Protein AF-0000000084940226 (afdb_homodimer)

Foldseek 3Di:
DDQDPLNLVLVCLAQLNDPPDPVCSVVQCVLLVKDKDKDAAFDWPAAFFDFDQWKKAWSQAKKWWWADDVVDTHTDDMDHHRYIPPLCQNVHVRGHRTIMTTNHTTMIITGGNVSLVPRPRPSSVSSVVSSVVVVVVVVVLVVLLVVLQPDPDLLVSVVSVQVPADADPVRKGFAPDDLCRVCVSNVHDSVVNVVSQVVCVVVVQWDDDDRIIHGRHD/DDQDPLNLVLVCLAQLNDPPDPVCSVVQCVLLVKDKDKDAAFDWPAAFFDFDQWKKAWSDAKKWWWADDPVDTHTDDMDHRRYIPPLCQNVHVRGHRTIMTTNHTTMIITGGNVSLVPRPRPSSVSSVVSSVVVVVVVVVLVVLLVVLQPDPDLLVSVVSVQVPADADPVRKGFAPDDLCRVCVSNVHDSVVNVVSVVVCVVVVQWDDDDRIIHGRDD

Radius of gyration: 23.51 Å; Cα contacts (8 Å, |Δi|>4): 827; chains: 2; bounding box: 51×63×55 Å

Nearest PDB structures (foldseek):
  4qxk-assembly1_A  TM=7.690E-01  e=3.379E-08  Homo sapiens
  5kjy-assembly1_A  TM=7.665E-01  e=1.150E-07  Homo sapiens
  7fcv-assembly1_D  TM=6.960E-01  e=3.582E-08  Arabidopsis thaliana
  6hq3-assembly1_A  TM=7.458E-01  e=3.098E-07  Bdellovibrio bacteriovorus HD100
  1cx4-assembly1_A  TM=5.979E-01  e=4.660E-07  Rattus norvegicus

pLDDT: mean 90.99, std 6.14, range [51.72, 98.38]

Sequence (436 aa):
MSIDDKTMARIKASSPFAGVAEEDMEALVDQLHAYTRAYAKDTVIRHAGDELDFYPVILEGEVQSAMPRGESEQIIARFLPGESFAEAVPGGPGVCPVNIRALCDTVLLQIPAQGLKHCAHPSASIVQANLMQMMARRITWLSKKIALLNEPRLRKRILLFLEDQDKEEDGSIRVYFSRKDMAEYLGVNDKALLREIKRMQEEGVLWVEDRRFRILRRMSIDDKTMARIKASSPFAGVAEEDMEALVDQLHAYTRAYAKDTVIRHAGDELDFYPVILEGEVQSAMPRGESEQIIARFLPGESFAEAVPGGPGVCPVNIRALCDTVLLQIPAQGLKHCAHPSASIVQANLMQMMARRITWLSKKIALLNEPRLRKRILLFLEDQDKEEDGSIRVYFSRKDMAEYLGVNDKALLREIKRMQEEGVLWVEDRRFRILRR

Structure (mmCIF, N/CA/C/O backbone):
data_AF-0000000084940226-model_v1
#
loop_
_entity.id
_entity.type
_entity.pdbx_description
1 polymer 'Cyclic nucleotide-binding domain protein'
#
loop_
_atom_site.group_PDB
_atom_site.id
_atom_site.type_symbol
_atom_site.label_atom_id
_atom_site.label_alt_id
_atom_site.label_comp_id
_atom_site.label_asym_id
_atom_site.label_entity_id
_atom_site.label_seq_id
_atom_site.pdbx_PDB_ins_code
_atom_site.Cartn_x
_atom_site.Cartn_y
_atom_site.Cartn_z
_atom_site.occupancy
_atom_site.B_iso_or_equiv
_atom_site.auth_seq_id
_atom_site.auth_comp_id
_atom_site.auth_asym_id
_atom_site.auth_atom_id
_atom_site.pdbx_PDB_model_num
ATOM 1 N N . MET A 1 1 ? 14.383 -13.031 -26.531 1 51.72 1 MET A N 1
ATOM 2 C CA . MET A 1 1 ? 15.766 -12.562 -26.453 1 51.72 1 MET A CA 1
ATOM 3 C C . MET A 1 1 ? 16.531 -13.305 -25.359 1 51.72 1 MET A C 1
ATOM 5 O O . MET A 1 1 ? 15.961 -13.633 -24.312 1 51.72 1 MET A O 1
ATOM 9 N N . SER A 1 2 ? 17.547 -14.023 -25.766 1 63.94 2 SER A N 1
ATOM 10 C CA . SER A 1 2 ? 18.375 -14.898 -24.953 1 63.94 2 SER A CA 1
ATOM 11 C C . SER A 1 2 ? 19 -14.133 -23.797 1 63.94 2 SER A C 1
ATOM 13 O O . SER A 1 2 ? 19.672 -13.117 -24 1 63.94 2 SER A O 1
ATOM 15 N N . ILE A 1 3 ? 18.438 -14.195 -22.656 1 81.19 3 ILE A N 1
ATOM 16 C CA . ILE A 1 3 ? 19 -13.625 -21.438 1 81.19 3 ILE A CA 1
ATOM 17 C C . ILE A 1 3 ? 20.328 -14.305 -21.109 1 81.19 3 ILE A C 1
ATOM 19 O O . ILE A 1 3 ? 20.391 -15.523 -20.984 1 81.19 3 ILE A O 1
ATOM 23 N N . ASP A 1 4 ? 21.438 -13.555 -21.234 1 88.31 4 ASP A N 1
ATOM 24 C CA . ASP A 1 4 ? 22.75 -14.133 -20.953 1 88.31 4 ASP A CA 1
ATOM 25 C C . ASP A 1 4 ? 22.906 -14.422 -19.453 1 88.31 4 ASP A C 1
ATOM 27 O O . ASP A 1 4 ? 22.031 -14.094 -18.656 1 88.31 4 ASP A O 1
ATOM 31 N N . ASP A 1 5 ? 24.031 -15.094 -19.125 1 90.31 5 ASP A N 1
ATOM 32 C CA . ASP A 1 5 ? 24.25 -15.594 -17.781 1 90.31 5 ASP A CA 1
ATOM 33 C C . ASP A 1 5 ? 24.344 -14.438 -16.781 1 90.31 5 ASP A C 1
ATOM 35 O O . ASP A 1 5 ? 23.844 -14.547 -15.656 1 90.31 5 ASP A O 1
ATOM 39 N N . LYS A 1 6 ? 25.016 -13.398 -17.156 1 91.19 6 LYS A N 1
ATOM 40 C CA . LYS A 1 6 ? 25.156 -12.25 -16.266 1 91.19 6 LYS A CA 1
ATOM 41 C C . LYS A 1 6 ? 23.797 -11.625 -15.945 1 91.19 6 LYS A C 1
ATOM 43 O O . LYS A 1 6 ? 23.516 -11.312 -14.789 1 91.19 6 LYS A O 1
ATOM 48 N N . THR A 1 7 ? 23.031 -11.461 -16.953 1 93 7 THR A N 1
ATOM 49 C CA . THR A 1 7 ? 21.688 -10.922 -16.797 1 93 7 THR A CA 1
ATOM 50 C C . THR A 1 7 ? 20.828 -11.844 -15.938 1 93 7 THR A C 1
ATOM 52 O O . THR A 1 7 ? 20.094 -11.375 -15.07 1 93 7 THR A O 1
ATOM 55 N N . MET A 1 8 ? 21 -13.078 -16.125 1 93.44 8 MET A N 1
ATOM 56 C CA . MET A 1 8 ? 20.219 -14.062 -15.359 1 93.44 8 MET A CA 1
ATOM 57 C C . MET A 1 8 ? 20.578 -14 -13.875 1 93.44 8 MET A C 1
ATOM 59 O O . MET A 1 8 ? 19.703 -14.117 -13.016 1 93.44 8 MET A O 1
ATOM 63 N N . ALA A 1 9 ? 21.828 -13.836 -13.586 1 93.75 9 ALA A N 1
ATOM 64 C CA . ALA A 1 9 ? 22.281 -13.711 -12.203 1 93.75 9 ALA A CA 1
ATOM 65 C C . ALA A 1 9 ? 21.625 -12.508 -11.523 1 93.75 9 ALA A C 1
ATOM 67 O O . ALA A 1 9 ? 21.266 -12.578 -10.344 1 93.75 9 ALA A O 1
ATOM 68 N N . ARG A 1 10 ? 21.5 -11.438 -12.25 1 94.5 10 ARG A N 1
ATOM 69 C CA . ARG A 1 10 ? 20.875 -10.234 -11.711 1 94.5 10 ARG A CA 1
ATOM 70 C C . ARG A 1 10 ? 19.375 -10.453 -11.484 1 94.5 10 ARG A C 1
ATOM 72 O O . ARG A 1 10 ? 18.812 -9.953 -10.508 1 94.5 10 ARG A O 1
ATOM 79 N N . ILE A 1 11 ? 18.766 -11.164 -12.391 1 95.19 11 ILE A N 1
ATOM 80 C CA . ILE A 1 11 ? 17.344 -11.484 -12.242 1 95.19 11 ILE A CA 1
ATOM 81 C C . ILE A 1 11 ? 17.125 -12.312 -10.977 1 95.19 11 ILE A C 1
ATOM 83 O O . ILE A 1 11 ? 16.25 -12.008 -10.172 1 95.19 11 ILE A O 1
ATOM 87 N N . LYS A 1 12 ? 17.969 -13.227 -10.805 1 93.06 12 LYS A N 1
ATOM 88 C CA . LYS A 1 12 ? 17.875 -14.117 -9.656 1 93.06 12 LYS A CA 1
ATOM 89 C C . LYS A 1 12 ? 18.031 -13.344 -8.344 1 93.06 12 LYS A C 1
ATOM 91 O O . LYS A 1 12 ? 17.438 -13.703 -7.332 1 93.06 12 LYS A O 1
ATOM 96 N N . ALA A 1 13 ? 18.797 -12.328 -8.422 1 93.62 13 ALA A N 1
ATOM 97 C CA . ALA A 1 13 ? 19.109 -11.555 -7.223 1 93.62 13 ALA A CA 1
ATOM 98 C C . ALA A 1 13 ? 18.047 -10.5 -6.953 1 93.62 13 ALA A C 1
ATOM 100 O O . ALA A 1 13 ? 18.062 -9.844 -5.91 1 93.62 13 ALA A O 1
ATOM 101 N N . SER A 1 14 ? 17.125 -10.422 -7.797 1 95.25 14 SER A N 1
ATOM 102 C CA . SER A 1 14 ? 16.125 -9.367 -7.668 1 95.25 14 SER A CA 1
ATOM 103 C C . SER A 1 14 ? 14.992 -9.797 -6.742 1 95.25 14 SER A C 1
ATOM 105 O O . SER A 1 14 ? 14.711 -10.992 -6.598 1 95.25 14 SER A O 1
ATOM 107 N N . SER A 1 15 ? 14.312 -8.859 -6.125 1 94.31 15 SER A N 1
ATOM 108 C CA . SER A 1 15 ? 13.281 -9.078 -5.113 1 94.31 15 SER A CA 1
ATOM 109 C C . SER A 1 15 ? 12.094 -9.852 -5.684 1 94.31 15 SER A C 1
ATOM 111 O O . SER A 1 15 ? 11.602 -10.789 -5.059 1 94.31 15 SER A O 1
ATOM 113 N N . PRO A 1 16 ? 11.609 -9.609 -6.898 1 95.19 16 PRO A N 1
ATOM 114 C CA . PRO A 1 16 ? 10.438 -10.328 -7.406 1 95.19 16 PRO A CA 1
ATOM 115 C C . PRO A 1 16 ? 10.711 -11.82 -7.613 1 95.19 16 PRO A C 1
ATOM 117 O O . PRO A 1 16 ? 9.773 -12.625 -7.598 1 95.19 16 PRO A O 1
ATOM 120 N N . PHE A 1 17 ? 11.984 -12.188 -7.73 1 95.94 17 PHE A N 1
ATOM 121 C CA . PHE A 1 17 ? 12.305 -13.57 -8.062 1 95.94 17 PHE A CA 1
ATOM 122 C C . PHE A 1 17 ? 12.914 -14.289 -6.863 1 95.94 17 PHE A C 1
ATOM 124 O O . PHE A 1 17 ? 13.383 -15.422 -6.98 1 95.94 17 PHE A O 1
ATOM 131 N N . ALA A 1 18 ? 12.93 -13.617 -5.75 1 94 18 ALA A N 1
ATOM 132 C CA . ALA A 1 18 ? 13.461 -14.234 -4.535 1 94 18 ALA A CA 1
ATOM 133 C C . ALA A 1 18 ? 12.75 -15.547 -4.23 1 94 18 ALA A C 1
ATOM 135 O O . ALA A 1 18 ? 11.523 -15.609 -4.207 1 94 18 ALA A O 1
ATOM 136 N N . GLY A 1 19 ? 13.555 -16.656 -4.078 1 93 19 GLY A N 1
ATOM 137 C CA . GLY A 1 19 ? 12.992 -17.938 -3.682 1 93 19 GLY A CA 1
ATOM 138 C C . GLY A 1 19 ? 12.711 -18.859 -4.859 1 93 19 GLY A C 1
ATOM 139 O O . GLY A 1 19 ? 12.352 -20.016 -4.676 1 93 19 GLY A O 1
ATOM 140 N N . VAL A 1 20 ? 12.812 -18.391 -6.062 1 94.56 20 VAL A N 1
ATOM 141 C CA . VAL A 1 20 ? 12.648 -19.234 -7.238 1 94.56 20 VAL A CA 1
ATOM 142 C C . VAL A 1 20 ? 13.867 -20.156 -7.387 1 94.56 20 VAL A C 1
ATOM 144 O O . VAL A 1 20 ? 15.008 -19.688 -7.305 1 94.56 20 VAL A O 1
ATOM 147 N N . ALA A 1 21 ? 13.609 -21.391 -7.609 1 94.88 21 ALA A N 1
ATOM 148 C CA . ALA A 1 21 ? 14.695 -22.344 -7.785 1 94.88 21 ALA A CA 1
ATOM 149 C C . ALA A 1 21 ? 15.5 -22.047 -9.039 1 94.88 21 ALA A C 1
ATOM 151 O O . ALA A 1 21 ? 14.938 -21.672 -10.07 1 94.88 21 ALA A O 1
ATOM 152 N N . GLU A 1 22 ? 16.797 -22.25 -8.883 1 93.38 22 GLU A N 1
ATOM 153 C CA . GLU A 1 22 ? 17.703 -21.969 -9.992 1 93.38 22 GLU A CA 1
ATOM 154 C C . GLU A 1 22 ? 17.312 -22.75 -11.242 1 93.38 22 GLU A C 1
ATOM 156 O O . GLU A 1 22 ? 17.375 -22.219 -12.359 1 93.38 22 GLU A O 1
ATOM 161 N N . GLU A 1 23 ? 16.922 -23.922 -11.023 1 94.44 23 GLU A N 1
ATOM 162 C CA . GLU A 1 23 ? 16.594 -24.797 -12.141 1 94.44 23 GLU A CA 1
ATOM 163 C C . GLU A 1 23 ? 15.344 -24.328 -12.875 1 94.44 23 GLU A C 1
ATOM 165 O O . GLU A 1 23 ? 15.133 -24.656 -14.039 1 94.44 23 GLU A O 1
ATOM 170 N N . ASP A 1 24 ? 14.523 -23.5 -12.219 1 94.88 24 ASP A N 1
ATOM 171 C CA . ASP A 1 24 ? 13.25 -23.062 -12.789 1 94.88 24 ASP A CA 1
ATOM 172 C C . ASP A 1 24 ? 13.398 -21.719 -13.477 1 94.88 24 ASP A C 1
ATOM 174 O O . ASP A 1 24 ? 12.523 -21.312 -14.258 1 94.88 24 ASP A O 1
ATOM 178 N N . MET A 1 25 ? 14.469 -21.016 -13.25 1 94.88 25 MET A N 1
ATOM 179 C CA . MET A 1 25 ? 14.586 -19.594 -13.57 1 94.88 25 MET A CA 1
ATOM 180 C C . MET A 1 25 ? 14.445 -19.375 -15.07 1 94.88 25 MET A C 1
ATOM 182 O O . MET A 1 25 ? 13.633 -18.547 -15.508 1 94.88 25 MET A O 1
ATOM 186 N N . GLU A 1 26 ? 15.203 -20.062 -15.844 1 93.69 26 GLU A N 1
ATOM 187 C CA . GLU A 1 26 ? 15.211 -19.844 -17.281 1 93.69 26 GLU A CA 1
ATOM 188 C C . GLU A 1 26 ? 13.828 -20.109 -17.875 1 93.69 26 GLU A C 1
ATOM 190 O O . GLU A 1 26 ? 13.312 -19.281 -18.641 1 93.69 26 GLU A O 1
ATOM 195 N N . ALA A 1 27 ? 13.289 -21.219 -17.547 1 94.5 27 ALA A N 1
ATOM 196 C CA . ALA A 1 27 ? 11.969 -21.578 -18.062 1 94.5 27 ALA A CA 1
ATOM 197 C C . ALA A 1 27 ? 10.914 -20.562 -17.609 1 94.5 27 ALA A C 1
ATOM 199 O O . ALA A 1 27 ? 10.031 -20.188 -18.375 1 94.5 27 ALA A O 1
ATOM 200 N N . LEU A 1 28 ? 11.016 -20.156 -16.406 1 94.69 28 LEU A N 1
ATOM 201 C CA . LEU A 1 28 ? 10.062 -19.203 -15.852 1 94.69 28 LEU A CA 1
ATOM 202 C C . LEU A 1 28 ? 10.133 -17.875 -16.594 1 94.69 28 LEU A C 1
ATOM 204 O O . LEU A 1 28 ? 9.102 -17.359 -17.047 1 94.69 28 LEU A O 1
ATOM 208 N N . VAL A 1 29 ? 11.297 -17.359 -16.734 1 94.75 29 VAL A N 1
ATOM 209 C CA . VAL A 1 29 ? 11.484 -16.078 -17.391 1 94.75 29 VAL A CA 1
ATOM 210 C C . VAL A 1 29 ? 10.961 -16.141 -18.828 1 94.75 29 VAL A C 1
ATOM 212 O O . VAL A 1 29 ? 10.328 -15.188 -19.297 1 94.75 29 VAL A O 1
ATOM 215 N N . ASP A 1 30 ? 11.25 -17.219 -19.438 1 94 30 ASP A N 1
ATOM 216 C CA . ASP A 1 30 ? 10.773 -17.438 -20.812 1 94 30 ASP A CA 1
ATOM 217 C C . ASP A 1 30 ? 9.25 -17.469 -20.859 1 94 30 ASP A C 1
ATOM 219 O O . ASP A 1 30 ? 8.633 -16.797 -21.703 1 94 30 ASP A O 1
ATOM 223 N N . GLN A 1 31 ? 8.664 -18.172 -19.984 1 94.19 31 GLN A N 1
ATOM 224 C CA . GLN A 1 31 ? 7.215 -18.344 -20 1 94.19 31 GLN A CA 1
ATOM 225 C C . GLN A 1 31 ? 6.504 -17.062 -19.578 1 94.19 31 GLN A C 1
ATOM 227 O O . GLN A 1 31 ? 5.352 -16.844 -19.953 1 94.19 31 GLN A O 1
ATOM 232 N N . LEU A 1 32 ? 7.18 -16.328 -18.828 1 94.25 32 LEU A N 1
ATOM 233 C CA . LEU A 1 32 ? 6.633 -15.031 -18.453 1 94.25 32 LEU A CA 1
ATOM 234 C C . LEU A 1 32 ? 6.676 -14.062 -19.625 1 94.25 32 LEU A C 1
ATOM 236 O O . LEU A 1 32 ? 6.043 -13 -19.594 1 94.25 32 LEU A O 1
ATOM 240 N N . HIS A 1 33 ? 7.43 -14.398 -20.625 1 94.5 33 HIS A N 1
ATOM 241 C CA . HIS A 1 33 ? 7.699 -13.516 -21.75 1 94.5 33 HIS A CA 1
ATOM 242 C C . HIS A 1 33 ? 8.359 -12.219 -21.297 1 94.5 33 HIS A C 1
ATOM 244 O O . HIS A 1 33 ? 8.047 -11.141 -21.812 1 94.5 33 HIS A O 1
ATOM 250 N N . ALA A 1 34 ? 9.148 -12.391 -20.219 1 94.94 34 ALA A N 1
ATOM 251 C CA . ALA A 1 34 ? 9.891 -11.234 -19.734 1 94.94 34 ALA A CA 1
ATOM 252 C C . ALA A 1 34 ? 11.031 -10.875 -20.688 1 94.94 34 ALA A C 1
ATOM 254 O O . ALA A 1 34 ? 11.594 -11.742 -21.359 1 94.94 34 ALA A O 1
ATOM 255 N N . TYR A 1 35 ? 11.359 -9.578 -20.75 1 95.06 35 TYR A N 1
ATOM 256 C CA . TYR A 1 35 ? 12.438 -9.141 -21.625 1 95.06 35 TYR A CA 1
ATOM 257 C C . TYR A 1 35 ? 13.141 -7.914 -21.062 1 95.06 35 TYR A C 1
ATOM 259 O O . TYR A 1 35 ? 12.578 -7.191 -20.234 1 95.06 35 TYR A O 1
ATOM 267 N N . THR A 1 36 ? 14.367 -7.738 -21.484 1 96.62 36 THR A N 1
ATOM 268 C CA . THR A 1 36 ? 15.18 -6.629 -20.984 1 96.62 36 THR A CA 1
ATOM 269 C C . THR A 1 36 ? 15.141 -5.453 -21.953 1 96.62 36 THR A C 1
ATOM 271 O O . THR A 1 36 ? 14.977 -5.641 -23.156 1 96.62 36 THR A O 1
ATOM 274 N N . ARG A 1 37 ? 15.18 -4.293 -21.469 1 96.94 37 ARG A N 1
ATOM 275 C CA . ARG A 1 37 ? 15.297 -3.072 -22.25 1 96.94 37 ARG A CA 1
ATOM 276 C C . ARG A 1 37 ? 16.297 -2.111 -21.625 1 96.94 37 ARG A C 1
ATOM 278 O O . ARG A 1 37 ? 16.312 -1.918 -20.406 1 96.94 37 ARG A O 1
ATOM 285 N N . ALA A 1 38 ? 17.141 -1.583 -22.453 1 97.69 38 ALA A N 1
ATOM 286 C CA . ALA A 1 38 ? 18.125 -0.615 -21.984 1 97.69 38 ALA A CA 1
ATOM 287 C C . ALA A 1 38 ? 17.656 0.815 -22.234 1 97.69 38 ALA A C 1
ATOM 289 O O . ALA A 1 38 ? 17 1.091 -23.25 1 97.69 38 ALA A O 1
ATOM 290 N N . TYR A 1 39 ? 17.953 1.62 -21.359 1 98.06 39 TYR A N 1
ATOM 291 C CA . TYR A 1 39 ? 17.672 3.049 -21.453 1 98.06 39 TYR A CA 1
ATOM 292 C C . TYR A 1 39 ? 18.922 3.867 -21.188 1 98.06 39 TYR A C 1
ATOM 294 O O . TYR A 1 39 ? 19.672 3.6 -20.25 1 98.06 39 TYR A O 1
ATOM 302 N N . ALA A 1 40 ? 19.125 4.887 -22 1 98.31 40 ALA A N 1
ATOM 303 C CA . ALA A 1 40 ? 20.266 5.773 -21.812 1 98.31 40 ALA A CA 1
ATOM 304 C C . ALA A 1 40 ? 20.031 6.734 -20.641 1 98.31 40 ALA A C 1
ATOM 306 O O . ALA A 1 40 ? 18.875 6.965 -20.25 1 98.31 40 ALA A O 1
ATOM 307 N N . LYS A 1 41 ? 21.094 7.227 -20.156 1 97.94 41 LYS A N 1
ATOM 308 C CA . LYS A 1 41 ? 21.031 8.234 -19.109 1 97.94 41 LYS A CA 1
ATOM 309 C C . LYS A 1 41 ? 20.062 9.359 -19.484 1 97.94 41 LYS A C 1
ATOM 311 O O . LYS A 1 41 ? 20.047 9.812 -20.625 1 97.94 41 LYS A O 1
ATOM 316 N N . ASP A 1 42 ? 19.203 9.68 -18.594 1 97 42 ASP A N 1
ATOM 317 C CA . ASP A 1 42 ? 18.312 10.836 -18.641 1 97 42 ASP A CA 1
ATOM 318 C C . ASP A 1 42 ? 17.125 10.57 -19.562 1 97 42 ASP A C 1
ATOM 320 O O . ASP A 1 42 ? 16.328 11.469 -19.828 1 97 42 ASP A O 1
ATOM 324 N N . THR A 1 43 ? 17.031 9.359 -20.047 1 97.56 43 THR A N 1
ATOM 325 C CA . THR A 1 43 ? 15.859 9 -20.828 1 97.56 43 THR A CA 1
ATOM 326 C C . THR A 1 43 ? 14.625 8.883 -19.938 1 97.56 43 THR A C 1
ATOM 328 O O . THR A 1 43 ? 14.68 8.281 -18.875 1 97.56 43 THR A O 1
ATOM 331 N N . VAL A 1 44 ? 13.555 9.43 -20.453 1 97.19 44 VAL A N 1
ATOM 332 C CA . VAL A 1 44 ? 12.273 9.227 -19.781 1 97.19 44 VAL A CA 1
ATOM 333 C C . VAL A 1 44 ? 11.688 7.871 -20.188 1 97.19 44 VAL A C 1
ATOM 335 O O . VAL A 1 44 ? 11.398 7.637 -21.359 1 97.19 44 VAL A O 1
ATOM 338 N N . ILE A 1 45 ? 11.578 7.031 -19.234 1 97.62 45 ILE A N 1
ATOM 339 C CA . ILE A 1 45 ? 11.07 5.688 -19.469 1 97.62 45 ILE A CA 1
ATOM 340 C C . ILE A 1 45 ? 9.555 5.742 -19.703 1 97.62 45 ILE A C 1
ATOM 342 O O . ILE A 1 45 ? 9.047 5.121 -20.625 1 97.62 45 ILE A O 1
ATOM 346 N N . ARG A 1 46 ? 8.867 6.379 -18.828 1 97 46 ARG A N 1
ATOM 347 C CA . ARG A 1 46 ? 7.441 6.668 -18.938 1 97 46 ARG A CA 1
ATOM 348 C C . ARG A 1 46 ? 7.121 8.07 -18.438 1 97 46 ARG A C 1
ATOM 350 O O . ARG A 1 46 ? 7.684 8.516 -17.438 1 97 46 ARG A O 1
ATOM 357 N N . HIS A 1 47 ? 6.23 8.711 -19.188 1 95.94 47 HIS A N 1
ATOM 358 C CA . HIS A 1 47 ? 5.676 9.977 -18.703 1 95.94 47 HIS A CA 1
ATOM 359 C C . HIS A 1 47 ? 4.43 9.742 -17.859 1 95.94 47 HIS A C 1
ATOM 361 O O . HIS A 1 47 ? 3.729 8.742 -18.047 1 95.94 47 HIS A O 1
ATOM 367 N N . ALA A 1 48 ? 4.281 10.68 -17 1 92.94 48 ALA A N 1
ATOM 368 C CA . ALA A 1 48 ? 2.977 10.672 -16.344 1 92.94 48 ALA A CA 1
ATOM 369 C C . ALA A 1 48 ? 1.848 10.648 -17.375 1 92.94 48 ALA A C 1
ATOM 371 O O . ALA A 1 48 ? 1.876 11.398 -18.344 1 92.94 48 ALA A O 1
ATOM 372 N N . GLY A 1 49 ? 0.939 9.688 -17.172 1 92.38 49 GLY A N 1
ATOM 373 C CA . GLY A 1 49 ? -0.162 9.547 -18.109 1 92.38 49 GLY A CA 1
ATOM 374 C C . GLY A 1 49 ? 0.03 8.406 -19.094 1 92.38 49 GLY A C 1
ATOM 375 O O . GLY A 1 49 ? -0.93 7.949 -19.719 1 92.38 49 GLY A O 1
ATOM 376 N N . ASP A 1 50 ? 1.298 7.961 -19.234 1 95.5 50 ASP A N 1
ATOM 377 C CA . ASP A 1 50 ? 1.562 6.836 -20.125 1 95.5 50 ASP A CA 1
ATOM 378 C C . ASP A 1 50 ? 1.021 5.531 -19.547 1 95.5 50 ASP A C 1
ATOM 380 O O . ASP A 1 50 ? 1.02 5.344 -18.328 1 95.5 50 ASP A O 1
ATOM 384 N N . GLU A 1 51 ? 0.647 4.664 -20.422 1 95.62 51 GLU A N 1
ATOM 385 C CA . GLU A 1 51 ? 0.27 3.32 -19.984 1 95.62 51 GLU A CA 1
ATOM 386 C C . GLU A 1 51 ? 1.488 2.523 -19.531 1 95.62 51 GLU A C 1
ATOM 388 O O . GLU A 1 51 ? 2.59 2.713 -20.047 1 95.62 51 GLU A O 1
ATOM 393 N N . LEU A 1 52 ? 1.312 1.729 -18.609 1 95.31 52 LEU A N 1
ATOM 394 C CA . LEU A 1 52 ? 2.318 0.791 -18.125 1 95.31 52 LEU A CA 1
ATOM 395 C C . LEU A 1 52 ? 1.697 -0.573 -17.844 1 95.31 52 LEU A C 1
ATOM 397 O O . LEU A 1 52 ? 0.912 -0.719 -16.891 1 95.31 52 LEU A O 1
ATOM 401 N N . ASP A 1 53 ? 2.092 -1.55 -18.609 1 94.31 53 ASP A N 1
ATOM 402 C CA . ASP A 1 53 ? 1.437 -2.852 -18.516 1 94.31 53 ASP A CA 1
ATOM 403 C C . ASP A 1 53 ? 2.432 -3.943 -18.141 1 94.31 53 ASP A C 1
ATOM 405 O O . ASP A 1 53 ? 2.207 -5.121 -18.422 1 94.31 53 ASP A O 1
ATOM 409 N N . PHE A 1 54 ? 3.502 -3.521 -17.578 1 96 54 PHE A N 1
ATOM 410 C CA . PHE A 1 54 ? 4.5 -4.477 -17.109 1 96 54 PHE A CA 1
ATOM 411 C C . PHE A 1 54 ? 5.043 -4.074 -15.75 1 96 54 PHE A C 1
ATOM 413 O O . PHE A 1 54 ? 4.949 -2.91 -15.359 1 96 54 PHE A O 1
ATOM 420 N N . TYR A 1 55 ? 5.555 -5.078 -15.023 1 96.38 55 TYR A N 1
ATOM 421 C CA . TYR A 1 55 ? 6.293 -4.848 -13.789 1 96.38 55 TYR A CA 1
ATOM 422 C C . TYR A 1 55 ? 7.781 -4.676 -14.07 1 96.38 55 TYR A C 1
ATOM 424 O O . TYR A 1 55 ? 8.453 -5.621 -14.484 1 96.38 55 TYR A O 1
ATOM 432 N N . PRO A 1 56 ? 8.297 -3.516 -13.781 1 97.44 56 PRO A N 1
ATOM 433 C CA . PRO A 1 56 ? 9.719 -3.295 -14.047 1 97.44 56 PRO A CA 1
ATOM 434 C C . PRO A 1 56 ? 10.617 -3.725 -12.891 1 97.44 56 PRO A C 1
ATOM 436 O O . PRO A 1 56 ? 10.273 -3.5 -11.727 1 97.44 56 PRO A O 1
ATOM 439 N N . VAL A 1 57 ? 11.711 -4.309 -13.258 1 97 57 VAL A N 1
ATOM 440 C CA . VAL A 1 57 ? 12.766 -4.656 -12.312 1 97 57 VAL A CA 1
ATOM 441 C C . VAL A 1 57 ? 14.094 -4.062 -12.781 1 97 57 VAL A C 1
ATOM 443 O O . VAL A 1 57 ? 14.523 -4.305 -13.914 1 97 57 VAL A O 1
ATOM 446 N N . ILE A 1 58 ? 14.711 -3.369 -11.883 1 97.94 58 ILE A N 1
ATOM 447 C CA . ILE A 1 58 ? 15.977 -2.752 -12.258 1 97.94 58 ILE A CA 1
ATOM 448 C C . ILE A 1 58 ? 17.094 -3.785 -12.172 1 97.94 58 ILE A C 1
ATOM 450 O O . ILE A 1 58 ? 17.391 -4.309 -11.094 1 97.94 58 ILE A O 1
ATOM 454 N N . LEU A 1 59 ? 17.688 -4.031 -13.266 1 97.44 59 LEU A N 1
ATOM 455 C CA . LEU A 1 59 ? 18.812 -4.957 -13.273 1 97.44 59 LEU A CA 1
ATOM 456 C C . LEU A 1 59 ? 20.125 -4.207 -13.133 1 97.44 59 LEU A C 1
ATOM 458 O O . LEU A 1 59 ? 21.062 -4.684 -12.477 1 97.44 59 LEU A O 1
ATOM 462 N N . GLU A 1 60 ? 20.234 -3.086 -13.805 1 97.06 60 GLU A N 1
ATOM 463 C CA . GLU A 1 60 ? 21.359 -2.172 -13.75 1 97.06 60 GLU A CA 1
ATOM 464 C C . GLU A 1 60 ? 20.906 -0.717 -13.781 1 97.06 60 GLU A C 1
ATOM 466 O O . GLU A 1 60 ? 19.891 -0.393 -14.414 1 97.06 60 GLU A O 1
ATOM 471 N N . GLY A 1 61 ? 21.734 0.091 -13.055 1 97.38 61 GLY A N 1
ATOM 472 C CA . GLY A 1 61 ? 21.484 1.522 -13.133 1 97.38 61 GLY A CA 1
ATOM 473 C C . GLY A 1 61 ? 20.641 2.043 -11.977 1 97.38 61 GLY A C 1
ATOM 474 O O . GLY A 1 61 ? 20.75 1.545 -10.859 1 97.38 61 GLY A O 1
ATOM 475 N N . GLU A 1 62 ? 19.953 3.137 -12.312 1 97.5 62 GLU A N 1
ATOM 476 C CA . GLU A 1 62 ? 19.172 3.859 -11.312 1 97.5 62 GLU A CA 1
ATOM 477 C C . GLU A 1 62 ? 18 4.594 -11.953 1 97.5 62 GLU A C 1
ATOM 479 O O . GLU A 1 62 ? 18.125 5.184 -13.023 1 97.5 62 GLU A O 1
ATOM 484 N N . VAL A 1 63 ? 16.844 4.516 -11.258 1 97.38 63 VAL A N 1
ATOM 485 C CA . VAL A 1 63 ? 15.633 5.113 -11.797 1 97.38 63 VAL A CA 1
ATOM 486 C C . VAL A 1 63 ? 15.055 6.102 -10.789 1 97.38 63 VAL A C 1
ATOM 488 O O . VAL A 1 63 ? 15.141 5.887 -9.578 1 97.38 63 VAL A O 1
ATOM 491 N N . GLN A 1 64 ? 14.531 7.145 -11.305 1 95.88 64 GLN A N 1
ATOM 492 C CA . GLN A 1 64 ? 13.906 8.164 -10.477 1 95.88 64 GLN A CA 1
ATOM 493 C C . GLN A 1 64 ? 12.453 8.391 -10.883 1 95.88 64 GLN A C 1
ATOM 495 O O . GLN A 1 64 ? 12.141 8.445 -12.078 1 95.88 64 GLN A O 1
ATOM 500 N N . SER A 1 65 ? 11.562 8.461 -9.906 1 93.81 65 SER A N 1
ATOM 501 C CA . SER A 1 65 ? 10.188 8.875 -10.141 1 93.81 65 SER A CA 1
ATOM 502 C C . SER A 1 65 ? 9.961 10.312 -9.68 1 93.81 65 SER A C 1
ATOM 504 O O . SER A 1 65 ? 10.508 10.742 -8.664 1 93.81 65 SER A O 1
ATOM 506 N N . ALA A 1 66 ? 9.219 11.133 -10.477 1 89.69 66 ALA A N 1
ATOM 507 C CA . ALA A 1 66 ? 8.969 12.531 -10.164 1 89.69 66 ALA A CA 1
ATOM 508 C C . ALA A 1 66 ? 7.543 12.938 -10.547 1 89.69 66 ALA A C 1
ATOM 510 O O . ALA A 1 66 ? 7.059 12.562 -11.625 1 89.69 66 ALA A O 1
ATOM 511 N N . MET A 1 67 ? 6.91 13.578 -9.703 1 85.69 67 MET A N 1
ATOM 512 C CA . MET A 1 67 ? 5.574 14.102 -9.969 1 85.69 67 MET A CA 1
ATOM 513 C C . MET A 1 67 ? 5.652 15.414 -10.742 1 85.69 67 MET A C 1
ATOM 515 O O . MET A 1 67 ? 6.367 16.344 -10.344 1 85.69 67 MET A O 1
ATOM 519 N N . PRO A 1 68 ? 4.91 15.484 -11.781 1 85.19 68 PRO A N 1
ATOM 520 C CA . PRO A 1 68 ? 4.902 16.766 -12.484 1 85.19 68 PRO A CA 1
ATOM 521 C C . PRO A 1 68 ? 4.188 17.859 -11.703 1 85.19 68 PRO A C 1
ATOM 523 O O . PRO A 1 68 ? 3.131 17.625 -11.117 1 85.19 68 PRO A O 1
ATOM 526 N N . ARG A 1 69 ? 4.789 18.969 -11.602 1 77.62 69 ARG A N 1
ATOM 527 C CA . ARG A 1 69 ? 4.234 20.172 -10.977 1 77.62 69 ARG A CA 1
ATOM 528 C C . ARG A 1 69 ? 4.375 21.375 -11.898 1 77.62 69 ARG A C 1
ATOM 530 O O . ARG A 1 69 ? 5.34 22.141 -11.789 1 77.62 69 ARG A O 1
ATOM 537 N N . GLY A 1 70 ? 3.289 21.594 -12.719 1 77.25 70 GLY A N 1
ATOM 538 C CA . GLY A 1 70 ? 3.422 22.672 -13.688 1 77.25 70 GLY A CA 1
ATOM 539 C C . GLY A 1 70 ? 4.652 22.547 -14.562 1 77.25 70 GLY A C 1
ATOM 540 O O . GLY A 1 70 ? 4.789 21.562 -15.297 1 77.25 70 GLY A O 1
ATOM 541 N N . GLU A 1 71 ? 5.504 23.531 -14.336 1 80.62 71 GLU A N 1
ATOM 542 C CA . GLU A 1 71 ? 6.73 23.547 -15.125 1 80.62 71 GLU A CA 1
ATOM 543 C C . GLU A 1 71 ? 7.867 22.828 -14.398 1 80.62 71 GLU A C 1
ATOM 545 O O . GLU A 1 71 ? 8.961 22.688 -14.938 1 80.62 71 GLU A O 1
ATOM 550 N N . SER A 1 72 ? 7.625 22.438 -13.289 1 83.75 72 SER A N 1
ATOM 551 C CA . SER A 1 72 ? 8.633 21.766 -12.477 1 83.75 72 SER A CA 1
ATOM 552 C C . SER A 1 72 ? 8.211 20.344 -12.125 1 83.75 72 SER A C 1
ATOM 554 O O . SER A 1 72 ? 7.215 19.844 -12.641 1 83.75 72 SER A O 1
ATOM 556 N N . GLU A 1 73 ? 9.18 19.625 -11.516 1 84.62 73 GLU A N 1
ATOM 557 C CA . GLU A 1 73 ? 8.867 18.281 -11.039 1 84.62 73 GLU A CA 1
ATOM 558 C C . GLU A 1 73 ? 9.312 18.094 -9.586 1 84.62 73 GLU A C 1
ATOM 560 O O . GLU A 1 73 ? 10.297 18.703 -9.156 1 84.62 73 GLU A O 1
ATOM 565 N N . GLN A 1 74 ? 8.586 17.359 -8.891 1 79.19 74 GLN A N 1
ATOM 566 C CA . GLN A 1 74 ? 8.938 16.969 -7.535 1 79.19 74 GLN A CA 1
ATOM 567 C C . GLN A 1 74 ? 9.414 15.516 -7.488 1 79.19 74 GLN A C 1
ATOM 569 O O . GLN A 1 74 ? 8.641 14.594 -7.758 1 79.19 74 GLN A O 1
ATOM 574 N N . ILE A 1 75 ? 10.68 15.344 -7.055 1 84 75 ILE A N 1
ATOM 575 C CA . ILE A 1 75 ? 11.227 13.992 -6.961 1 84 75 ILE A CA 1
ATOM 576 C C . ILE A 1 75 ? 10.523 13.234 -5.836 1 84 75 ILE A C 1
ATOM 578 O O . ILE A 1 75 ? 10.383 13.742 -4.727 1 84 75 ILE A O 1
ATOM 582 N N . ILE A 1 76 ? 10.109 12.047 -6.188 1 81.38 76 ILE A N 1
ATOM 583 C CA . ILE A 1 76 ? 9.359 11.242 -5.23 1 81.38 76 ILE A CA 1
ATOM 584 C C . ILE A 1 76 ? 10.258 10.133 -4.676 1 81.38 76 ILE A C 1
ATOM 586 O O . ILE A 1 76 ? 10.266 9.891 -3.467 1 81.38 76 ILE A O 1
ATOM 590 N N . ALA A 1 77 ? 10.922 9.406 -5.508 1 84.44 77 ALA A N 1
ATOM 591 C CA . ALA A 1 77 ? 11.711 8.266 -5.059 1 84.44 77 ALA A CA 1
ATOM 592 C C . ALA A 1 77 ? 12.797 7.914 -6.078 1 84.44 77 ALA A C 1
ATOM 594 O O . ALA A 1 77 ? 12.734 8.344 -7.23 1 84.44 77 ALA A O 1
ATOM 595 N N . ARG A 1 78 ? 13.734 7.215 -5.555 1 91.5 78 ARG A N 1
ATOM 596 C CA . ARG A 1 78 ? 14.773 6.609 -6.379 1 91.5 78 ARG A CA 1
ATOM 597 C C . ARG A 1 78 ? 14.859 5.105 -6.129 1 91.5 78 ARG A C 1
ATOM 599 O O . ARG A 1 78 ? 14.609 4.641 -5.016 1 91.5 78 ARG A O 1
ATOM 606 N N . PHE A 1 79 ? 15.234 4.418 -7.16 1 93.12 79 PHE A N 1
ATOM 607 C CA . PHE A 1 79 ? 15.258 2.961 -7.09 1 93.12 79 PHE A CA 1
ATOM 608 C C . PHE A 1 79 ? 16.578 2.416 -7.637 1 93.12 79 PHE A C 1
ATOM 610 O O . PHE A 1 79 ? 17.109 2.939 -8.617 1 93.12 79 PHE A O 1
ATOM 617 N N . LEU A 1 80 ? 16.984 1.357 -6.973 1 93.94 80 LEU A N 1
ATOM 618 C CA . LEU A 1 80 ? 18.297 0.787 -7.262 1 93.94 80 LEU A CA 1
ATOM 619 C C . LEU A 1 80 ? 18.172 -0.623 -7.828 1 93.94 80 LEU A C 1
ATOM 621 O O . LEU A 1 80 ? 17.078 -1.188 -7.844 1 93.94 80 LEU A O 1
ATOM 625 N N . PRO A 1 81 ? 19.297 -1.178 -8.305 1 94.88 81 PRO A N 1
ATOM 626 C CA . PRO A 1 81 ? 19.25 -2.531 -8.867 1 94.88 81 PRO A CA 1
ATOM 627 C C . PRO A 1 81 ? 18.688 -3.557 -7.883 1 94.88 81 PRO A C 1
ATOM 629 O O . PRO A 1 81 ? 19 -3.514 -6.691 1 94.88 81 PRO A O 1
ATOM 632 N N . GLY A 1 82 ? 17.875 -4.449 -8.469 1 93.06 82 GLY A N 1
ATOM 633 C CA . GLY A 1 82 ? 17.25 -5.473 -7.648 1 93.06 82 GLY A CA 1
ATOM 634 C C . GLY A 1 82 ? 15.859 -5.098 -7.188 1 93.06 82 GLY A C 1
ATOM 635 O O . GLY A 1 82 ? 15.086 -5.957 -6.754 1 93.06 82 GLY A O 1
ATOM 636 N N . GLU A 1 83 ? 15.539 -3.842 -7.387 1 91.75 83 GLU A N 1
ATOM 637 C CA . GLU A 1 83 ? 14.242 -3.35 -6.922 1 91.75 83 GLU A CA 1
ATOM 638 C C . GLU A 1 83 ? 13.242 -3.254 -8.07 1 91.75 83 GLU A C 1
ATOM 640 O O . GLU A 1 83 ? 13.641 -3.18 -9.234 1 91.75 83 GLU A O 1
ATOM 645 N N . SER A 1 84 ? 12.023 -3.361 -7.703 1 93.31 84 SER A N 1
ATOM 646 C CA . SER A 1 84 ? 10.922 -3.033 -8.609 1 93.31 84 SER A CA 1
ATOM 647 C C . SER A 1 84 ? 10.266 -1.71 -8.227 1 93.31 84 SER A C 1
ATOM 649 O O . SER A 1 84 ? 10.453 -1.224 -7.105 1 93.31 84 SER A O 1
ATOM 651 N N . PHE A 1 85 ? 9.695 -1.135 -9.203 1 91.06 85 PHE A N 1
ATOM 652 C CA . PHE A 1 85 ? 8.961 0.106 -8.992 1 91.06 85 PHE A CA 1
ATOM 653 C C . PHE A 1 85 ? 7.668 0.11 -9.797 1 91.06 85 PHE A C 1
ATOM 655 O O . PHE A 1 85 ? 7.465 -0.742 -10.664 1 91.06 85 PHE A O 1
ATOM 662 N N . ALA A 1 86 ? 6.75 0.903 -9.445 1 91.31 86 ALA A N 1
ATOM 663 C CA . ALA A 1 86 ? 5.484 1.085 -10.148 1 91.31 86 ALA A CA 1
ATOM 664 C C . ALA A 1 86 ? 4.648 -0.193 -10.117 1 91.31 86 ALA A C 1
ATOM 666 O O . ALA A 1 86 ? 3.906 -0.48 -11.062 1 91.31 86 ALA A O 1
ATOM 667 N N . GLU A 1 87 ? 4.824 -0.949 -9.086 1 91.06 87 GLU A N 1
ATOM 668 C CA . GLU A 1 87 ? 4.164 -2.25 -9.016 1 91.06 87 GLU A CA 1
ATOM 669 C C . GLU A 1 87 ? 2.646 -2.1 -9.008 1 91.06 87 GLU A C 1
ATOM 671 O O . GLU A 1 87 ? 1.923 -3.021 -9.391 1 91.06 87 GLU A O 1
ATOM 676 N N . ALA A 1 88 ? 2.244 -0.974 -8.641 1 91.38 88 ALA A N 1
ATOM 677 C CA . ALA A 1 88 ? 0.805 -0.771 -8.5 1 91.38 88 ALA A CA 1
ATOM 678 C C . ALA A 1 88 ? 0.171 -0.403 -9.836 1 91.38 88 ALA A C 1
ATOM 680 O O . ALA A 1 88 ? -1.054 -0.416 -9.977 1 91.38 88 ALA A O 1
ATOM 681 N N . VAL A 1 89 ? 0.904 -0.101 -10.828 1 91.44 89 VAL A N 1
ATOM 682 C CA . VAL A 1 89 ? 0.359 0.521 -12.031 1 91.44 89 VAL A CA 1
ATOM 683 C C . VAL A 1 89 ? -0.268 -0.545 -12.93 1 91.44 89 VAL A C 1
ATOM 685 O O . VAL A 1 89 ? -1.427 -0.423 -13.336 1 91.44 89 VAL A O 1
ATOM 688 N N . PRO A 1 90 ? 0.401 -1.625 -13.141 1 90.56 90 PRO A N 1
ATOM 689 C CA . PRO A 1 90 ? -0.189 -2.59 -14.07 1 90.56 90 PRO A CA 1
ATOM 690 C C . PRO A 1 90 ? -1.481 -3.207 -13.539 1 90.56 90 PRO A C 1
ATOM 692 O O . PRO A 1 90 ? -2.379 -3.535 -14.32 1 90.56 90 PRO A O 1
ATOM 695 N N . GLY A 1 91 ? -1.522 -3.389 -12.305 1 82.31 91 GLY A N 1
ATOM 696 C CA . GLY A 1 91 ? -2.707 -3.99 -11.719 1 82.31 91 GLY A CA 1
ATOM 697 C C . GLY A 1 91 ? -3.725 -2.967 -11.25 1 82.31 91 GLY A C 1
ATOM 698 O O . GLY A 1 91 ? -4.766 -3.326 -10.695 1 82.31 91 GLY A O 1
ATOM 699 N N . GLY A 1 92 ? -3.447 -1.789 -11.453 1 84.12 92 GLY A N 1
ATOM 700 C CA . GLY A 1 92 ? -4.293 -0.706 -10.977 1 84.12 92 GLY A CA 1
ATOM 701 C C . GLY A 1 92 ? -4.793 0.195 -12.094 1 84.12 92 GLY A C 1
ATOM 702 O O . GLY A 1 92 ? -5.527 -0.25 -12.977 1 84.12 92 GLY A O 1
ATOM 703 N N . PRO A 1 93 ? -4.312 1.415 -12.023 1 76.5 93 PRO A N 1
ATOM 704 C CA . PRO A 1 93 ? -4.816 2.412 -12.977 1 76.5 93 PRO A CA 1
ATOM 705 C C . PRO A 1 93 ? -4.387 2.127 -14.414 1 76.5 93 PRO A C 1
ATOM 707 O O . PRO A 1 93 ? -5.062 2.547 -15.359 1 76.5 93 PRO A O 1
ATOM 710 N N . GLY A 1 94 ? -3.305 1.555 -14.516 1 89.31 94 GLY A N 1
ATOM 711 C CA . GLY A 1 94 ? -2.805 1.239 -15.844 1 89.31 94 GLY A CA 1
ATOM 712 C C . GLY A 1 94 ? -1.994 2.363 -16.453 1 89.31 94 GLY A C 1
ATOM 713 O O . GLY A 1 94 ? -1.343 2.174 -17.484 1 89.31 94 GLY A O 1
ATOM 714 N N . VAL A 1 95 ? -2.096 3.553 -15.75 1 91.62 95 VAL A N 1
ATOM 715 C CA . VAL A 1 95 ? -1.342 4.703 -16.234 1 91.62 95 VAL A CA 1
ATOM 716 C C . VAL A 1 95 ? -0.409 5.211 -15.141 1 91.62 95 VAL A C 1
ATOM 718 O O . VAL A 1 95 ? -0.771 5.219 -13.961 1 91.62 95 VAL A O 1
ATOM 721 N N . CYS A 1 96 ? 0.717 5.684 -15.602 1 92.38 96 CYS A N 1
ATOM 722 C CA . CYS A 1 96 ? 1.717 6.168 -14.656 1 92.38 96 CYS A CA 1
ATOM 723 C C . CYS A 1 96 ? 1.298 7.504 -14.055 1 92.38 96 CYS A C 1
ATOM 725 O O . CYS A 1 96 ? 0.956 8.438 -14.781 1 92.38 96 CYS A O 1
ATOM 727 N N . PRO A 1 97 ? 1.38 7.602 -12.781 1 87.06 97 PRO A N 1
ATOM 728 C CA . PRO A 1 97 ? 1.066 8.883 -12.156 1 87.06 97 PRO A CA 1
ATOM 729 C C . PRO A 1 97 ? 2.25 9.852 -12.156 1 87.06 97 PRO A C 1
ATOM 731 O O . PRO A 1 97 ? 2.078 11.047 -11.922 1 87.06 97 PRO A O 1
ATOM 734 N N . VAL A 1 98 ? 3.418 9.375 -12.375 1 90.12 98 VAL A N 1
ATOM 735 C CA . VAL A 1 98 ? 4.637 10.172 -12.273 1 90.12 98 VAL A CA 1
ATOM 736 C C . VAL A 1 98 ? 5.504 9.945 -13.516 1 90.12 98 VAL A C 1
ATOM 738 O O . VAL A 1 98 ? 5.293 8.984 -14.258 1 90.12 98 VAL A O 1
ATOM 741 N N . ASN A 1 99 ? 6.379 10.875 -13.625 1 94.56 99 ASN A N 1
ATOM 742 C CA . ASN A 1 99 ? 7.434 10.633 -14.609 1 94.56 99 ASN A CA 1
ATOM 743 C C . ASN A 1 99 ? 8.477 9.656 -14.086 1 94.56 99 ASN A C 1
ATOM 745 O O . ASN A 1 99 ? 8.852 9.711 -12.906 1 94.56 99 ASN A O 1
ATOM 749 N N . ILE A 1 100 ? 8.898 8.797 -14.898 1 96.69 100 ILE A N 1
ATOM 750 C CA . ILE A 1 100 ? 9.945 7.84 -14.562 1 96.69 100 ILE A CA 1
ATOM 751 C C . ILE A 1 100 ? 11.141 8.039 -15.484 1 96.69 100 ILE A C 1
ATOM 753 O O . ILE A 1 100 ? 11.008 7.949 -16.703 1 96.69 100 ILE A O 1
ATOM 757 N N . ARG A 1 101 ? 12.281 8.234 -14.891 1 97.69 101 ARG A N 1
ATOM 758 C CA . ARG A 1 101 ? 13.453 8.586 -15.68 1 97.69 101 ARG A CA 1
ATOM 759 C C . ARG A 1 101 ? 14.664 7.762 -15.25 1 97.69 101 ARG A C 1
ATOM 761 O O . ARG A 1 101 ? 14.859 7.504 -14.062 1 97.69 101 ARG A O 1
ATOM 768 N N . ALA A 1 102 ? 15.492 7.426 -16.266 1 98.19 102 ALA A N 1
ATOM 769 C CA . ALA A 1 102 ? 16.797 6.812 -15.984 1 98.19 102 ALA A CA 1
ATOM 770 C C . ALA A 1 102 ? 17.828 7.863 -15.602 1 98.19 102 ALA A C 1
ATOM 772 O O . ALA A 1 102 ? 18.078 8.805 -16.359 1 98.19 102 ALA A O 1
ATOM 773 N N . LEU A 1 103 ? 18.438 7.641 -14.469 1 97.5 103 LEU A N 1
ATOM 774 C CA . LEU A 1 103 ? 19.422 8.617 -14.008 1 97.5 103 LEU A CA 1
ATOM 775 C C . LEU A 1 103 ? 20.797 8.305 -14.578 1 97.5 103 LEU A C 1
ATOM 777 O O . LEU A 1 103 ? 21.703 9.156 -14.547 1 97.5 103 LEU A O 1
ATOM 781 N N . CYS A 1 104 ? 21.094 7.156 -15.023 1 98.19 104 CYS A N 1
ATOM 782 C CA . CYS A 1 104 ? 22.25 6.637 -15.734 1 98.19 104 CYS A CA 1
ATOM 783 C C . CYS A 1 104 ? 21.859 5.539 -16.703 1 98.19 104 CYS A C 1
ATOM 785 O O . CYS A 1 104 ? 20.656 5.281 -16.906 1 98.19 104 CYS A O 1
ATOM 787 N N . ASP A 1 105 ? 22.844 5.082 -17.391 1 98.38 105 ASP A N 1
ATOM 788 C CA . ASP A 1 105 ? 22.516 3.926 -18.219 1 98.38 105 ASP A CA 1
ATOM 789 C C . ASP A 1 105 ? 21.859 2.82 -17.391 1 98.38 105 ASP A C 1
ATOM 791 O O . ASP A 1 105 ? 22.422 2.383 -16.391 1 98.38 105 ASP A O 1
ATOM 795 N N . THR A 1 106 ? 20.641 2.492 -17.781 1 98 106 THR A N 1
ATOM 796 C CA . THR A 1 106 ? 19.812 1.609 -16.984 1 98 106 THR A CA 1
ATOM 797 C C . THR A 1 106 ? 19.281 0.45 -17.828 1 98 106 THR A C 1
ATOM 799 O O . THR A 1 106 ? 18.922 0.633 -18.984 1 98 106 THR A O 1
ATOM 802 N N . VAL A 1 107 ? 19.328 -0.743 -17.234 1 97.75 107 VAL A N 1
ATOM 803 C CA . VAL A 1 107 ? 18.719 -1.916 -17.844 1 97.75 107 VAL A CA 1
ATOM 804 C C . VAL A 1 107 ? 17.562 -2.412 -16.984 1 97.75 107 VAL A C 1
ATOM 806 O O . VAL A 1 107 ? 17.75 -2.701 -15.797 1 97.75 107 VAL A O 1
ATOM 809 N N . LEU A 1 108 ? 16.391 -2.488 -17.609 1 97.88 108 LEU A N 1
ATOM 810 C CA . LEU A 1 108 ? 15.211 -2.975 -16.906 1 97.88 108 LEU A CA 1
ATOM 811 C C . LEU A 1 108 ? 14.797 -4.344 -17.422 1 97.88 108 LEU A C 1
ATOM 813 O O . LEU A 1 108 ? 14.852 -4.602 -18.625 1 97.88 108 LEU A O 1
ATOM 817 N N . LEU A 1 109 ? 14.492 -5.227 -16.469 1 97.56 109 LEU A N 1
ATOM 818 C CA . LEU A 1 109 ? 13.656 -6.363 -16.828 1 97.56 109 LEU A CA 1
ATOM 819 C C . LEU A 1 109 ? 12.18 -5.98 -16.797 1 97.56 109 LEU A C 1
ATOM 821 O O . LEU A 1 109 ? 11.719 -5.355 -15.836 1 97.56 109 LEU A O 1
ATOM 825 N N . GLN A 1 110 ? 11.5 -6.312 -17.797 1 97 110 GLN A N 1
ATOM 826 C CA . GLN A 1 110 ? 10.07 -6.027 -17.875 1 97 110 GLN A CA 1
ATOM 827 C C . GLN A 1 110 ? 9.25 -7.312 -17.859 1 97 110 GLN A C 1
ATOM 829 O O . GLN A 1 110 ? 9.398 -8.156 -18.75 1 97 110 GLN A O 1
ATOM 834 N N . ILE A 1 111 ? 8.461 -7.461 -16.844 1 96.25 111 ILE A N 1
ATOM 835 C CA . ILE A 1 111 ? 7.562 -8.602 -16.719 1 96.25 111 ILE A CA 1
ATOM 836 C C . ILE A 1 111 ? 6.152 -8.188 -17.141 1 96.25 111 ILE A C 1
ATOM 838 O O . ILE A 1 111 ? 5.457 -7.484 -16.406 1 96.25 111 ILE A O 1
ATOM 842 N N . PRO A 1 112 ? 5.734 -8.656 -18.297 1 95.75 112 PRO A N 1
ATOM 843 C CA . PRO A 1 112 ? 4.383 -8.281 -18.719 1 95.75 112 PRO A CA 1
ATOM 844 C C . PRO A 1 112 ? 3.312 -8.734 -17.719 1 95.75 112 PRO A C 1
ATOM 846 O O . PRO A 1 112 ? 3.311 -9.891 -17.297 1 95.75 112 PRO A O 1
ATOM 849 N N . ALA A 1 113 ? 2.402 -7.809 -17.391 1 93.31 113 ALA A N 1
ATOM 850 C CA . ALA A 1 113 ? 1.364 -8.109 -16.406 1 93.31 113 ALA A CA 1
ATOM 851 C C . ALA A 1 113 ? 0.499 -9.281 -16.875 1 93.31 113 ALA A C 1
ATOM 853 O O . ALA A 1 113 ? 0.19 -10.172 -16.078 1 93.31 113 ALA A O 1
ATOM 854 N N . GLN A 1 114 ? 0.102 -9.297 -18.109 1 90.31 114 GLN A N 1
ATOM 855 C CA . GLN A 1 114 ? -0.725 -10.367 -18.656 1 90.31 114 GLN A CA 1
ATOM 856 C C . GLN A 1 114 ? 0.043 -11.688 -18.688 1 90.31 114 GLN A C 1
ATOM 858 O O . GLN A 1 114 ? -0.536 -12.758 -18.484 1 90.31 114 GLN A O 1
ATOM 863 N N . GLY A 1 115 ? 1.332 -11.602 -18.969 1 90.5 115 GLY A N 1
ATOM 864 C CA . GLY A 1 115 ? 2.166 -12.797 -18.922 1 90.5 115 GLY A CA 1
ATOM 865 C C . GLY A 1 115 ? 2.227 -13.43 -17.547 1 90.5 115 GLY A C 1
ATOM 866 O O . GLY A 1 115 ? 2.137 -14.656 -17.422 1 90.5 115 GLY A O 1
ATOM 867 N N . LEU A 1 116 ?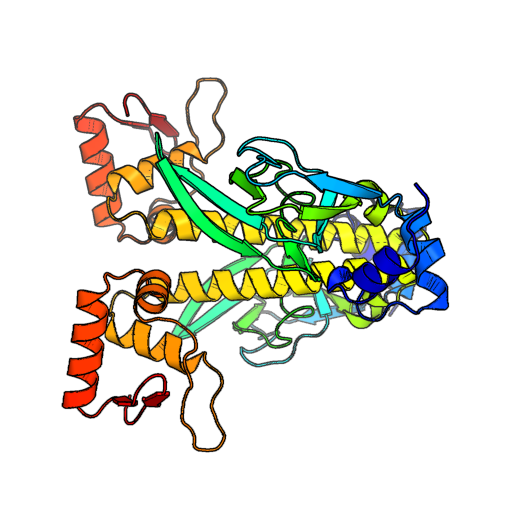 2.365 -12.586 -16.578 1 92.75 116 LEU A N 1
ATOM 868 C CA . LEU A 1 116 ? 2.408 -13.094 -15.203 1 92.75 116 LEU A CA 1
ATOM 869 C C . LEU A 1 116 ? 1.062 -13.68 -14.797 1 92.75 116 LEU A C 1
ATOM 871 O O . LEU A 1 116 ? 1.006 -14.773 -14.219 1 92.75 116 LEU A O 1
ATOM 875 N N . LYS A 1 117 ? 0.038 -13.062 -15.125 1 88.88 117 LYS A N 1
ATOM 876 C CA . LYS A 1 117 ? -1.315 -13.477 -14.758 1 88.88 117 LYS A CA 1
ATOM 877 C C . LYS A 1 117 ? -1.66 -14.836 -15.367 1 88.88 117 LYS A C 1
ATOM 879 O O . LYS A 1 117 ? -2.352 -15.641 -14.742 1 88.88 117 LYS A O 1
ATOM 884 N N . HIS A 1 118 ? -1.143 -15.117 -16.5 1 88.38 118 HIS A N 1
ATOM 885 C CA . HIS A 1 118 ? -1.562 -16.312 -17.234 1 88.38 118 HIS A CA 1
ATOM 886 C C . HIS A 1 118 ? -0.448 -17.359 -17.266 1 88.38 118 HIS A C 1
ATOM 888 O O . HIS A 1 118 ? -0.578 -18.391 -17.938 1 88.38 118 HIS A O 1
ATOM 894 N N . CYS A 1 119 ? 0.582 -17.031 -16.641 1 89.94 119 CYS A N 1
ATOM 895 C CA . CYS A 1 119 ? 1.707 -17.969 -16.672 1 89.94 119 CYS A CA 1
ATOM 896 C C . CYS A 1 119 ? 1.364 -19.266 -15.961 1 89.94 119 CYS A C 1
ATOM 898 O O . CYS A 1 119 ? 0.882 -19.25 -14.828 1 89.94 119 CYS A O 1
ATOM 900 N N . ALA A 1 120 ? 1.639 -20.359 -16.578 1 86.56 120 ALA A N 1
ATOM 901 C CA . ALA A 1 120 ? 1.276 -21.672 -16.047 1 86.56 120 ALA A CA 1
ATOM 902 C C . ALA A 1 120 ? 2.434 -22.281 -15.25 1 86.56 120 ALA A C 1
ATOM 904 O O . ALA A 1 120 ? 2.27 -23.312 -14.594 1 86.56 120 ALA A O 1
ATOM 905 N N . HIS A 1 121 ? 3.621 -21.641 -15.398 1 90.5 121 HIS A N 1
ATOM 906 C CA . HIS A 1 121 ? 4.742 -22.188 -14.641 1 90.5 121 HIS A CA 1
ATOM 907 C C . HIS A 1 121 ? 4.465 -22.141 -13.141 1 90.5 121 HIS A C 1
ATOM 909 O O . HIS A 1 121 ? 4.039 -21.109 -12.617 1 90.5 121 HIS A O 1
ATOM 915 N N . PRO A 1 122 ? 4.809 -23.172 -12.469 1 86.81 122 PRO A N 1
ATOM 916 C CA . PRO A 1 122 ? 4.48 -23.203 -11.039 1 86.81 122 PRO A CA 1
ATOM 917 C C . PRO A 1 122 ? 5.207 -22.125 -10.242 1 86.81 122 PRO A C 1
ATOM 919 O O . PRO A 1 122 ? 4.656 -21.594 -9.273 1 86.81 122 PRO A O 1
ATOM 922 N N . SER A 1 123 ? 6.344 -21.781 -10.688 1 91.69 123 SER A N 1
ATOM 923 C CA . SER A 1 123 ? 7.129 -20.812 -9.945 1 91.69 123 SER A CA 1
ATOM 924 C C . SER A 1 123 ? 6.621 -19.391 -10.172 1 91.69 123 SER A C 1
ATOM 926 O O . SER A 1 123 ? 7.078 -18.453 -9.523 1 91.69 123 SER A O 1
ATOM 928 N N . ALA A 1 124 ? 5.656 -19.25 -11.102 1 93.12 124 ALA A N 1
ATOM 929 C CA . ALA A 1 124 ? 5.07 -17.922 -11.312 1 93.12 124 ALA A CA 1
ATOM 930 C C . ALA A 1 124 ? 4.375 -17.422 -10.047 1 93.12 124 ALA A C 1
ATOM 932 O O . ALA A 1 124 ? 4.352 -16.219 -9.781 1 93.12 124 ALA A O 1
ATOM 933 N N . SER A 1 125 ? 3.875 -18.344 -9.297 1 90.56 125 SER A N 1
ATOM 934 C CA . SER A 1 125 ? 3.188 -17.984 -8.055 1 90.56 125 SER A CA 1
ATOM 935 C C . SER A 1 125 ? 4.145 -17.344 -7.062 1 90.56 125 SER A C 1
ATOM 937 O O . SER A 1 125 ? 3.742 -16.469 -6.281 1 90.56 125 SER A O 1
ATOM 939 N N . ILE A 1 126 ? 5.418 -17.719 -7.082 1 90.75 126 ILE A N 1
ATOM 940 C CA . ILE A 1 126 ? 6.43 -17.141 -6.207 1 90.75 126 ILE A CA 1
ATOM 941 C C . ILE A 1 126 ? 6.672 -15.68 -6.598 1 90.75 126 ILE A C 1
ATOM 943 O O . ILE A 1 126 ? 6.738 -14.805 -5.73 1 90.75 126 ILE A O 1
ATOM 947 N N . VAL A 1 127 ? 6.75 -15.438 -7.887 1 93.12 127 VAL A N 1
ATOM 948 C CA . VAL A 1 127 ? 6.949 -14.078 -8.383 1 93.12 127 VAL A CA 1
ATOM 949 C C . VAL A 1 127 ? 5.766 -13.203 -7.984 1 93.12 127 VAL A C 1
ATOM 951 O O . VAL A 1 127 ? 5.945 -12.086 -7.488 1 93.12 127 VAL A O 1
ATOM 954 N N . GLN A 1 128 ? 4.605 -13.711 -8.164 1 92.88 128 GLN A N 1
ATOM 955 C CA . GLN A 1 128 ? 3.398 -12.977 -7.805 1 92.88 128 GLN A CA 1
ATOM 956 C C . GLN A 1 128 ? 3.359 -12.688 -6.309 1 92.88 128 GLN A C 1
ATOM 958 O O . GLN A 1 128 ? 3.033 -11.57 -5.898 1 92.88 128 GLN A O 1
ATOM 963 N N . ALA A 1 129 ? 3.664 -13.672 -5.586 1 90.19 129 ALA A N 1
ATOM 964 C CA . ALA A 1 129 ? 3.678 -13.508 -4.133 1 90.19 129 ALA A CA 1
ATOM 965 C C . ALA A 1 129 ? 4.684 -12.445 -3.711 1 90.19 129 ALA A C 1
ATOM 967 O O . ALA A 1 129 ? 4.422 -11.656 -2.797 1 90.19 129 ALA A O 1
ATOM 968 N N . ASN A 1 130 ? 5.84 -12.445 -4.312 1 92.19 130 ASN A N 1
ATOM 969 C CA . ASN A 1 130 ? 6.859 -11.453 -3.994 1 92.19 130 ASN A CA 1
ATOM 970 C C . ASN A 1 130 ? 6.398 -10.039 -4.355 1 92.19 130 ASN A C 1
ATOM 972 O O . ASN A 1 130 ? 6.625 -9.094 -3.596 1 92.19 130 ASN A O 1
ATOM 976 N N . LEU A 1 131 ? 5.785 -9.898 -5.488 1 93.75 131 LEU A N 1
ATOM 977 C CA . LEU A 1 131 ? 5.238 -8.602 -5.879 1 93.75 131 LEU A CA 1
ATOM 978 C C . LEU A 1 131 ? 4.156 -8.156 -4.906 1 93.75 131 LEU A C 1
ATOM 980 O O . LEU A 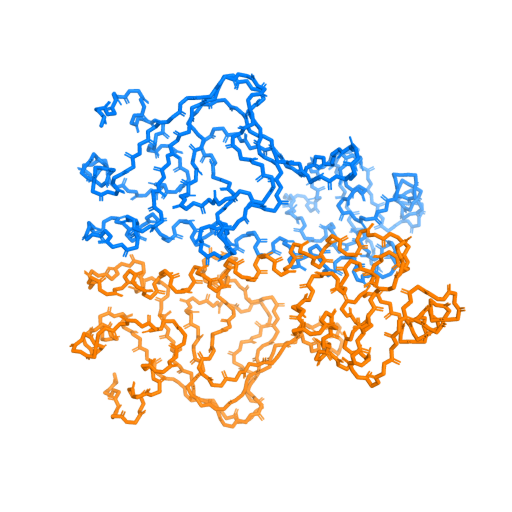1 131 ? 4.094 -6.977 -4.539 1 93.75 131 LEU A O 1
ATOM 984 N N . MET A 1 132 ? 3.318 -9.07 -4.516 1 92.31 132 MET A N 1
ATOM 985 C CA . MET A 1 132 ? 2.281 -8.773 -3.533 1 92.31 132 MET A CA 1
ATOM 986 C C . MET A 1 132 ? 2.896 -8.305 -2.219 1 92.31 132 MET A C 1
ATOM 988 O O . MET A 1 132 ? 2.387 -7.375 -1.585 1 92.31 132 MET A O 1
ATOM 992 N N . GLN A 1 133 ? 3.932 -8.984 -1.85 1 91.19 133 GLN A N 1
ATOM 993 C CA . GLN A 1 133 ? 4.617 -8.602 -0.621 1 91.19 133 GLN A CA 1
ATOM 994 C C . GLN A 1 133 ? 5.164 -7.18 -0.724 1 91.19 133 GLN A C 1
ATOM 996 O O . GLN A 1 133 ? 5.094 -6.41 0.237 1 91.19 133 GLN A O 1
ATOM 1001 N N . MET A 1 134 ? 5.715 -6.879 -1.774 1 91.81 134 MET A N 1
ATOM 1002 C CA . MET A 1 134 ? 6.215 -5.527 -2.004 1 91.81 134 MET A CA 1
ATOM 1003 C C . MET A 1 134 ? 5.082 -4.508 -1.951 1 91.81 134 MET A C 1
ATOM 1005 O O . MET A 1 134 ? 5.219 -3.451 -1.333 1 91.81 134 MET A O 1
ATOM 1009 N N . MET A 1 135 ? 3.994 -4.816 -2.543 1 92.94 135 MET A N 1
ATOM 1010 C CA . MET A 1 135 ? 2.82 -3.951 -2.508 1 92.94 135 MET A CA 1
ATOM 1011 C C . MET A 1 135 ? 2.297 -3.805 -1.082 1 92.94 135 MET A C 1
ATOM 1013 O O . MET A 1 135 ? 1.897 -2.713 -0.673 1 92.94 135 MET A O 1
ATOM 1017 N N . ALA A 1 136 ? 2.266 -4.91 -0.423 1 93 136 ALA A N 1
ATOM 1018 C CA . ALA A 1 136 ? 1.824 -4.891 0.969 1 93 136 ALA A CA 1
ATOM 1019 C C . ALA A 1 136 ? 2.686 -3.945 1.804 1 93 136 ALA A C 1
ATOM 1021 O O . ALA A 1 136 ? 2.164 -3.176 2.615 1 93 136 ALA A O 1
ATOM 1022 N N . ARG A 1 137 ? 3.961 -4.043 1.636 1 89.69 137 ARG A N 1
ATOM 1023 C CA . ARG A 1 137 ? 4.875 -3.156 2.352 1 89.69 137 ARG A CA 1
ATOM 1024 C C . ARG A 1 137 ? 4.621 -1.697 1.984 1 89.69 137 ARG A C 1
ATOM 1026 O O . ARG A 1 137 ? 4.688 -0.814 2.844 1 89.69 137 ARG A O 1
ATOM 1033 N N . ARG A 1 138 ? 4.363 -1.49 0.738 1 89.38 138 ARG A N 1
ATOM 1034 C CA . ARG A 1 138 ? 4.062 -0.137 0.282 1 89.38 138 ARG A CA 1
ATOM 1035 C C . ARG A 1 138 ? 2.771 0.379 0.907 1 89.38 138 ARG A C 1
ATOM 1037 O O . ARG A 1 138 ? 2.703 1.528 1.347 1 89.38 138 ARG A O 1
ATOM 1044 N N . ILE A 1 139 ? 1.773 -0.409 0.938 1 91.25 139 ILE A N 1
ATOM 1045 C CA . ILE A 1 139 ? 0.497 -0.053 1.549 1 91.25 139 ILE A CA 1
ATOM 1046 C C . ILE A 1 139 ? 0.709 0.3 3.02 1 91.25 139 ILE A C 1
ATOM 1048 O O . ILE A 1 139 ? 0.216 1.325 3.494 1 91.25 139 ILE A O 1
ATOM 1052 N N . THR A 1 140 ? 1.442 -0.519 3.654 1 87.56 140 THR A N 1
ATOM 1053 C CA . THR A 1 140 ? 1.719 -0.305 5.07 1 87.56 140 THR A CA 1
ATOM 1054 C C . THR A 1 140 ? 2.432 1.026 5.289 1 87.56 140 THR A C 1
ATOM 1056 O O . THR A 1 140 ? 2.057 1.801 6.172 1 87.56 140 THR A O 1
ATOM 1059 N N . TRP A 1 141 ? 3.406 1.237 4.52 1 85.69 141 TRP A N 1
ATOM 1060 C CA . TRP A 1 141 ? 4.168 2.479 4.621 1 85.69 141 TRP A CA 1
ATOM 1061 C C . TRP A 1 141 ? 3.27 3.689 4.387 1 85.69 141 TRP A C 1
ATOM 1063 O O . TRP A 1 141 ? 3.314 4.66 5.145 1 85.69 141 TRP A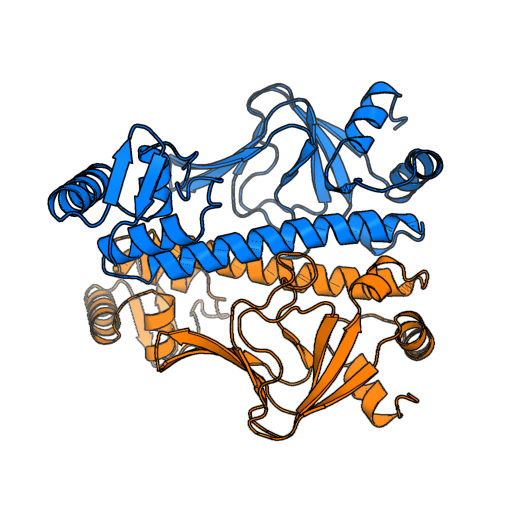 O 1
ATOM 1073 N N . LEU A 1 142 ? 2.479 3.689 3.342 1 87.25 142 LEU A N 1
ATOM 1074 C CA . LEU A 1 142 ? 1.591 4.797 3.002 1 87.25 142 LEU A CA 1
ATOM 1075 C C . LEU A 1 142 ? 0.564 5.027 4.105 1 87.25 142 LEU A C 1
ATOM 1077 O O . LEU A 1 142 ? 0.251 6.176 4.438 1 87.25 142 LEU A O 1
ATOM 1081 N N . SER A 1 143 ? 0.025 3.947 4.629 1 86.69 143 SER A N 1
ATOM 1082 C CA . SER A 1 143 ? -0.963 4.039 5.699 1 86.69 143 SER A CA 1
ATOM 1083 C C . SER A 1 143 ? -0.373 4.699 6.941 1 86.69 143 SER A C 1
ATOM 1085 O O . SER A 1 143 ? -1.02 5.543 7.57 1 86.69 143 SER A O 1
ATOM 1087 N N . LYS A 1 144 ? 0.833 4.312 7.27 1 84.38 144 LYS A N 1
ATOM 1088 C CA . LYS A 1 144 ? 1.514 4.918 8.406 1 84.38 144 LYS A CA 1
ATOM 1089 C C . LYS A 1 144 ? 1.774 6.402 8.172 1 84.38 144 LYS A C 1
ATOM 1091 O O . LYS A 1 144 ? 1.637 7.219 9.086 1 84.38 144 LYS A O 1
ATOM 1096 N N . LYS A 1 145 ? 2.188 6.672 7.016 1 85.75 145 LYS A N 1
ATOM 1097 C CA . LYS A 1 145 ? 2.445 8.07 6.66 1 85.75 145 LYS A CA 1
ATOM 1098 C C . LYS A 1 145 ? 1.182 8.914 6.797 1 85.75 145 LYS A C 1
ATOM 1100 O O . LYS A 1 145 ? 1.231 10.031 7.312 1 85.75 145 LYS A O 1
ATOM 1105 N N . ILE A 1 146 ? 0.077 8.43 6.383 1 85.06 146 ILE A N 1
ATOM 1106 C CA . ILE A 1 146 ? -1.196 9.133 6.484 1 85.06 146 ILE A CA 1
ATOM 1107 C C . ILE A 1 146 ? -1.549 9.359 7.953 1 85.06 146 ILE A C 1
ATOM 1109 O O . ILE A 1 146 ? -1.981 10.445 8.336 1 85.06 146 ILE A O 1
ATOM 1113 N N . ALA A 1 147 ? -1.397 8.312 8.711 1 81.5 147 ALA A N 1
ATOM 1114 C CA . ALA A 1 147 ? -1.667 8.438 10.148 1 81.5 147 ALA A CA 1
ATOM 1115 C C . ALA A 1 147 ? -0.825 9.539 10.773 1 81.5 147 ALA A C 1
ATOM 1117 O O . ALA A 1 147 ? -1.313 10.297 11.609 1 81.5 147 ALA A O 1
ATOM 1118 N N . LEU A 1 148 ? 0.392 9.617 10.391 1 84.06 148 LEU A N 1
ATOM 1119 C CA . LEU A 1 148 ? 1.303 10.633 10.898 1 84.06 148 LEU A CA 1
ATOM 1120 C C . LEU A 1 148 ? 0.86 12.023 10.461 1 84.06 148 LEU A C 1
ATOM 1122 O O . LEU A 1 148 ? 0.861 12.961 11.266 1 84.06 148 LEU A O 1
ATOM 1126 N N . LEU A 1 149 ? 0.456 12.141 9.25 1 83.31 149 LEU A N 1
ATOM 1127 C CA . LEU A 1 149 ? 0.077 13.43 8.688 1 83.31 149 LEU A CA 1
ATOM 1128 C C . LEU A 1 149 ? -1.247 13.906 9.273 1 83.31 149 LEU A C 1
ATOM 1130 O O . LEU A 1 149 ? -1.525 15.109 9.281 1 83.31 149 LEU A O 1
ATOM 1134 N N . ASN A 1 150 ? -2.043 13.047 9.742 1 79.88 150 ASN A N 1
ATOM 1135 C CA . ASN A 1 150 ? -3.332 13.383 10.336 1 79.88 150 ASN A CA 1
ATOM 1136 C C . ASN A 1 150 ? -3.176 13.836 11.789 1 79.88 150 ASN A C 1
ATOM 1138 O O . ASN A 1 150 ? -4.105 14.398 12.367 1 79.88 150 ASN A O 1
ATOM 1142 N N . GLU A 1 151 ? -2.004 13.586 12.352 1 81.44 151 GLU A N 1
ATOM 1143 C CA . GLU A 1 151 ? -1.7 14.078 13.695 1 81.44 151 GLU A CA 1
ATOM 1144 C C . GLU A 1 151 ? -1.308 15.547 13.672 1 81.44 151 GLU A C 1
ATOM 1146 O O . GLU A 1 151 ? -0.254 15.906 13.141 1 81.44 151 GLU A O 1
ATOM 1151 N N . PRO A 1 152 ? -2.123 16.391 14.289 1 80.5 152 PRO A N 1
ATOM 1152 C CA . PRO A 1 152 ? -1.851 17.828 14.188 1 80.5 152 PRO A CA 1
ATOM 1153 C C . PRO A 1 152 ? -0.673 18.266 15.062 1 80.5 152 PRO A C 1
ATOM 1155 O O . PRO A 1 152 ? -0.026 19.281 14.766 1 80.5 152 PRO A O 1
ATOM 1158 N N . ARG A 1 153 ? -0.302 17.656 16.156 1 89.31 153 ARG A N 1
ATOM 1159 C CA . ARG A 1 153 ? 0.776 18.031 17.062 1 89.31 153 ARG A CA 1
ATOM 1160 C C . ARG A 1 153 ? 2.111 17.469 16.594 1 89.31 153 ARG A C 1
ATOM 1162 O O . ARG A 1 153 ? 2.299 16.25 16.562 1 89.31 153 ARG A O 1
ATOM 1169 N N . LEU A 1 154 ? 2.914 18.297 16.312 1 92.94 154 LEU A N 1
ATOM 1170 C CA . LEU A 1 154 ? 4.215 17.891 15.789 1 92.94 154 LEU A CA 1
ATOM 1171 C C . LEU A 1 154 ? 4.941 17 16.781 1 92.94 154 LEU A C 1
ATOM 1173 O O . LEU A 1 154 ? 5.605 16.031 16.391 1 92.94 154 LEU A O 1
ATOM 1177 N N . ARG A 1 155 ? 4.855 17.312 18 1 93.38 155 ARG A N 1
ATOM 1178 C CA . ARG A 1 155 ? 5.488 16.5 19.031 1 93.38 155 ARG A CA 1
ATOM 1179 C C . ARG A 1 155 ? 5.012 15.055 18.969 1 93.38 155 ARG A C 1
ATOM 1181 O O . ARG A 1 155 ? 5.82 14.125 19.031 1 93.38 155 ARG A O 1
ATOM 1188 N N . LYS A 1 156 ? 3.738 14.938 18.891 1 91.56 156 LYS A N 1
ATOM 1189 C CA . LYS A 1 156 ? 3.164 13.594 18.828 1 91.56 156 LYS A CA 1
ATOM 1190 C C . LYS A 1 156 ? 3.564 12.891 17.531 1 91.56 156 LYS A C 1
ATOM 1192 O O . LYS A 1 156 ? 3.773 11.672 17.531 1 91.56 156 LYS A O 1
ATOM 1197 N N . ARG A 1 157 ? 3.684 13.625 16.438 1 91 157 ARG A N 1
ATOM 1198 C CA . ARG A 1 157 ? 4.133 13.055 15.18 1 91 157 ARG A CA 1
ATOM 1199 C C . ARG A 1 157 ? 5.543 12.492 15.297 1 91 157 ARG A C 1
ATOM 1201 O O . ARG A 1 157 ? 5.832 11.414 14.781 1 91 157 ARG A O 1
ATOM 1208 N N . ILE A 1 158 ? 6.328 13.242 15.938 1 93.5 158 ILE A N 1
ATOM 1209 C CA . ILE A 1 158 ? 7.719 12.836 16.109 1 93.5 158 ILE A CA 1
ATOM 1210 C C . ILE A 1 158 ? 7.789 11.555 16.938 1 93.5 158 ILE A C 1
ATOM 1212 O O . ILE A 1 158 ? 8.508 10.617 16.578 1 93.5 158 ILE A O 1
ATOM 1216 N N . LEU A 1 159 ? 7.008 11.516 17.953 1 92.19 159 LEU A N 1
ATOM 1217 C CA . LEU A 1 159 ? 7.016 10.352 18.828 1 92.19 159 LEU A CA 1
ATOM 1218 C C . LEU A 1 159 ? 6.5 9.117 18.094 1 92.19 159 LEU A C 1
ATOM 1220 O O . LEU A 1 159 ? 7.07 8.031 18.234 1 92.19 159 LEU A O 1
ATOM 1224 N N . LEU A 1 160 ? 5.434 9.328 17.375 1 88.44 160 LEU A N 1
ATOM 1225 C CA . LEU A 1 160 ? 4.871 8.227 16.594 1 88.44 160 LEU A CA 1
ATOM 1226 C C . LEU A 1 160 ? 5.879 7.715 15.578 1 88.44 160 LEU A C 1
ATOM 1228 O O . LEU A 1 160 ? 6.02 6.504 15.398 1 88.44 160 LEU A O 1
ATOM 1232 N N . PHE A 1 161 ? 6.52 8.555 14.898 1 89.5 161 PHE A N 1
ATOM 1233 C CA . PHE A 1 161 ? 7.543 8.203 13.922 1 89.5 161 PHE A CA 1
ATOM 1234 C C . PHE A 1 161 ? 8.656 7.387 14.57 1 89.5 161 PHE A C 1
ATOM 1236 O O . PHE A 1 161 ? 9.047 6.348 14.039 1 89.5 161 PHE A O 1
ATOM 1243 N N . LEU A 1 162 ? 9.102 7.844 15.695 1 90.5 162 LEU A N 1
ATOM 1244 C CA . LEU A 1 162 ? 10.203 7.188 16.391 1 90.5 162 LEU A CA 1
ATOM 1245 C C . LEU A 1 162 ? 9.781 5.812 16.891 1 90.5 162 LEU A C 1
ATOM 1247 O O . LEU A 1 162 ? 10.57 4.863 16.859 1 90.5 162 LEU A O 1
ATOM 1251 N N . GLU A 1 163 ? 8.609 5.742 17.312 1 86.75 163 GLU A N 1
ATOM 1252 C CA . GLU A 1 163 ? 8.094 4.488 17.844 1 86.75 163 GLU A CA 1
ATOM 1253 C C . GLU A 1 163 ? 8.008 3.42 16.766 1 86.75 163 GLU A C 1
ATOM 1255 O O . GLU A 1 163 ? 8.078 2.225 17.047 1 86.75 163 GLU A O 1
ATOM 1260 N N . ASP A 1 164 ? 7.824 3.865 15.633 1 82.75 164 ASP A N 1
ATOM 1261 C CA . ASP A 1 164 ? 7.656 2.953 14.508 1 82.75 164 ASP A CA 1
ATOM 1262 C C . ASP A 1 164 ? 9.008 2.473 13.984 1 82.75 164 ASP A C 1
ATOM 1264 O O . ASP A 1 164 ? 9.07 1.59 13.125 1 82.75 164 ASP A O 1
ATOM 1268 N N . GLN A 1 165 ? 10.023 3.061 14.484 1 85 165 GLN A N 1
ATOM 1269 C CA . GLN A 1 165 ? 11.367 2.654 14.07 1 85 165 GLN A CA 1
ATOM 1270 C C . GLN A 1 165 ? 11.852 1.451 14.875 1 85 165 GLN A C 1
ATOM 1272 O O . GLN A 1 165 ? 11.375 1.209 15.984 1 85 165 GLN A O 1
ATOM 1277 N N . ASP A 1 166 ? 12.719 0.663 14.211 1 81.94 166 ASP A N 1
ATOM 1278 C CA . ASP A 1 166 ? 13.328 -0.446 14.938 1 81.94 166 ASP A CA 1
ATOM 1279 C C . ASP A 1 166 ? 14.211 0.062 16.078 1 81.94 166 ASP A C 1
ATOM 1281 O O . ASP A 1 166 ? 14.898 1.074 15.93 1 81.94 166 ASP A O 1
ATOM 1285 N N . LYS A 1 167 ? 14.141 -0.665 17.141 1 88.12 167 LYS A N 1
ATOM 1286 C CA . LYS A 1 167 ? 14.961 -0.314 18.297 1 88.12 167 LYS A CA 1
ATOM 1287 C C . LYS A 1 167 ? 16.234 -1.153 18.344 1 88.12 167 LYS A C 1
ATOM 1289 O O . LYS A 1 167 ? 16.219 -2.338 18 1 88.12 167 LYS A O 1
ATOM 1294 N N . GLU A 1 168 ? 17.203 -0.469 18.719 1 88 168 GLU A N 1
ATOM 1295 C CA . GLU A 1 168 ? 18.453 -1.166 18.953 1 88 168 GLU A CA 1
ATOM 1296 C C . GLU A 1 168 ? 18.438 -1.921 20.281 1 88 168 GLU A C 1
ATOM 1298 O O . GLU A 1 168 ? 17.453 -1.834 21.031 1 88 168 GLU A O 1
ATOM 1303 N N . GLU A 1 169 ? 19.531 -2.689 20.469 1 87.5 169 GLU A N 1
ATOM 1304 C CA . GLU A 1 169 ? 19.625 -3.51 21.672 1 87.5 169 GLU A CA 1
ATOM 1305 C C . GLU A 1 169 ? 19.562 -2.652 22.922 1 87.5 169 GLU A C 1
ATOM 1307 O O . GLU A 1 169 ? 19.016 -3.072 23.953 1 87.5 169 GLU A O 1
ATOM 1312 N N . ASP A 1 170 ? 20.094 -1.469 22.875 1 88.12 170 ASP A N 1
ATOM 1313 C CA . ASP A 1 170 ? 20.156 -0.602 24.047 1 88.12 170 ASP A CA 1
ATOM 1314 C C . ASP A 1 170 ? 18.875 0.225 24.188 1 88.12 170 ASP A C 1
ATOM 1316 O O . ASP A 1 170 ? 18.797 1.103 25.047 1 88.12 170 ASP A O 1
ATOM 1320 N N . GLY A 1 171 ? 17.984 0.014 23.344 1 87.38 171 GLY A N 1
ATOM 1321 C CA . GLY A 1 171 ? 16.719 0.734 23.406 1 87.38 171 GLY A CA 1
ATOM 1322 C C . GLY A 1 171 ? 16.719 2.006 22.578 1 87.38 171 GLY A C 1
ATOM 1323 O O . GLY A 1 171 ? 15.68 2.664 22.453 1 87.38 171 GLY A O 1
ATOM 1324 N N . SER A 1 172 ? 17.766 2.275 22.062 1 91.75 172 SER A N 1
ATOM 1325 C CA . SER A 1 172 ? 17.844 3.467 21.219 1 91.75 172 SER A CA 1
ATOM 1326 C C . SER A 1 172 ? 17.297 3.195 19.828 1 91.75 172 SER A C 1
ATOM 1328 O O . SER A 1 172 ? 17.141 2.037 19.422 1 91.75 172 SER A O 1
ATOM 1330 N N . ILE A 1 173 ? 16.875 4.258 19.188 1 93.69 173 ILE A N 1
ATOM 1331 C CA . ILE A 1 173 ? 16.297 4.191 17.844 1 93.69 173 ILE A CA 1
ATOM 1332 C C . ILE A 1 173 ? 17.234 4.855 16.844 1 93.69 173 ILE A C 1
ATOM 1334 O O . ILE A 1 173 ? 17.531 6.047 16.953 1 93.69 173 ILE A O 1
ATOM 1338 N N . ARG A 1 174 ? 17.766 4.082 16.031 1 88.5 174 ARG A N 1
ATOM 1339 C CA . ARG A 1 174 ? 18.578 4.656 14.961 1 88.5 174 ARG A CA 1
ATOM 1340 C C . ARG A 1 174 ? 17.719 5.102 13.789 1 88.5 174 ARG A C 1
ATOM 1342 O O . ARG A 1 174 ? 16.938 4.312 13.242 1 88.5 174 ARG A O 1
ATOM 1349 N N . VAL A 1 175 ? 17.797 6.383 13.453 1 88.12 175 VAL A N 1
ATOM 1350 C CA . VAL A 1 175 ? 17.016 6.934 12.352 1 88.12 175 VAL A CA 1
ATOM 1351 C C . VAL A 1 175 ? 17.906 7.125 11.125 1 88.12 175 VAL A C 1
ATOM 1353 O O . VAL A 1 175 ? 18.922 7.84 11.188 1 88.12 175 VAL A O 1
ATOM 1356 N N . TYR A 1 176 ? 17.578 6.492 10.094 1 81.25 176 TYR A N 1
ATOM 1357 C CA . TYR A 1 176 ? 18.391 6.539 8.883 1 81.25 176 TYR A CA 1
ATOM 1358 C C . TYR A 1 176 ? 17.938 7.672 7.965 1 81.25 176 TYR A C 1
ATOM 1360 O O . TYR A 1 176 ? 18.5 7.859 6.883 1 81.25 176 TYR A O 1
ATOM 1368 N N . PHE A 1 177 ? 17.062 8.422 8.328 1 79.38 177 PHE A N 1
ATOM 1369 C CA . PHE A 1 177 ? 16.625 9.602 7.594 1 79.38 177 PHE A CA 1
ATOM 1370 C C . PHE A 1 177 ? 17.578 10.773 7.836 1 79.38 177 PHE A C 1
ATOM 1372 O O . PHE A 1 177 ? 18.047 10.977 8.953 1 79.38 177 PHE A O 1
ATOM 1379 N N . SER A 1 178 ? 17.906 11.516 6.746 1 84 178 SER A N 1
ATOM 1380 C CA . SER A 1 178 ? 18.438 12.852 6.992 1 84 178 SER A CA 1
ATOM 1381 C C . SER A 1 178 ? 17.391 13.742 7.664 1 84 178 SER A C 1
ATOM 1383 O O . SER A 1 178 ? 16.203 13.414 7.684 1 84 178 SER A O 1
ATOM 1385 N N . ARG A 1 179 ? 17.859 14.75 8.188 1 84.19 179 ARG A N 1
ATOM 1386 C CA . ARG A 1 179 ? 16.938 15.703 8.797 1 84.19 179 ARG A CA 1
ATOM 1387 C C . ARG A 1 179 ? 15.914 16.203 7.777 1 84.19 179 ARG A C 1
ATOM 1389 O O . ARG A 1 179 ? 14.734 16.359 8.094 1 84.19 179 ARG A O 1
ATOM 1396 N N . LYS A 1 180 ? 16.453 16.516 6.711 1 85.44 180 LYS A N 1
ATOM 1397 C CA . LYS A 1 180 ? 15.586 16.984 5.637 1 85.44 180 LYS A CA 1
ATOM 1398 C C . LYS A 1 180 ? 14.562 15.914 5.258 1 85.44 180 LYS A C 1
ATOM 1400 O O . LYS A 1 180 ? 13.375 16.203 5.109 1 85.44 180 LYS A O 1
ATOM 1405 N N . ASP A 1 181 ? 15.008 14.695 5.145 1 81.75 181 ASP A N 1
ATOM 1406 C CA . ASP A 1 181 ? 14.133 13.578 4.793 1 81.75 181 ASP A CA 1
ATOM 1407 C C . ASP A 1 181 ? 13.086 13.344 5.883 1 81.75 181 ASP A C 1
ATOM 1409 O O . ASP A 1 181 ? 11.93 13.039 5.582 1 81.75 181 ASP A O 1
ATOM 1413 N N . MET A 1 182 ? 13.547 13.469 7.09 1 87.69 182 MET A N 1
ATOM 1414 C CA . MET A 1 182 ? 12.633 13.281 8.219 1 87.69 182 MET A CA 1
ATOM 1415 C C . MET A 1 182 ? 11.539 14.344 8.219 1 87.69 182 MET A C 1
ATOM 1417 O O . MET A 1 182 ? 10.367 14.031 8.43 1 87.69 182 MET A O 1
ATOM 1421 N N . ALA A 1 183 ? 11.93 15.547 7.973 1 89.69 183 ALA A N 1
ATOM 1422 C CA . ALA A 1 183 ? 10.961 16.641 7.91 1 89.69 183 ALA A CA 1
ATOM 1423 C C . ALA A 1 183 ? 9.938 16.406 6.805 1 89.69 183 ALA A C 1
ATOM 1425 O O . ALA A 1 183 ? 8.734 16.609 7.012 1 89.69 183 ALA A O 1
ATOM 1426 N N . GLU A 1 184 ? 10.414 16.047 5.715 1 81.88 184 GLU A N 1
ATOM 1427 C CA . GLU A 1 184 ? 9.531 15.75 4.594 1 81.88 184 GLU A CA 1
ATOM 1428 C C . GLU A 1 184 ? 8.562 14.617 4.938 1 81.88 184 GLU A C 1
ATOM 1430 O O . GLU A 1 184 ? 7.375 14.688 4.621 1 81.88 184 GLU A O 1
ATOM 1435 N N . TYR A 1 185 ? 9.141 13.602 5.559 1 83.12 185 TYR A N 1
ATOM 1436 C CA . TYR A 1 185 ? 8.336 12.453 5.945 1 83.12 185 TYR A CA 1
ATOM 1437 C C . TYR A 1 185 ? 7.254 12.852 6.938 1 83.12 185 TYR A C 1
ATOM 1439 O O . TYR A 1 185 ? 6.129 12.344 6.883 1 83.12 185 TYR A O 1
ATOM 1447 N N . LEU A 1 186 ? 7.578 13.781 7.805 1 88.56 186 LEU A N 1
ATOM 1448 C CA . LEU A 1 186 ? 6.656 14.219 8.844 1 88.56 186 LEU A CA 1
ATOM 1449 C C . LEU A 1 186 ? 5.758 15.344 8.344 1 88.56 186 LEU A C 1
ATOM 1451 O O . LEU A 1 186 ? 4.844 15.773 9.055 1 88.56 186 LEU A O 1
ATOM 1455 N N . GLY A 1 187 ? 5.984 15.82 7.18 1 85.69 187 GLY A N 1
ATOM 1456 C CA . GLY A 1 187 ? 5.16 16.859 6.582 1 85.69 187 GLY A CA 1
ATOM 1457 C C . GLY A 1 187 ? 5.336 18.219 7.238 1 85.69 187 GLY A C 1
ATOM 1458 O O . GLY A 1 187 ? 4.359 18.938 7.453 1 85.69 187 GLY A O 1
ATOM 1459 N N . VAL A 1 188 ? 6.566 18.531 7.656 1 87.69 188 VAL A N 1
ATOM 1460 C CA . VAL A 1 188 ? 6.867 19.797 8.289 1 87.69 188 VAL A CA 1
ATOM 1461 C C . VAL A 1 188 ? 8.156 20.375 7.707 1 87.69 188 VAL A C 1
ATOM 1463 O O . VAL A 1 188 ? 8.859 19.703 6.957 1 87.69 188 VAL A O 1
ATOM 1466 N N . ASN A 1 189 ? 8.258 21.672 7.902 1 89.31 189 ASN A N 1
ATOM 1467 C CA . ASN A 1 189 ? 9.531 22.25 7.484 1 89.31 189 ASN A CA 1
ATOM 1468 C C . ASN A 1 189 ? 10.656 21.875 8.438 1 89.31 189 ASN A C 1
ATOM 1470 O O . ASN A 1 189 ? 10.414 21.594 9.617 1 89.31 189 ASN A O 1
ATOM 1474 N N . ASP A 1 190 ? 11.836 21.891 7.871 1 91.12 190 ASP A N 1
ATOM 1475 C CA . ASP A 1 190 ? 13.016 21.438 8.594 1 91.12 190 ASP A CA 1
ATOM 1476 C C . ASP A 1 190 ? 13.234 22.25 9.867 1 91.12 190 ASP A C 1
ATOM 1478 O O . ASP A 1 190 ? 13.625 21.703 10.898 1 91.12 190 ASP A O 1
ATOM 1482 N N . LYS A 1 191 ? 12.992 23.516 9.812 1 94.31 191 LYS A N 1
ATOM 1483 C CA . LYS A 1 191 ? 13.203 24.391 10.969 1 94.31 191 LYS A CA 1
ATOM 1484 C C . LYS A 1 191 ? 12.242 24.031 12.102 1 94.31 191 LYS A C 1
ATOM 1486 O O . LYS A 1 191 ? 12.641 24 13.266 1 94.31 191 LYS A O 1
ATOM 1491 N N . ALA A 1 192 ? 11.062 23.766 11.773 1 94.5 192 ALA A N 1
ATOM 1492 C CA . ALA A 1 192 ? 10.055 23.391 12.766 1 94.5 192 ALA A CA 1
ATOM 1493 C C . ALA A 1 192 ? 10.406 22.078 13.43 1 94.5 192 ALA A C 1
ATOM 1495 O O . ALA A 1 192 ? 10.234 21.922 14.641 1 94.5 192 ALA A O 1
ATOM 1496 N N . LEU A 1 193 ? 10.828 21.125 12.641 1 94.75 193 LEU A N 1
ATOM 1497 C CA . LEU A 1 193 ? 11.219 19.812 13.164 1 94.75 193 LEU A CA 1
ATOM 1498 C C . LEU A 1 193 ? 12.367 19.953 14.156 1 94.75 193 LEU A C 1
ATOM 1500 O O . LEU A 1 193 ? 12.312 19.406 15.258 1 94.75 193 LEU A O 1
ATOM 1504 N N . LEU A 1 194 ? 13.367 20.734 13.758 1 93.94 194 LEU A N 1
ATOM 1505 C CA . LEU A 1 194 ? 14.547 20.922 14.594 1 93.94 194 LEU A CA 1
ATOM 1506 C C . LEU A 1 194 ? 14.188 21.594 15.906 1 93.94 194 LEU A C 1
ATOM 1508 O O . LEU A 1 194 ? 14.68 21.203 16.969 1 93.94 194 LEU A O 1
ATOM 1512 N N . ARG A 1 195 ? 13.375 22.578 15.758 1 96.56 195 ARG A N 1
ATOM 1513 C CA . ARG A 1 195 ? 12.945 23.312 16.938 1 96.56 195 ARG A CA 1
ATOM 1514 C C . ARG A 1 195 ? 12.203 22.391 17.906 1 96.56 195 ARG A C 1
ATOM 1516 O O . ARG A 1 195 ? 12.414 22.453 19.125 1 96.56 195 ARG A O 1
ATOM 1523 N N . GLU A 1 196 ? 11.352 21.609 17.391 1 96.81 196 GLU A N 1
ATOM 1524 C CA . GLU A 1 196 ? 10.555 20.734 18.25 1 96.81 196 GLU A CA 1
ATOM 1525 C C . GLU A 1 196 ? 11.422 19.672 18.891 1 96.81 196 GLU A C 1
ATOM 1527 O O . GLU A 1 196 ? 11.227 19.312 20.062 1 96.81 196 GLU A O 1
ATOM 1532 N N . ILE A 1 197 ? 12.297 19.094 18.156 1 95.44 197 ILE A N 1
ATOM 1533 C CA . ILE A 1 197 ? 13.211 18.094 18.688 1 95.44 197 ILE A CA 1
ATOM 1534 C C . ILE A 1 197 ? 14.023 18.703 19.844 1 95.44 197 ILE A C 1
ATOM 1536 O O . ILE A 1 197 ? 14.18 18.078 20.891 1 95.44 197 ILE A O 1
ATOM 1540 N N . LYS A 1 198 ? 14.523 19.859 19.609 1 95.94 198 LYS A N 1
ATOM 1541 C CA . LYS A 1 198 ? 15.289 20.562 20.641 1 95.94 198 LYS A CA 1
ATOM 1542 C C . LYS A 1 198 ? 14.445 20.781 21.891 1 95.94 198 LYS A C 1
ATOM 1544 O O . LYS A 1 198 ? 14.914 20.594 23.016 1 95.94 198 LYS A O 1
ATOM 1549 N N . ARG A 1 199 ? 13.328 21.266 21.641 1 96.88 199 ARG A N 1
ATOM 1550 C CA . ARG A 1 199 ? 12.398 21.484 22.734 1 96.88 199 ARG A CA 1
ATOM 1551 C C . ARG A 1 199 ? 12.156 20.203 23.516 1 96.88 199 ARG A C 1
ATOM 1553 O O . ARG A 1 199 ? 12.156 20.203 24.75 1 96.88 199 ARG A O 1
ATOM 1560 N N . MET A 1 200 ? 11.93 19.141 22.828 1 96.25 200 MET A N 1
ATOM 1561 C CA . MET A 1 200 ? 11.664 17.844 23.453 1 96.25 200 MET A CA 1
ATOM 1562 C C . MET A 1 200 ? 12.875 17.359 24.234 1 96.25 200 MET A C 1
ATOM 1564 O O . MET A 1 200 ? 12.734 16.703 25.266 1 96.25 200 MET A O 1
ATOM 1568 N N . GLN A 1 201 ? 13.977 17.719 23.781 1 95.25 201 GLN A N 1
ATOM 1569 C CA . GLN A 1 201 ? 15.203 17.406 24.516 1 95.25 201 GLN A CA 1
ATOM 1570 C C . GLN A 1 201 ? 15.297 18.203 25.812 1 95.25 201 GLN A C 1
ATOM 1572 O O . GLN A 1 201 ? 15.609 17.641 26.859 1 95.25 201 GLN A O 1
ATOM 1577 N N . GLU A 1 202 ? 15.109 19.391 25.672 1 96.25 202 GLU A N 1
ATOM 1578 C CA . GLU A 1 202 ? 15.18 20.281 26.828 1 96.25 202 GLU A CA 1
ATOM 1579 C C . GLU A 1 202 ? 14.172 19.891 27.891 1 96.25 202 GLU A C 1
ATOM 1581 O O . GLU A 1 202 ? 14.445 20.016 29.094 1 96.25 202 GLU A O 1
ATOM 1586 N N . GLU A 1 203 ? 13.047 19.391 27.422 1 96.19 203 GLU A N 1
ATOM 1587 C CA . GLU A 1 203 ? 11.984 18.984 28.344 1 96.19 203 GLU A CA 1
ATOM 1588 C C . GLU A 1 203 ? 12.234 17.578 28.875 1 96.19 203 GLU A C 1
ATOM 1590 O O . GLU A 1 203 ? 11.469 17.078 29.703 1 96.19 203 GLU A O 1
ATOM 1595 N N . GLY A 1 204 ? 13.266 17 28.406 1 94.44 204 GLY A N 1
ATOM 1596 C CA . GLY A 1 204 ? 13.625 15.68 28.875 1 94.44 204 GLY A CA 1
ATOM 1597 C C . GLY A 1 204 ? 12.766 14.578 28.281 1 94.44 204 GLY A C 1
ATOM 1598 O O . GLY A 1 204 ? 12.633 13.5 28.875 1 94.44 204 GLY A O 1
ATOM 1599 N N . VAL A 1 205 ? 12.18 14.82 27.219 1 95.56 205 VAL A N 1
ATOM 1600 C CA . VAL A 1 205 ? 11.312 13.844 26.562 1 95.56 205 VAL A CA 1
ATOM 1601 C C . VAL A 1 205 ? 12.148 12.953 25.641 1 95.56 205 VAL A C 1
ATOM 1603 O O . VAL A 1 205 ? 11.898 11.75 25.547 1 95.56 205 VAL A O 1
ATOM 1606 N N . LEU A 1 206 ? 13.156 13.586 25.016 1 95.12 206 LEU A N 1
ATOM 1607 C CA . LEU A 1 206 ? 13.977 12.875 24.047 1 95.12 206 LEU A CA 1
ATOM 1608 C C . LEU A 1 206 ? 15.461 13.039 24.359 1 95.12 206 LEU A C 1
ATOM 1610 O O . LEU A 1 206 ? 15.883 14.086 24.859 1 95.12 206 LEU A O 1
ATOM 1614 N N . TRP A 1 207 ? 16.203 12.031 24.203 1 95.06 207 TRP A N 1
ATOM 1615 C CA . TRP A 1 207 ? 17.656 12.086 24.062 1 95.06 207 TRP A CA 1
ATOM 1616 C C . TRP A 1 207 ? 18.094 11.898 22.609 1 95.06 207 TRP A C 1
ATOM 1618 O O . TRP A 1 207 ? 17.594 11.008 21.922 1 95.06 207 TRP A O 1
ATOM 1628 N N . VAL A 1 208 ? 18.828 12.828 22.156 1 93.88 208 VAL A N 1
ATOM 1629 C CA . VAL A 1 208 ? 19.266 12.758 20.75 1 93.88 208 VAL A CA 1
ATOM 1630 C C . VAL A 1 208 ? 20.781 12.906 20.672 1 93.88 208 VAL A C 1
ATOM 1632 O O . VAL A 1 208 ? 21.359 13.812 21.281 1 93.88 208 VAL A O 1
ATOM 1635 N N . GLU A 1 209 ? 21.391 11.969 19.984 1 89.06 209 GLU A N 1
ATOM 1636 C CA . GLU A 1 209 ? 22.797 12.047 19.625 1 89.06 209 GLU A CA 1
ATOM 1637 C C . GLU A 1 209 ? 23.047 11.555 18.203 1 89.06 209 GLU A C 1
ATOM 1639 O O . GLU A 1 209 ? 22.828 10.383 17.891 1 89.06 209 GLU A O 1
ATOM 1644 N N . ASP A 1 210 ? 23.438 12.523 17.344 1 84 210 ASP A N 1
ATOM 1645 C CA . ASP A 1 210 ? 23.625 12.219 15.93 1 84 210 ASP A CA 1
ATOM 1646 C C . ASP A 1 210 ? 22.344 11.648 15.312 1 84 210 ASP A C 1
ATOM 1648 O O . ASP A 1 210 ? 21.312 12.305 15.297 1 84 210 ASP A O 1
ATOM 1652 N N . ARG A 1 211 ? 22.297 10.414 14.922 1 83.62 211 ARG A N 1
ATOM 1653 C CA . ARG A 1 211 ? 21.141 9.828 14.273 1 83.62 211 ARG A CA 1
ATOM 1654 C C . ARG A 1 211 ? 20.453 8.812 15.195 1 83.62 211 ARG A C 1
ATOM 1656 O O . ARG A 1 211 ? 19.703 7.949 14.727 1 83.62 211 ARG A O 1
ATOM 1663 N N . ARG A 1 212 ? 20.734 9.062 16.469 1 91.25 212 ARG A N 1
ATOM 1664 C CA . ARG A 1 212 ? 20.156 8.156 17.453 1 91.25 212 ARG A CA 1
ATOM 1665 C C . ARG A 1 212 ? 19.219 8.914 18.391 1 91.25 212 ARG A C 1
ATOM 1667 O O . ARG A 1 212 ? 19.531 10.023 18.828 1 91.25 212 ARG A O 1
ATOM 1674 N N . PHE A 1 213 ? 18.125 8.305 18.625 1 95.31 213 PHE A N 1
ATOM 1675 C CA . PHE A 1 213 ? 17.109 8.891 19.484 1 95.31 213 PHE A CA 1
ATOM 1676 C C . PHE A 1 213 ? 16.75 7.938 20.625 1 95.31 213 PHE A C 1
ATOM 1678 O O . PHE A 1 213 ? 16.844 6.719 20.469 1 95.31 213 PHE A O 1
ATOM 1685 N N . ARG A 1 214 ? 16.406 8.477 21.797 1 94.38 214 ARG A N 1
ATOM 1686 C CA . ARG A 1 214 ? 15.773 7.73 22.891 1 94.38 214 ARG A CA 1
ATOM 1687 C C . ARG A 1 214 ? 14.555 8.477 23.438 1 94.38 214 ARG A C 1
ATOM 1689 O O . ARG A 1 214 ? 14.625 9.688 23.672 1 94.38 214 ARG A O 1
ATOM 1696 N N . ILE A 1 215 ? 13.516 7.746 23.484 1 93.94 215 ILE A N 1
ATOM 1697 C CA . ILE A 1 215 ? 12.336 8.336 24.125 1 93.94 215 ILE A CA 1
ATOM 1698 C C . ILE A 1 215 ? 12.414 8.133 25.641 1 93.94 215 ILE A C 1
ATOM 1700 O O . ILE A 1 215 ? 12.336 7.004 26.125 1 93.94 215 ILE A O 1
ATOM 1704 N N . LEU A 1 216 ? 12.531 9.188 26.359 1 92 216 LEU A N 1
ATOM 1705 C CA . LEU A 1 216 ? 12.75 9.125 27.812 1 92 216 LEU A CA 1
ATOM 1706 C C . LEU A 1 216 ? 11.422 9.172 28.562 1 92 216 LEU A C 1
ATOM 1708 O O . LEU A 1 216 ? 11.273 8.531 29.609 1 92 216 LEU A O 1
ATOM 1712 N N . ARG A 1 217 ? 10.531 10 28.109 1 83.25 217 ARG A N 1
ATOM 1713 C CA . ARG A 1 217 ? 9.211 10.117 28.719 1 83.25 217 ARG A CA 1
ATOM 1714 C C . ARG A 1 217 ? 8.164 10.523 27.688 1 83.25 217 ARG A C 1
ATOM 1716 O O . ARG A 1 217 ? 8.5 11.133 26.672 1 83.25 217 ARG A O 1
ATOM 1723 N N . ARG A 1 218 ? 7.047 9.898 27.797 1 71.44 218 ARG A N 1
ATOM 1724 C CA . ARG A 1 218 ? 5.957 10.242 26.891 1 71.44 218 ARG A CA 1
ATOM 1725 C C . ARG A 1 218 ? 5.051 11.312 27.5 1 71.44 218 ARG A C 1
ATOM 1727 O O . ARG A 1 218 ? 4.887 11.375 28.719 1 71.44 218 ARG A O 1
ATOM 1734 N N . MET B 1 1 ? -14.016 -28.641 4.832 1 51.72 1 MET B N 1
ATOM 1735 C CA . MET B 1 1 ? -15.43 -28.359 5.07 1 51.72 1 MET B CA 1
ATOM 1736 C C . MET B 1 1 ? -16.156 -28.062 3.76 1 51.72 1 MET B C 1
ATOM 1738 O O . MET B 1 1 ? -15.594 -27.438 2.865 1 51.72 1 MET B O 1
ATOM 1742 N N . SER B 1 2 ? -17.094 -28.906 3.428 1 63.94 2 SER B N 1
ATOM 1743 C CA . SER B 1 2 ? -17.891 -28.906 2.197 1 63.94 2 SER B CA 1
ATOM 1744 C C . SER B 1 2 ? -18.594 -27.562 1.996 1 63.94 2 SER B C 1
ATOM 1746 O O . SER B 1 2 ? -19.328 -27.109 2.875 1 63.94 2 SER B O 1
ATOM 1748 N N . ILE B 1 3 ? -18.047 -26.703 1.218 1 81.19 3 ILE B N 1
ATOM 1749 C CA . ILE B 1 3 ? -18.672 -25.453 0.838 1 81.19 3 ILE B CA 1
ATOM 1750 C C . ILE B 1 3 ? -19.969 -25.734 0.062 1 81.19 3 ILE B C 1
ATOM 1752 O O . ILE B 1 3 ? -19.938 -26.422 -0.954 1 81.19 3 ILE B O 1
ATOM 1756 N N . ASP B 1 4 ? -21.125 -25.422 0.673 1 88.31 4 ASP B N 1
ATOM 1757 C CA . ASP B 1 4 ? -22.406 -25.656 0.002 1 88.31 4 ASP B CA 1
ATOM 1758 C C . ASP B 1 4 ? -22.578 -24.719 -1.186 1 88.31 4 ASP B C 1
ATOM 1760 O O . ASP B 1 4 ? -21.75 -23.828 -1.416 1 88.31 4 ASP B O 1
ATOM 1764 N N . ASP B 1 5 ? -23.672 -24.984 -1.952 1 90.38 5 ASP B N 1
ATOM 1765 C CA . ASP B 1 5 ? -23.906 -24.281 -3.211 1 90.38 5 ASP B CA 1
ATOM 1766 C C . ASP B 1 5 ? -24.109 -22.781 -2.977 1 90.38 5 ASP B C 1
ATOM 1768 O O . ASP B 1 5 ? -23.641 -21.953 -3.764 1 90.38 5 ASP B O 1
ATOM 1772 N N . LYS B 1 6 ? -24.828 -22.453 -1.97 1 91.38 6 LYS B N 1
ATOM 1773 C CA . LYS B 1 6 ? -25.078 -21.047 -1.664 1 91.38 6 LYS B CA 1
ATOM 1774 C C . LYS B 1 6 ? -23.781 -20.312 -1.352 1 91.38 6 LYS B C 1
ATOM 1776 O O . LYS B 1 6 ? -23.547 -19.203 -1.847 1 91.38 6 LYS B O 1
ATOM 1781 N N . THR B 1 7 ? -22.984 -20.922 -0.542 1 93.25 7 THR B N 1
ATOM 1782 C CA . THR B 1 7 ? -21.688 -20.359 -0.183 1 93.25 7 THR B CA 1
ATOM 1783 C C . THR B 1 7 ? -20.797 -20.234 -1.414 1 93.25 7 THR B C 1
ATOM 1785 O O . THR B 1 7 ? -20.109 -19.234 -1.592 1 93.25 7 THR B O 1
ATOM 1788 N N . MET B 1 8 ? -20.875 -21.172 -2.254 1 93.69 8 MET B N 1
ATOM 1789 C CA . MET B 1 8 ? -20.062 -21.172 -3.469 1 93.69 8 MET B CA 1
ATOM 1790 C C . MET B 1 8 ? -20.453 -20.016 -4.387 1 93.69 8 MET B C 1
ATOM 1792 O O . MET B 1 8 ? -19.594 -19.391 -5 1 93.69 8 MET B O 1
ATOM 1796 N N . ALA B 1 9 ? -21.719 -19.781 -4.488 1 93.81 9 ALA B N 1
ATOM 1797 C CA . ALA B 1 9 ? -22.219 -18.672 -5.301 1 93.81 9 ALA B CA 1
ATOM 1798 C C . ALA B 1 9 ? -21.656 -17.344 -4.801 1 93.81 9 ALA B C 1
ATOM 1800 O O . ALA B 1 9 ? -21.328 -16.469 -5.598 1 93.81 9 ALA B O 1
ATOM 1801 N N . ARG B 1 10 ? -21.609 -17.203 -3.506 1 94.62 10 ARG B N 1
ATOM 1802 C CA . ARG B 1 10 ? -21.078 -15.977 -2.914 1 94.62 10 ARG B CA 1
ATOM 1803 C C . ARG B 1 10 ? -19.578 -15.844 -3.178 1 94.62 10 ARG B C 1
ATOM 1805 O O . ARG B 1 10 ? -19.078 -14.742 -3.408 1 94.62 10 ARG B O 1
ATOM 1812 N N . ILE B 1 11 ? -18.875 -16.953 -3.115 1 95.31 11 ILE B N 1
ATOM 1813 C CA . ILE B 1 11 ? -17.453 -16.953 -3.406 1 95.31 11 ILE B CA 1
ATOM 1814 C C . ILE B 1 11 ? -17.219 -16.516 -4.848 1 95.31 11 ILE B C 1
ATOM 1816 O O . ILE B 1 11 ? -16.375 -15.641 -5.105 1 95.31 11 ILE B O 1
ATOM 1820 N N . LYS B 1 12 ? -18 -17.016 -5.695 1 93.12 12 LYS B N 1
ATOM 1821 C CA . LYS B 1 12 ? -17.875 -16.703 -7.117 1 93.12 12 LYS B CA 1
ATOM 1822 C C . LYS B 1 12 ? -18.125 -15.219 -7.375 1 93.12 12 LYS B C 1
ATOM 1824 O O . LYS B 1 12 ? -17.531 -14.633 -8.281 1 93.12 12 LYS B O 1
ATOM 1829 N N . ALA B 1 13 ? -18.953 -14.672 -6.574 1 93.75 13 ALA B N 1
ATOM 1830 C CA . ALA B 1 13 ? -19.359 -13.281 -6.766 1 93.75 13 ALA B CA 1
ATOM 1831 C C . ALA B 1 13 ? -18.359 -12.328 -6.098 1 93.75 13 ALA B C 1
A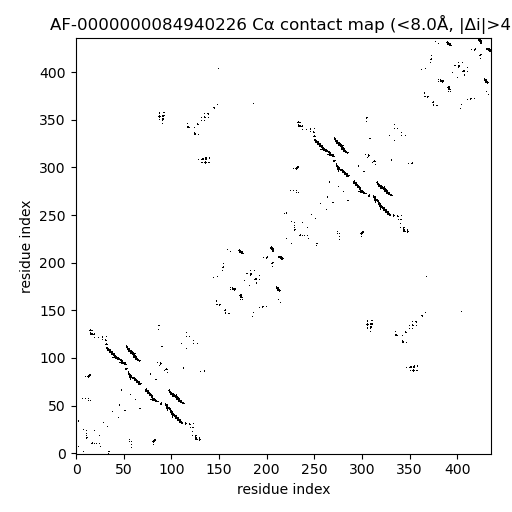TOM 1833 O O . ALA B 1 13 ? -18.453 -11.109 -6.27 1 93.75 13 ALA B O 1
ATOM 1834 N N . SER B 1 14 ? -17.422 -12.867 -5.465 1 95.38 14 SER B N 1
ATOM 1835 C CA . SER B 1 14 ? -16.5 -12.023 -4.711 1 95.38 14 SER B CA 1
ATOM 1836 C C . SER B 1 14 ? -15.367 -11.523 -5.598 1 95.38 14 SER B C 1
ATOM 1838 O O . SER B 1 14 ? -15.023 -12.156 -6.594 1 95.38 14 SER B O 1
ATOM 1840 N N . SER B 1 15 ? -14.766 -10.406 -5.254 1 94.5 15 SER B N 1
ATOM 1841 C CA . SER B 1 15 ? -13.758 -9.711 -6.039 1 94.5 15 SER B CA 1
ATOM 1842 C C . SER B 1 15 ? -12.508 -10.562 -6.223 1 94.5 15 SER B C 1
ATOM 1844 O O . SER B 1 15 ? -11.961 -10.656 -7.324 1 94.5 15 SER B O 1
ATOM 1846 N N . PRO B 1 16 ? -12 -11.305 -5.238 1 95.31 16 PRO B N 1
ATOM 1847 C CA . PRO B 1 16 ? -10.773 -12.078 -5.426 1 95.31 16 PRO B CA 1
ATOM 1848 C C . PRO B 1 16 ? -10.938 -13.211 -6.438 1 95.31 16 PRO B C 1
ATOM 1850 O O . PRO B 1 16 ? -9.961 -13.656 -7.035 1 95.31 16 PRO B O 1
ATOM 1853 N N . PHE B 1 17 ? -12.188 -13.617 -6.676 1 96 17 PHE B N 1
ATOM 1854 C CA . PHE B 1 17 ? -12.406 -14.781 -7.531 1 96 17 PHE B CA 1
ATOM 1855 C C . PHE B 1 17 ? -13.008 -14.359 -8.867 1 96 17 PHE B C 1
ATOM 1857 O O . PHE B 1 17 ? -13.398 -15.211 -9.672 1 96 17 PHE B O 1
ATOM 1864 N N . ALA B 1 18 ? -13.078 -13.078 -9.078 1 94.12 18 ALA B N 1
ATOM 1865 C CA . ALA B 1 18 ? -13.602 -12.578 -10.352 1 94.12 18 ALA B CA 1
ATOM 1866 C C . ALA B 1 18 ? -12.828 -13.148 -11.531 1 94.12 18 ALA B C 1
ATOM 1868 O O . ALA B 1 18 ? -11.594 -13.094 -11.555 1 94.12 18 ALA B O 1
ATOM 1869 N N . GLY B 1 19 ? -13.555 -13.797 -12.508 1 93.06 19 GLY B N 1
ATOM 1870 C CA . GLY B 1 19 ? -12.93 -14.289 -13.727 1 93.06 19 GLY B CA 1
ATOM 1871 C C . GLY B 1 19 ? -12.555 -15.758 -13.656 1 93.06 19 GLY B C 1
ATOM 1872 O O . GLY B 1 19 ? -12.125 -16.344 -14.648 1 93.06 19 GLY B O 1
ATOM 1873 N N . VAL B 1 20 ? -12.664 -16.375 -12.516 1 94.62 20 VAL B N 1
ATOM 1874 C CA . VAL B 1 20 ? -12.414 -17.812 -12.406 1 94.62 20 VAL B CA 1
ATOM 1875 C C . VAL B 1 20 ? -13.562 -18.594 -13.039 1 94.62 20 VAL B C 1
ATOM 1877 O O . VAL B 1 20 ? -14.734 -18.297 -12.781 1 94.62 20 VAL B O 1
ATOM 1880 N N . ALA B 1 21 ? -13.203 -19.547 -13.836 1 94.88 21 ALA B N 1
ATOM 1881 C CA . ALA B 1 21 ? -14.219 -20.359 -14.492 1 94.88 21 ALA B CA 1
ATOM 1882 C C . ALA B 1 21 ? -15.008 -21.172 -13.477 1 94.88 21 ALA B C 1
ATOM 1884 O O . ALA B 1 21 ? -14.438 -21.688 -12.508 1 94.88 21 ALA B O 1
ATOM 1885 N N . GLU B 1 22 ? -16.297 -21.281 -13.773 1 93.31 22 GLU B N 1
ATOM 1886 C CA . GLU B 1 22 ? -17.188 -22 -12.867 1 93.31 22 GLU B CA 1
ATOM 1887 C C . GLU B 1 22 ? -16.719 -23.422 -12.641 1 93.31 22 GLU B C 1
ATOM 1889 O O . GLU B 1 22 ? -16.781 -23.938 -11.523 1 93.31 22 GLU B O 1
ATOM 1894 N N . GLU B 1 23 ? -16.234 -24 -13.664 1 94.5 23 GLU B N 1
ATOM 1895 C CA . GLU B 1 23 ? -15.828 -25.391 -13.602 1 94.5 23 GLU B CA 1
ATOM 1896 C C . GLU B 1 23 ? -14.586 -25.562 -12.734 1 94.5 23 GLU B C 1
ATOM 1898 O O . GLU B 1 23 ? -14.312 -26.656 -12.234 1 94.5 23 GLU B O 1
ATOM 1903 N N . ASP B 1 24 ? -13.859 -24.484 -12.508 1 94.88 24 ASP B N 1
ATOM 1904 C CA . ASP B 1 24 ? -12.602 -24.547 -11.766 1 94.88 24 ASP B CA 1
ATOM 1905 C C . ASP B 1 24 ? -12.812 -24.219 -10.289 1 94.88 24 ASP B C 1
ATOM 1907 O O . ASP B 1 24 ? -11.953 -24.5 -9.453 1 94.88 24 ASP B O 1
ATOM 1911 N N . MET B 1 25 ? -13.93 -23.672 -9.945 1 94.94 25 MET B N 1
ATOM 1912 C CA . MET B 1 25 ? -14.133 -23.016 -8.656 1 94.94 25 MET B CA 1
ATOM 1913 C C . MET B 1 25 ? -13.969 -24.016 -7.508 1 94.94 25 MET B C 1
ATOM 1915 O O . MET B 1 25 ? -13.195 -23.766 -6.578 1 94.94 25 MET B O 1
ATOM 1919 N N . GLU B 1 26 ? -14.656 -25.094 -7.578 1 93.69 26 GLU B N 1
ATOM 1920 C CA . GLU B 1 26 ? -14.633 -26.062 -6.484 1 93.69 26 GLU B CA 1
ATOM 1921 C C . GLU B 1 26 ? -13.227 -26.594 -6.25 1 93.69 26 GLU B C 1
ATOM 1923 O O . GLU B 1 26 ? -12.742 -26.609 -5.113 1 93.69 26 GLU B O 1
ATOM 1928 N N . ALA B 1 27 ? -12.617 -27.016 -7.289 1 94.5 27 ALA B N 1
ATOM 1929 C CA . ALA B 1 27 ? -11.266 -27.547 -7.191 1 94.5 27 ALA B CA 1
ATOM 1930 C C . ALA B 1 27 ? -10.289 -26.484 -6.68 1 94.5 27 ALA B C 1
ATOM 1932 O O . ALA B 1 27 ? -9.414 -26.781 -5.867 1 94.5 27 ALA B O 1
ATOM 1933 N N . LEU B 1 28 ? -10.453 -25.297 -7.148 1 94.62 28 LEU B N 1
ATOM 1934 C CA . LEU B 1 28 ? -9.578 -24.203 -6.746 1 94.62 28 LEU B CA 1
ATOM 1935 C C . LEU B 1 28 ? -9.711 -23.922 -5.254 1 94.62 28 LEU B C 1
ATOM 1937 O O . LEU B 1 28 ? -8.711 -23.891 -4.535 1 94.62 28 LEU B O 1
ATOM 1941 N N . VAL B 1 29 ? -10.914 -23.781 -4.801 1 94.75 29 VAL B N 1
ATOM 1942 C CA . VAL B 1 29 ? -11.172 -23.469 -3.398 1 94.75 29 VAL B CA 1
ATOM 1943 C C . VAL B 1 29 ? -10.609 -24.578 -2.508 1 94.75 29 VAL B C 1
ATOM 1945 O O . VAL B 1 29 ? -10.023 -24.297 -1.458 1 94.75 29 VAL B O 1
ATOM 1948 N N . ASP B 1 30 ? -10.781 -25.766 -2.967 1 94 30 ASP B N 1
ATOM 1949 C CA . ASP B 1 30 ? -10.266 -26.906 -2.229 1 94 30 ASP B CA 1
ATOM 1950 C C . ASP B 1 30 ? -8.734 -26.875 -2.17 1 94 30 ASP B C 1
ATOM 1952 O O . ASP B 1 30 ? -8.148 -27.047 -1.101 1 94 30 ASP B O 1
ATOM 1956 N N . GLN B 1 31 ? -8.133 -26.625 -3.256 1 94.12 31 GLN B N 1
ATOM 1957 C CA . GLN B 1 31 ? -6.672 -26.656 -3.33 1 94.12 31 GLN B CA 1
ATOM 1958 C C . GLN B 1 31 ? -6.062 -25.469 -2.596 1 94.12 31 GLN B C 1
ATOM 1960 O O . GLN B 1 31 ? -4.918 -25.531 -2.143 1 94.12 31 GLN B O 1
ATOM 1965 N N . LEU B 1 32 ? -6.805 -24.469 -2.537 1 94.25 32 LEU B N 1
ATOM 1966 C CA . LEU B 1 32 ? -6.355 -23.312 -1.771 1 94.25 32 LEU B CA 1
ATOM 1967 C C . LEU B 1 32 ? -6.434 -23.594 -0.273 1 94.25 32 LEU B C 1
ATOM 1969 O O . LEU B 1 32 ? -5.879 -22.844 0.531 1 94.25 32 LEU B O 1
ATOM 1973 N N . HIS B 1 33 ? -7.129 -24.625 0.087 1 94.5 33 HIS B N 1
ATOM 1974 C CA . HIS B 1 33 ? -7.43 -24.938 1.479 1 94.5 33 HIS B CA 1
ATOM 1975 C C . HIS B 1 33 ? -8.188 -23.797 2.152 1 94.5 33 HIS B C 1
ATOM 1977 O O . HIS B 1 33 ? -7.934 -23.469 3.314 1 94.5 33 HIS B O 1
ATOM 1983 N N . ALA B 1 34 ? -8.984 -23.125 1.31 1 94.94 34 ALA B N 1
ATOM 1984 C CA . ALA B 1 34 ? -9.82 -22.062 1.846 1 94.94 34 ALA B CA 1
ATOM 1985 C C . ALA B 1 34 ? -10.953 -22.625 2.699 1 94.94 34 ALA B C 1
ATOM 1987 O O . ALA B 1 34 ? -11.43 -23.734 2.453 1 94.94 34 ALA B O 1
ATOM 1988 N N . TYR B 1 35 ? -11.367 -21.859 3.703 1 95 35 TYR B N 1
ATOM 1989 C CA . TYR B 1 35 ? -12.453 -22.312 4.57 1 95 35 TYR B CA 1
ATOM 1990 C C . TYR B 1 35 ? -13.25 -21.141 5.109 1 95 35 TYR B C 1
ATOM 1992 O O . TYR B 1 35 ? -12.766 -20 5.141 1 95 35 TYR B O 1
ATOM 2000 N N . THR B 1 36 ? -14.477 -21.438 5.492 1 96.69 36 THR B N 1
ATOM 2001 C CA . THR B 1 36 ? -15.375 -20.391 5.988 1 96.69 36 THR B CA 1
ATOM 2002 C C . THR B 1 36 ? -15.383 -20.375 7.516 1 96.69 36 THR B C 1
ATOM 2004 O O . THR B 1 36 ? -15.188 -21.406 8.156 1 96.69 36 THR B O 1
ATOM 2007 N N . ARG B 1 37 ? -15.508 -19.266 8.086 1 96.94 37 ARG B N 1
ATOM 2008 C CA . ARG B 1 37 ? -15.688 -19.078 9.523 1 96.94 37 ARG B CA 1
ATOM 2009 C C . ARG B 1 37 ? -16.766 -18.047 9.82 1 96.94 37 ARG B C 1
ATOM 2011 O O . ARG B 1 37 ? -16.812 -16.984 9.188 1 96.94 37 ARG B O 1
ATOM 2018 N N . ALA B 1 38 ? -17.625 -18.391 10.711 1 97.69 38 ALA B N 1
ATOM 2019 C CA . ALA B 1 38 ? -18.688 -17.484 11.125 1 97.69 38 ALA B CA 1
ATOM 2020 C C . ALA B 1 38 ? -18.297 -16.734 12.391 1 97.69 38 ALA B C 1
ATOM 2022 O O . ALA B 1 38 ? -17.625 -17.281 13.273 1 97.69 38 ALA B O 1
ATOM 2023 N N . TYR B 1 39 ? -18.656 -15.539 12.445 1 98.06 39 TYR B N 1
ATOM 2024 C CA . TYR B 1 39 ? -18.469 -14.672 13.602 1 98.06 39 TYR B CA 1
ATOM 2025 C C . TYR B 1 39 ? -19.797 -14.031 14.023 1 98.06 39 TYR B C 1
ATOM 2027 O O . TYR B 1 39 ? -20.547 -13.531 13.18 1 98.06 39 TYR B O 1
ATOM 2035 N N . ALA B 1 40 ? -20.031 -14.016 15.305 1 98.31 40 ALA B N 1
ATOM 2036 C CA . ALA B 1 40 ? -21.234 -13.375 15.82 1 98.31 40 ALA B CA 1
ATOM 2037 C C . ALA B 1 40 ? -21.094 -11.859 15.812 1 98.31 40 ALA B C 1
ATOM 2039 O O . ALA B 1 40 ? -19.969 -11.336 15.781 1 98.31 40 ALA B O 1
ATOM 2040 N N . LYS B 1 41 ? -22.203 -11.234 15.844 1 97.94 41 LYS B N 1
ATOM 2041 C CA . LYS B 1 41 ? -22.234 -9.781 15.945 1 97.94 41 LYS B CA 1
ATOM 2042 C C . LYS B 1 41 ? -21.344 -9.289 17.078 1 97.94 41 LYS B C 1
ATOM 2044 O O . LYS B 1 41 ? -21.328 -9.875 18.156 1 97.94 41 LYS B O 1
ATOM 2049 N N . ASP B 1 42 ? -20.531 -8.352 16.781 1 97.06 42 ASP B N 1
ATOM 2050 C CA . ASP B 1 42 ? -19.719 -7.59 17.719 1 97.06 42 ASP B CA 1
ATOM 2051 C C . ASP B 1 42 ? -18.5 -8.391 18.156 1 97.06 42 ASP B C 1
ATOM 2053 O O . ASP B 1 42 ? -17.75 -7.961 19.031 1 97.06 42 ASP B O 1
ATOM 2057 N N . THR B 1 43 ? -18.297 -9.539 17.547 1 97.62 43 THR B N 1
ATOM 2058 C CA . THR B 1 43 ? -17.078 -10.297 17.812 1 97.62 43 THR B CA 1
ATOM 2059 C C . THR B 1 43 ? -15.875 -9.609 17.188 1 97.62 43 THR B C 1
ATOM 2061 O O . THR B 1 43 ? -15.922 -9.188 16.031 1 97.62 43 THR B O 1
ATOM 2064 N N . VAL B 1 44 ? -14.812 -9.562 17.953 1 97.25 44 VAL B N 1
ATOM 2065 C CA . VAL B 1 44 ? -13.547 -9.102 17.406 1 97.25 44 VAL B CA 1
ATOM 2066 C C . VAL B 1 44 ? -12.867 -10.242 16.656 1 97.25 44 VAL B C 1
ATOM 2068 O O . VAL B 1 44 ? -12.531 -11.273 17.234 1 97.25 44 VAL B O 1
ATOM 2071 N N . ILE B 1 45 ? -12.742 -10.055 15.398 1 97.62 45 ILE B N 1
ATOM 2072 C CA . ILE B 1 45 ? -12.141 -11.062 14.531 1 97.62 45 ILE B CA 1
ATOM 2073 C C . ILE B 1 45 ? -10.633 -11.109 14.773 1 97.62 45 ILE B C 1
ATOM 2075 O O . ILE B 1 45 ? -10.047 -12.188 14.922 1 97.62 45 ILE B O 1
ATOM 2079 N N . ARG B 1 46 ? -9.992 -9.992 14.734 1 97.06 46 ARG B N 1
ATOM 2080 C CA . ARG B 1 46 ? -8.586 -9.805 15.078 1 97.06 46 ARG B CA 1
ATOM 2081 C C . ARG B 1 46 ? -8.375 -8.5 15.836 1 97.06 46 ARG B C 1
ATOM 2083 O O . ARG B 1 46 ? -8.984 -7.484 15.508 1 97.06 46 ARG B O 1
ATOM 2090 N N . HIS B 1 47 ? -7.512 -8.594 16.828 1 96.06 47 HIS B N 1
ATOM 2091 C CA . HIS B 1 47 ? -7.059 -7.379 17.5 1 96.06 47 HIS B CA 1
ATOM 2092 C C . HIS B 1 47 ? -5.824 -6.801 16.812 1 96.06 47 HIS B C 1
ATOM 2094 O O . HIS B 1 47 ? -5.051 -7.535 16.203 1 96.06 47 HIS B O 1
ATOM 2100 N N . ALA B 1 48 ? -5.766 -5.527 16.984 1 93.12 48 ALA B N 1
ATOM 2101 C CA . ALA B 1 48 ? -4.48 -4.945 16.609 1 93.12 48 ALA B CA 1
ATOM 2102 C C . ALA B 1 48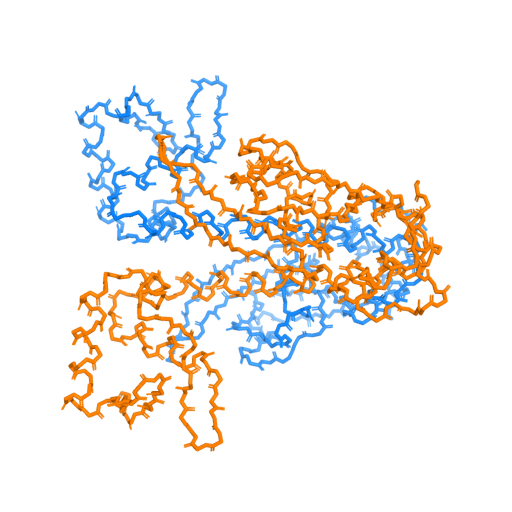 ? -3.324 -5.672 17.281 1 93.12 48 ALA B C 1
ATOM 2104 O O . ALA B 1 48 ? -3.377 -5.941 18.484 1 93.12 48 ALA B O 1
ATOM 2105 N N . GLY B 1 49 ? -2.359 -6.082 16.453 1 92.5 49 GLY B N 1
ATOM 2106 C CA . GLY B 1 49 ? -1.227 -6.816 16.984 1 92.5 49 GLY B CA 1
ATOM 2107 C C . GLY B 1 49 ? -1.312 -8.312 16.75 1 92.5 49 GLY B C 1
ATOM 2108 O O . GLY B 1 49 ? -0.306 -9.016 16.828 1 92.5 49 GLY B O 1
ATOM 2109 N N . ASP B 1 50 ? -2.537 -8.789 16.453 1 95.56 50 ASP B N 1
ATOM 2110 C CA . ASP B 1 50 ? -2.701 -10.211 16.172 1 95.56 50 ASP B CA 1
ATOM 2111 C C . ASP B 1 50 ? -2.09 -10.57 14.812 1 95.56 50 ASP B C 1
ATOM 2113 O O . ASP B 1 50 ? -2.113 -9.766 13.883 1 95.56 50 ASP B O 1
ATOM 2117 N N . GLU B 1 51 ? -1.637 -11.773 14.742 1 95.75 51 GLU B N 1
ATOM 2118 C CA . GLU B 1 51 ? -1.184 -12.289 13.453 1 95.75 51 GLU B CA 1
ATOM 2119 C C . GLU B 1 51 ? -2.359 -12.531 12.516 1 95.75 51 GLU B C 1
ATOM 2121 O O . GLU B 1 51 ? -3.459 -12.875 12.953 1 95.75 51 GLU B O 1
ATOM 2126 N N . LEU B 1 52 ? -2.156 -12.328 11.297 1 95.44 52 LEU B N 1
ATOM 2127 C CA . LEU B 1 52 ? -3.109 -12.625 10.234 1 95.44 52 LEU B CA 1
ATOM 2128 C C . LEU B 1 52 ? -2.408 -13.242 9.031 1 95.44 52 LEU B C 1
ATOM 2130 O O . LEU B 1 52 ? -1.641 -12.57 8.344 1 95.44 52 LEU B O 1
ATOM 2134 N N . ASP B 1 53 ? -2.723 -14.484 8.773 1 94.38 53 ASP B N 1
ATOM 2135 C CA . ASP B 1 53 ? -1.984 -15.219 7.746 1 94.38 53 ASP B CA 1
ATOM 2136 C C . ASP B 1 53 ? -2.914 -15.688 6.633 1 94.38 53 ASP B C 1
ATOM 2138 O O . ASP B 1 53 ? -2.605 -16.641 5.922 1 94.38 53 ASP B O 1
ATOM 2142 N N . PHE B 1 54 ? -4.031 -15.062 6.566 1 96 54 PHE B N 1
ATOM 2143 C CA . PHE B 1 54 ? -4.973 -15.383 5.5 1 96 54 PHE B CA 1
ATOM 2144 C C . PHE B 1 54 ? -5.578 -14.117 4.91 1 96 54 PHE B C 1
ATOM 2146 O O . PHE B 1 54 ? -5.574 -13.062 5.555 1 96 54 PHE B O 1
ATOM 2153 N N . TYR B 1 55 ? -6.035 -14.234 3.656 1 96.44 55 TYR B N 1
ATOM 2154 C CA . TYR B 1 55 ? -6.82 -13.188 3.016 1 96.44 55 TYR B CA 1
ATOM 2155 C C . TYR B 1 55 ? -8.312 -13.383 3.279 1 96.44 55 TYR B C 1
ATOM 2157 O O . TYR B 1 55 ? -8.906 -14.352 2.801 1 96.44 55 TYR B O 1
ATOM 2165 N N . PRO B 1 56 ? -8.906 -12.445 3.965 1 97.44 56 PRO B N 1
ATOM 2166 C CA . PRO B 1 56 ? -10.336 -12.602 4.262 1 97.44 56 PRO B CA 1
ATOM 2167 C C . PRO B 1 56 ? -11.234 -12.047 3.16 1 97.44 56 PRO B C 1
ATOM 2169 O O . PRO B 1 56 ? -10.945 -10.984 2.602 1 97.44 56 PRO B O 1
ATOM 2172 N N . VAL B 1 57 ? -12.281 -12.773 2.904 1 97.06 57 VAL B N 1
ATOM 2173 C CA . VAL B 1 57 ? -13.336 -12.344 1.996 1 97.06 57 VAL B CA 1
ATOM 2174 C C . VAL B 1 57 ? -14.688 -12.406 2.707 1 97.06 57 VAL B C 1
ATOM 2176 O O . VAL B 1 57 ? -15.07 -13.453 3.232 1 97.06 57 VAL B O 1
ATOM 2179 N N . ILE B 1 58 ? -15.367 -11.305 2.635 1 98 58 ILE B N 1
ATOM 2180 C CA . ILE B 1 58 ? -16.672 -11.281 3.305 1 98 58 ILE B CA 1
ATOM 2181 C C . ILE B 1 58 ? -17.719 -11.945 2.422 1 98 58 ILE B C 1
ATOM 2183 O O . ILE B 1 58 ? -18 -11.477 1.318 1 98 58 ILE B O 1
ATOM 2187 N N . LEU B 1 59 ? -18.25 -12.984 2.92 1 97.5 59 LEU B N 1
ATOM 2188 C CA . LEU B 1 59 ? -19.312 -13.656 2.182 1 97.5 59 LEU B CA 1
ATOM 2189 C C . LEU B 1 59 ? -20.688 -13.156 2.627 1 97.5 59 LEU B C 1
ATOM 2191 O O . LEU B 1 59 ? -21.594 -13.031 1.809 1 97.5 59 LEU B O 1
ATOM 2195 N N . GLU B 1 60 ? -20.844 -12.961 3.914 1 97.19 60 GLU B N 1
ATOM 2196 C CA . GLU B 1 60 ? -22.031 -12.406 4.547 1 97.19 60 GLU B CA 1
ATOM 2197 C C . GLU B 1 60 ? -21.672 -11.461 5.688 1 97.19 60 GLU B C 1
ATOM 2199 O O . GLU B 1 60 ? -20.672 -11.672 6.371 1 97.19 60 GLU B O 1
ATOM 2204 N N . GLY B 1 61 ? -22.578 -10.445 5.805 1 97.5 61 GLY B N 1
ATOM 2205 C CA . GLY B 1 61 ? -22.422 -9.562 6.953 1 97.5 61 GLY B CA 1
ATOM 2206 C C . GLY B 1 61 ? -21.656 -8.297 6.637 1 97.5 61 GLY B C 1
ATOM 2207 O O . GLY B 1 61 ? -21.75 -7.766 5.527 1 97.5 61 GLY B O 1
ATOM 2208 N N . GLU B 1 62 ? -21.031 -7.805 7.715 1 97.62 62 GLU B N 1
ATOM 2209 C CA . GLU B 1 62 ? -20.328 -6.523 7.648 1 97.62 62 GLU B CA 1
ATOM 2210 C C . GLU B 1 62 ? -19.188 -6.461 8.656 1 97.62 62 GLU B C 1
ATOM 2212 O O . GLU B 1 62 ? -19.344 -6.91 9.797 1 97.62 62 GLU B O 1
ATOM 2217 N N . VAL B 1 63 ? -18.062 -5.922 8.18 1 97.5 63 VAL B N 1
ATOM 2218 C CA . VAL B 1 63 ? -16.875 -5.871 9.023 1 97.5 63 VAL B CA 1
ATOM 2219 C C . VAL B 1 63 ? -16.391 -4.43 9.141 1 97.5 63 VAL B C 1
ATOM 2221 O O . VAL B 1 63 ? -16.484 -3.652 8.195 1 97.5 63 VAL B O 1
ATOM 2224 N N . GLN B 1 64 ? -15.914 -4.117 10.297 1 96.06 64 GLN B N 1
ATOM 2225 C CA . GLN B 1 64 ? -15.375 -2.787 10.555 1 96.06 64 GLN B CA 1
ATOM 2226 C C . GLN B 1 64 ? -13.93 -2.863 11.039 1 96.06 64 GLN B C 1
ATOM 2228 O O . GLN B 1 64 ? -13.586 -3.721 11.852 1 96.06 64 GLN B O 1
ATOM 2233 N N . SER B 1 65 ? -13.086 -2.02 10.477 1 94.12 65 SER B N 1
ATOM 2234 C CA . SER B 1 65 ? -11.734 -1.839 10.992 1 94.12 65 SER B CA 1
ATOM 2235 C C . SER B 1 65 ? -11.617 -0.55 11.797 1 94.12 65 SER B C 1
ATOM 2237 O O . SER B 1 65 ? -12.219 0.465 11.445 1 94.12 65 SER B O 1
ATOM 2239 N N . ALA B 1 66 ? -10.906 -0.583 12.961 1 90.12 66 ALA B N 1
ATOM 2240 C CA . ALA B 1 66 ? -10.758 0.579 13.836 1 90.12 66 ALA B CA 1
ATOM 2241 C C . ALA B 1 66 ? -9.359 0.633 14.438 1 90.12 66 ALA B C 1
ATOM 2243 O O . ALA B 1 66 ? -8.82 -0.39 14.875 1 90.12 66 ALA B O 1
ATOM 2244 N N . MET B 1 67 ? -8.789 1.741 14.398 1 86.19 67 MET B N 1
ATOM 2245 C CA . MET B 1 67 ? -7.484 1.961 15.016 1 86.19 67 MET B CA 1
ATOM 2246 C C . MET B 1 67 ? -7.629 2.207 16.516 1 86.19 67 MET B C 1
ATOM 2248 O O . MET B 1 67 ? -8.414 3.057 16.938 1 86.19 67 MET B O 1
ATOM 2252 N N . PRO B 1 68 ? -6.859 1.501 17.25 1 85.56 68 PRO B N 1
ATOM 2253 C CA . PRO B 1 68 ? -6.918 1.788 18.688 1 85.56 68 PRO B CA 1
ATOM 2254 C C . PRO B 1 68 ? -6.305 3.141 19.047 1 85.56 68 PRO B C 1
ATOM 2256 O O . PRO B 1 68 ? -5.254 3.506 18.516 1 85.56 68 PRO B O 1
ATOM 2259 N N . ARG B 1 69 ? -6.988 3.881 19.812 1 78.06 69 ARG B N 1
ATOM 2260 C CA . ARG B 1 69 ? -6.543 5.164 20.344 1 78.06 69 ARG B CA 1
ATOM 2261 C C . ARG B 1 69 ? -6.73 5.223 21.859 1 78.06 69 ARG B C 1
ATOM 2263 O O . ARG B 1 69 ? -7.742 5.73 22.344 1 78.06 69 ARG B O 1
ATOM 2270 N N . GLY B 1 70 ? -5.645 4.805 22.578 1 77.69 70 GLY B N 1
ATOM 2271 C CA . GLY B 1 70 ? -5.82 4.75 24.031 1 77.69 70 GLY B CA 1
ATOM 2272 C C . GLY B 1 70 ? -7.012 3.914 24.453 1 77.69 70 GLY B C 1
ATOM 2273 O O . GLY B 1 70 ? -7.062 2.713 24.172 1 77.69 70 GLY B O 1
ATOM 2274 N N . GLU B 1 71 ? -7.941 4.668 25.047 1 81.12 71 GLU B N 1
ATOM 2275 C CA . GLU B 1 71 ? -9.141 3.988 25.516 1 81.12 71 GLU B CA 1
ATOM 2276 C C . GLU B 1 71 ? -10.25 4.023 24.469 1 81.12 71 GLU B C 1
ATOM 2278 O O . GLU B 1 71 ? -11.312 3.434 24.656 1 81.12 71 GLU B O 1
ATOM 2283 N N . SER B 1 72 ? -10.008 4.629 23.469 1 84.38 72 SER B N 1
ATOM 2284 C CA . SER B 1 72 ? -11 4.762 22.391 1 84.38 72 SER B CA 1
ATOM 2285 C C . SER B 1 72 ? -10.492 4.148 21.094 1 84.38 72 SER B C 1
ATOM 2287 O O . SER B 1 72 ? -9.422 3.525 21.062 1 84.38 72 SER B O 1
ATOM 2289 N N . GLU B 1 73 ? -11.414 4.074 20.125 1 85.06 73 GLU B N 1
ATOM 2290 C CA . GLU B 1 73 ? -11.031 3.602 18.797 1 85.06 73 GLU B CA 1
ATOM 2291 C C . GLU B 1 73 ? -11.5 4.562 17.703 1 85.06 73 GLU B C 1
ATOM 2293 O O . GLU B 1 73 ? -12.531 5.215 17.859 1 85.06 73 GLU B O 1
ATOM 2298 N N . GLN B 1 74 ? -10.734 4.672 16.703 1 79.69 74 GLN B N 1
ATOM 2299 C CA . GLN B 1 74 ? -11.102 5.438 15.523 1 79.69 74 GLN B CA 1
ATOM 2300 C C . GLN B 1 74 ? -11.477 4.516 14.367 1 79.69 74 GLN B C 1
ATOM 2302 O O . GLN B 1 74 ? -10.633 3.773 13.859 1 79.69 74 GLN B O 1
ATOM 2307 N N . ILE B 1 75 ? -12.734 4.645 13.93 1 84.38 75 ILE B N 1
ATOM 2308 C CA . ILE B 1 75 ? -13.195 3.816 12.812 1 84.38 75 ILE B CA 1
ATOM 2309 C C . ILE B 1 75 ? -12.477 4.23 11.531 1 84.38 75 ILE B C 1
ATOM 2311 O O . ILE B 1 75 ? -12.398 5.418 11.219 1 84.38 75 ILE B O 1
ATOM 2315 N N . ILE B 1 76 ? -11.984 3.234 10.867 1 82 76 ILE B N 1
ATOM 2316 C CA . ILE B 1 76 ? -11.203 3.492 9.656 1 82 76 ILE B CA 1
ATOM 2317 C C . ILE B 1 76 ? -12.039 3.15 8.422 1 82 76 ILE B C 1
ATOM 2319 O O . ILE B 1 76 ? -12.062 3.912 7.457 1 82 76 ILE B O 1
ATOM 2323 N N . ALA B 1 77 ? -12.625 1.997 8.383 1 85 77 ALA B N 1
ATOM 2324 C CA . ALA B 1 77 ? -13.352 1.555 7.199 1 85 77 ALA B CA 1
ATOM 2325 C C . ALA B 1 77 ? -14.383 0.483 7.555 1 85 77 ALA B C 1
ATOM 2327 O O . ALA B 1 77 ? -14.312 -0.117 8.633 1 85 77 ALA B O 1
ATOM 2328 N N . ARG B 1 78 ? -15.281 0.382 6.656 1 91.88 78 ARG B N 1
ATOM 2329 C CA . ARG B 1 78 ? -16.25 -0.704 6.691 1 91.88 78 ARG B CA 1
ATOM 2330 C C . ARG B 1 78 ? -16.25 -1.485 5.383 1 91.88 78 ARG B C 1
ATOM 2332 O O . ARG B 1 78 ? -16 -0.917 4.316 1 91.88 78 ARG B O 1
ATOM 2339 N N . PHE B 1 79 ? -16.547 -2.746 5.508 1 93.5 79 PHE B N 1
ATOM 2340 C CA . PHE B 1 79 ? -16.484 -3.627 4.348 1 93.5 79 PHE B CA 1
ATOM 2341 C C . PHE B 1 79 ? -17.734 -4.48 4.246 1 93.5 79 PHE B C 1
ATOM 2343 O O . PHE B 1 79 ? -18.281 -4.934 5.262 1 93.5 79 PHE B O 1
ATOM 2350 N N . LEU B 1 80 ? -18.109 -4.672 2.998 1 94.19 80 LEU B N 1
ATOM 2351 C CA . LEU B 1 80 ? -19.359 -5.348 2.711 1 94.19 80 LEU B CA 1
ATOM 2352 C C . LEU B 1 80 ? -19.125 -6.672 1.998 1 94.19 80 LEU B C 1
ATOM 2354 O O . LEU B 1 80 ? -17.984 -6.973 1.61 1 94.19 80 LEU B O 1
ATOM 2358 N N . PRO B 1 81 ? -20.188 -7.477 1.854 1 95 81 PRO B N 1
ATOM 2359 C CA . PRO B 1 81 ? -20.047 -8.766 1.176 1 95 81 PRO B CA 1
ATOM 2360 C C . PRO B 1 81 ? -19.438 -8.633 -0.222 1 95 81 PRO B C 1
ATOM 2362 O O . PRO B 1 81 ? -19.797 -7.711 -0.963 1 95 81 PRO B O 1
ATOM 2365 N N . GLY B 1 82 ? -18.562 -9.602 -0.501 1 93.19 82 GLY B N 1
ATOM 2366 C CA . GLY B 1 82 ? -17.891 -9.586 -1.791 1 93.19 82 GLY B CA 1
ATOM 2367 C C . GLY B 1 82 ? -16.531 -8.906 -1.752 1 93.19 82 GLY B C 1
ATOM 2368 O O . GLY B 1 82 ? -15.727 -9.062 -2.666 1 93.19 82 GLY B O 1
ATOM 2369 N N . GLU B 1 83 ? -16.297 -8.242 -0.661 1 92 83 GLU B N 1
ATOM 2370 C CA . GLU B 1 83 ? -15.055 -7.484 -0.539 1 92 83 GLU B CA 1
ATOM 2371 C C . GLU B 1 83 ? -14.031 -8.234 0.307 1 92 83 GLU B C 1
ATOM 2373 O O . GLU B 1 83 ? -14.391 -9.102 1.103 1 92 83 GLU B O 1
ATOM 2378 N N . SER B 1 84 ? -12.812 -7.938 0.027 1 93.5 84 SER B N 1
ATOM 2379 C CA . SER B 1 84 ? -11.719 -8.352 0.896 1 93.5 84 SER B CA 1
ATOM 2380 C C . SER B 1 84 ? -11.164 -7.164 1.679 1 93.5 84 SER B C 1
ATOM 2382 O O . SER B 1 84 ? -11.398 -6.008 1.319 1 93.5 84 SER B O 1
ATOM 2384 N N . PHE B 1 85 ? -10.602 -7.508 2.775 1 91.31 85 PHE B N 1
ATOM 2385 C CA . PHE B 1 85 ? -9.953 -6.504 3.609 1 91.31 85 PHE B CA 1
ATOM 2386 C C . PHE B 1 85 ? -8.641 -7.035 4.172 1 91.31 85 PHE B C 1
ATOM 2388 O O . PHE B 1 85 ? -8.359 -8.234 4.086 1 91.31 85 PHE B O 1
ATOM 2395 N N . ALA B 1 86 ? -7.77 -6.199 4.562 1 91.56 86 ALA B N 1
ATOM 2396 C CA . ALA B 1 86 ? -6.5 -6.539 5.199 1 91.56 86 ALA B CA 1
ATOM 2397 C C . ALA B 1 86 ? -5.586 -7.285 4.234 1 91.56 86 ALA B C 1
ATOM 2399 O O . ALA B 1 86 ? -4.801 -8.141 4.648 1 91.56 86 ALA B O 1
ATOM 2400 N N . GLU B 1 87 ? -5.734 -7.012 2.971 1 91.31 87 GLU B N 1
ATOM 2401 C CA . GLU B 1 87 ? -4.988 -7.754 1.958 1 91.31 87 GLU B CA 1
ATOM 2402 C C . GLU B 1 87 ? -3.484 -7.559 2.125 1 91.31 87 GLU B C 1
ATOM 2404 O O . GLU B 1 87 ? -2.693 -8.406 1.714 1 91.31 87 GLU B O 1
ATOM 2409 N N . ALA B 1 88 ? -3.16 -6.504 2.758 1 91.44 88 ALA B N 1
ATOM 2410 C CA . ALA B 1 88 ? -1.742 -6.176 2.875 1 91.44 88 ALA B CA 1
ATOM 2411 C C . ALA B 1 88 ? -1.103 -6.918 4.043 1 91.44 88 ALA B C 1
ATOM 2413 O O . ALA B 1 88 ? 0.124 -6.957 4.168 1 91.44 88 ALA B O 1
ATOM 2414 N N . VAL B 1 89 ? -1.833 -7.535 4.887 1 91.5 89 VAL B N 1
ATOM 2415 C CA . VAL B 1 89 ? -1.301 -8.016 6.156 1 91.5 89 VAL B CA 1
ATOM 2416 C C . VAL B 1 89 ? -0.584 -9.352 5.941 1 91.5 89 VAL B C 1
ATOM 2418 O O . VAL B 1 89 ? 0.576 -9.508 6.332 1 91.5 89 VAL B O 1
ATOM 2421 N N . PRO B 1 90 ? -1.176 -10.25 5.242 1 90.62 90 PRO B N 1
ATOM 2422 C CA . PRO B 1 90 ? -0.505 -11.547 5.129 1 90.62 90 PRO B CA 1
ATOM 2423 C C . PRO B 1 90 ? 0.809 -11.469 4.355 1 90.62 90 PRO B C 1
ATOM 2425 O O . PRO B 1 90 ? 1.743 -12.227 4.637 1 90.62 90 PRO B O 1
ATOM 2428 N N . GLY B 1 91 ? 0.827 -10.641 3.412 1 82.38 91 GLY B N 1
ATOM 2429 C CA . GLY B 1 91 ? 2.031 -10.508 2.609 1 82.38 91 GLY B CA 1
ATOM 2430 C C . GLY B 1 91 ? 2.969 -9.422 3.117 1 82.38 91 GLY B C 1
ATOM 2431 O O . GLY B 1 91 ? 4.016 -9.172 2.5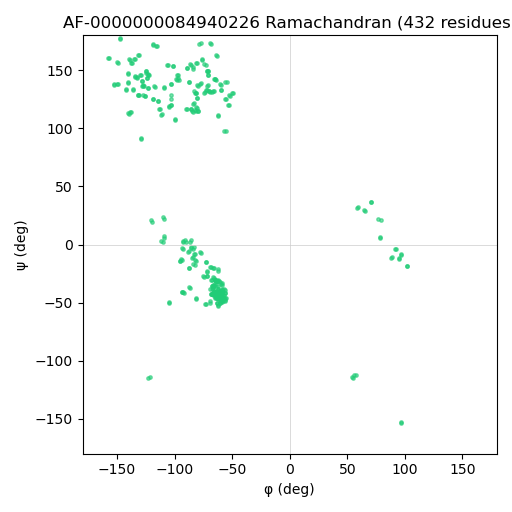16 1 82.38 91 GLY B O 1
ATOM 2432 N N . GLY B 1 92 ? 2.633 -8.852 4.145 1 84.56 92 GLY B N 1
ATOM 2433 C CA . GLY B 1 92 ? 3.391 -7.738 4.684 1 84.56 92 GLY B CA 1
ATOM 2434 C C . GLY B 1 92 ? 3.861 -7.969 6.109 1 84.56 92 GLY B C 1
ATOM 2435 O O . GLY B 1 92 ? 4.641 -8.891 6.367 1 84.56 92 GLY B O 1
ATOM 2436 N N . PRO B 1 93 ? 3.314 -7.152 6.969 1 77.31 93 PRO B N 1
ATOM 2437 C CA . PRO B 1 93 ? 3.775 -7.199 8.359 1 77.31 93 PRO B CA 1
ATOM 2438 C C . PRO B 1 93 ? 3.404 -8.5 9.062 1 77.31 93 PRO B C 1
ATOM 2440 O O . PRO B 1 93 ? 4.078 -8.906 10.016 1 77.31 93 PRO B O 1
ATOM 2443 N N . GLY B 1 94 ? 2.352 -9.016 8.664 1 89.62 94 GLY B N 1
ATOM 2444 C CA . GLY B 1 94 ? 1.908 -10.266 9.266 1 89.62 94 GLY B CA 1
ATOM 2445 C C . GLY B 1 94 ? 1.046 -10.062 10.492 1 89.62 94 GLY B C 1
ATOM 2446 O O . GLY B 1 94 ? 0.445 -11.016 11 1 89.62 94 GLY B O 1
ATOM 2447 N N . VAL B 1 95 ? 1.044 -8.75 10.938 1 91.81 95 VAL B N 1
ATOM 2448 C CA . VAL B 1 95 ? 0.233 -8.43 12.109 1 91.81 95 VAL B CA 1
ATOM 2449 C C . VAL B 1 95 ? -0.763 -7.324 11.758 1 91.81 95 VAL B C 1
ATOM 2451 O O . VAL B 1 95 ? -0.435 -6.395 11.023 1 91.81 95 VAL B O 1
ATOM 2454 N N . CYS B 1 96 ? -1.912 -7.445 12.391 1 92.56 96 CYS B N 1
ATOM 2455 C CA . CYS B 1 96 ? -2.969 -6.477 12.117 1 92.56 96 CYS B CA 1
ATOM 2456 C C . CYS B 1 96 ? -2.66 -5.137 12.773 1 92.56 96 CYS B C 1
ATOM 2458 O O . CYS B 1 96 ? -2.357 -5.078 13.961 1 92.56 96 CYS B O 1
ATOM 2460 N N . PRO B 1 97 ? -2.766 -4.094 12.008 1 87.5 97 PRO B N 1
ATOM 2461 C CA . PRO B 1 97 ? -2.557 -2.77 12.602 1 87.5 97 PRO B CA 1
ATOM 2462 C C . PRO B 1 97 ? -3.803 -2.234 13.305 1 87.5 97 PRO B C 1
ATOM 2464 O O . PRO B 1 97 ? -3.715 -1.282 14.086 1 87.5 97 PRO B O 1
ATOM 2467 N N . VAL B 1 98 ? -4.938 -2.77 13.039 1 90.38 98 VAL B N 1
ATOM 2468 C CA . VAL B 1 98 ? -6.211 -2.264 13.547 1 90.38 98 VAL B CA 1
ATOM 2469 C C . VAL B 1 98 ? -7.02 -3.41 14.141 1 90.38 98 VAL B C 1
ATOM 2471 O O . VAL B 1 98 ? -6.723 -4.582 13.898 1 90.38 98 VAL B O 1
ATOM 2474 N N . ASN B 1 99 ? -7.957 -2.959 14.891 1 94.75 99 ASN B N 1
ATOM 2475 C CA . ASN B 1 99 ? -8.961 -3.928 15.312 1 94.75 99 ASN B CA 1
ATOM 2476 C C . ASN B 1 99 ? -9.961 -4.219 14.195 1 94.75 99 ASN B C 1
ATOM 2478 O O . ASN B 1 99 ? -10.367 -3.311 13.469 1 94.75 99 ASN B O 1
ATOM 2482 N N . ILE B 1 100 ? -10.289 -5.43 14.047 1 96.75 100 ILE B N 1
ATOM 2483 C CA . ILE B 1 100 ? -11.281 -5.852 13.062 1 96.75 100 ILE B CA 1
ATOM 2484 C C . ILE B 1 100 ? -12.461 -6.512 13.773 1 96.75 100 ILE B C 1
ATOM 2486 O O . ILE B 1 100 ? -12.289 -7.496 14.492 1 96.75 100 ILE B O 1
ATOM 2490 N N . ARG B 1 101 ? -13.641 -5.992 13.5 1 97.69 101 ARG B N 1
ATOM 2491 C CA . ARG B 1 101 ? -14.805 -6.457 14.234 1 97.69 101 ARG B CA 1
ATOM 2492 C C . ARG B 1 101 ? -15.977 -6.73 13.297 1 97.69 101 ARG B C 1
ATOM 2494 O O . ARG B 1 101 ? -16.188 -5.996 12.328 1 97.69 101 ARG B O 1
ATOM 2501 N N . ALA B 1 102 ? -16.75 -7.777 13.672 1 98.25 102 ALA B N 1
ATOM 2502 C CA . ALA B 1 102 ? -18.016 -8.047 12.984 1 98.25 102 ALA B CA 1
ATOM 2503 C C . ALA B 1 102 ? -19.125 -7.141 13.508 1 98.25 102 ALA B C 1
ATOM 2505 O O . ALA B 1 102 ? -19.406 -7.133 14.703 1 98.25 102 ALA B O 1
ATOM 2506 N N . LEU B 1 103 ? -19.75 -6.457 12.578 1 97.62 103 LEU B N 1
ATOM 2507 C CA . LEU B 1 103 ? -20.812 -5.543 12.992 1 97.62 103 LEU B CA 1
ATOM 2508 C C . LEU B 1 103 ? -22.156 -6.262 13.078 1 97.62 103 LEU B C 1
ATOM 2510 O O . LEU B 1 103 ? -23.094 -5.75 13.68 1 97.62 103 LEU B O 1
ATOM 2514 N N . CYS B 1 104 ? -22.344 -7.352 12.477 1 98.19 104 CYS B N 1
ATOM 2515 C CA . CYS B 1 104 ? -23.453 -8.297 12.5 1 98.19 104 CYS B CA 1
ATOM 2516 C C . CYS B 1 104 ? -22.953 -9.727 12.305 1 98.19 104 CYS B C 1
ATOM 2518 O O . CYS B 1 104 ? -21.75 -9.969 12.273 1 98.19 104 CYS B O 1
ATOM 2520 N N . ASP B 1 105 ? -23.891 -10.625 12.375 1 98.38 105 ASP B N 1
ATOM 2521 C CA . ASP B 1 105 ? -23.453 -11.977 12.031 1 98.38 105 ASP B CA 1
ATOM 2522 C C . ASP B 1 105 ? -22.766 -12.008 10.672 1 98.38 105 ASP B C 1
ATOM 2524 O O . ASP B 1 105 ? -23.328 -11.562 9.672 1 98.38 105 ASP B O 1
ATOM 2528 N N . THR B 1 106 ? -21.516 -12.438 10.727 1 98.06 106 THR B N 1
ATOM 2529 C CA . THR B 1 106 ? -20.641 -12.328 9.555 1 98.06 106 THR B CA 1
ATOM 2530 C C . THR B 1 106 ? -20.016 -13.68 9.227 1 98.06 106 THR B C 1
ATOM 2532 O O . THR B 1 106 ? -19.625 -14.43 10.133 1 98.06 106 THR B O 1
ATOM 2535 N N . VAL B 1 107 ? -20 -14.016 7.938 1 97.75 107 VAL B N 1
ATOM 2536 C CA . VAL B 1 107 ? -19.297 -15.195 7.457 1 97.75 107 VAL B CA 1
ATOM 2537 C C . VAL B 1 107 ? -18.141 -14.773 6.551 1 97.75 107 VAL B C 1
ATOM 2539 O O . VAL B 1 107 ? -18.344 -14.07 5.562 1 97.75 107 VAL B O 1
ATOM 2542 N N . LEU B 1 108 ? -16.938 -15.219 6.93 1 97.88 108 LEU B N 1
ATOM 2543 C CA . LEU B 1 108 ? -15.75 -14.922 6.141 1 97.88 108 LEU B CA 1
ATOM 2544 C C . LEU B 1 108 ? -15.234 -16.172 5.441 1 97.88 108 LEU B C 1
ATOM 2546 O O . LEU B 1 108 ? -15.242 -17.266 6.023 1 97.88 108 LEU B O 1
ATOM 2550 N N . LEU B 1 109 ? -14.906 -16 4.164 1 97.56 109 LEU B N 1
ATOM 2551 C CA . LEU B 1 109 ? -13.977 -16.953 3.553 1 97.56 109 LEU B CA 1
ATOM 2552 C C . LEU B 1 109 ? -12.531 -16.594 3.875 1 97.56 109 LEU B C 1
ATOM 2554 O O . LEU B 1 109 ? -12.141 -15.43 3.75 1 97.56 109 LEU B O 1
ATOM 2558 N N . GLN B 1 110 ? -11.805 -17.516 4.305 1 96.94 110 GLN B N 1
ATOM 2559 C CA . GLN B 1 110 ? -10.398 -17.297 4.621 1 96.94 110 GLN B CA 1
ATOM 2560 C C . GLN B 1 110 ? -9.492 -18.062 3.656 1 96.94 110 GLN B C 1
ATOM 2562 O O . GLN B 1 110 ? -9.547 -19.297 3.578 1 96.94 110 GLN B O 1
ATOM 2567 N N . ILE B 1 111 ? -8.727 -17.328 2.908 1 96.25 111 ILE B N 1
ATOM 2568 C CA . ILE B 1 111 ? -7.754 -17.922 1.99 1 96.25 111 ILE B CA 1
ATOM 2569 C C . ILE B 1 111 ? -6.363 -17.891 2.621 1 96.25 111 ILE B C 1
ATOM 2571 O O . ILE B 1 111 ? -5.738 -16.828 2.705 1 96.25 111 ILE B O 1
ATOM 2575 N N . PRO B 1 112 ? -5.891 -19.031 3.021 1 95.69 112 PRO B N 1
ATOM 2576 C CA . PRO B 1 112 ? -4.555 -19.031 3.621 1 95.69 112 PRO B CA 1
ATOM 2577 C C . PRO B 1 112 ? -3.484 -18.5 2.672 1 95.69 112 PRO B C 1
ATOM 2579 O O . PRO B 1 112 ? -3.424 -18.906 1.511 1 95.69 112 PRO B O 1
ATOM 2582 N N . ALA B 1 113 ? -2.643 -17.594 3.199 1 93.25 113 ALA B N 1
ATOM 2583 C CA . ALA B 1 113 ? -1.615 -16.969 2.369 1 93.25 113 ALA B CA 1
ATOM 2584 C C . ALA B 1 113 ? -0.661 -18 1.799 1 93.25 113 ALA B C 1
ATOM 2586 O O . ALA B 1 113 ? -0.314 -17.969 0.616 1 93.25 113 ALA B O 1
ATOM 2587 N N . GLN B 1 114 ? -0.242 -18.938 2.584 1 90 114 GLN B N 1
ATOM 2588 C CA . GLN B 1 114 ? 0.668 -20 2.143 1 90 114 GLN B CA 1
ATOM 2589 C C . GLN B 1 114 ? -0.01 -20.922 1.141 1 90 114 GLN B C 1
ATOM 2591 O O . GLN B 1 114 ? 0.632 -21.422 0.214 1 90 114 GLN B O 1
ATOM 2596 N N . GLY B 1 115 ? -1.291 -21.156 1.343 1 90.25 115 GLY B N 1
ATOM 2597 C CA . GLY B 1 115 ? -2.047 -21.938 0.379 1 90.25 115 GLY B CA 1
ATOM 2598 C C . GLY B 1 115 ? -2.098 -21.312 -0.998 1 90.25 115 GLY B C 1
ATOM 2599 O O . GLY B 1 115 ? -1.931 -21.984 -2.01 1 90.25 115 GLY B O 1
ATOM 2600 N N . LEU B 1 116 ? -2.324 -20.031 -0.997 1 92.75 116 LEU B N 1
ATOM 2601 C CA . LEU B 1 116 ? -2.369 -19.312 -2.264 1 92.75 116 LEU B CA 1
ATOM 2602 C C . LEU B 1 116 ? -0.997 -19.297 -2.93 1 92.75 116 LEU B C 1
ATOM 2604 O O . LEU B 1 116 ? -0.881 -19.562 -4.129 1 92.75 116 LEU B O 1
ATOM 2608 N N . LYS B 1 117 ? 0.015 -19.094 -2.195 1 88.62 117 LYS B N 1
ATOM 2609 C CA . LYS B 1 117 ? 1.383 -18.984 -2.697 1 88.62 117 LYS B CA 1
ATOM 2610 C C . LYS B 1 117 ? 1.833 -20.297 -3.328 1 88.62 117 LYS B C 1
ATOM 2612 O O . LYS B 1 117 ? 2.566 -20.297 -4.32 1 88.62 117 LYS B O 1
ATOM 2617 N N . HIS B 1 118 ? 1.341 -21.391 -2.844 1 88.25 118 HIS B N 1
ATOM 2618 C CA . HIS B 1 118 ? 1.855 -22.688 -3.27 1 88.25 118 HIS B CA 1
ATOM 2619 C C . HIS B 1 118 ? 0.813 -23.453 -4.078 1 88.25 118 HIS B C 1
ATOM 2621 O O . HIS B 1 118 ? 1.027 -24.609 -4.43 1 88.25 118 HIS B O 1
ATOM 2627 N N . CYS B 1 119 ? -0.248 -22.828 -4.277 1 89.81 119 CYS B N 1
ATOM 2628 C CA . CYS B 1 119 ? -1.31 -23.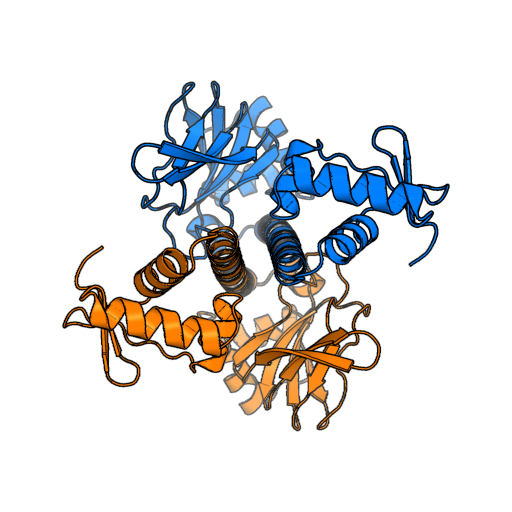531 -5 1 89.81 119 CYS B CA 1
ATOM 2629 C C . CYS B 1 119 ? -0.9 -23.797 -6.445 1 89.81 119 CYS B C 1
ATOM 2631 O O . CYS B 1 119 ? -0.452 -22.891 -7.145 1 89.81 119 CYS B O 1
ATOM 2633 N N . ALA B 1 120 ? -1.091 -24.984 -6.891 1 86.44 120 ALA B N 1
ATOM 2634 C CA . ALA B 1 120 ? -0.661 -25.391 -8.227 1 86.44 120 ALA B CA 1
ATOM 2635 C C . ALA B 1 120 ? -1.795 -25.234 -9.234 1 86.44 120 ALA B C 1
ATOM 2637 O O . ALA B 1 120 ? -1.58 -25.375 -10.445 1 86.44 120 ALA B O 1
ATOM 2638 N N . HIS B 1 121 ? -3.018 -25.031 -8.703 1 90.44 121 HIS B N 1
ATOM 2639 C CA . HIS B 1 121 ? -4.121 -24.859 -9.641 1 90.44 121 HIS B CA 1
ATOM 2640 C C . HIS B 1 121 ? -3.889 -23.672 -10.555 1 90.44 121 HIS B C 1
ATOM 2642 O O . HIS B 1 121 ? -3.547 -22.578 -10.086 1 90.44 121 HIS B O 1
ATOM 2648 N N . PRO B 1 122 ? -4.176 -23.828 -11.797 1 86.81 122 PRO B N 1
ATOM 2649 C CA . PRO B 1 122 ? -3.885 -22.734 -12.727 1 86.81 122 PRO B CA 1
ATOM 2650 C C . PRO B 1 122 ? -4.699 -21.484 -12.438 1 86.81 122 PRO B C 1
ATOM 2652 O O . PRO B 1 122 ? -4.207 -20.375 -12.633 1 86.81 122 PRO B O 1
ATOM 2655 N N . SER B 1 123 ? -5.855 -21.672 -11.93 1 91.75 123 SER B N 1
ATOM 2656 C CA . SER B 1 123 ? -6.727 -20.531 -11.688 1 91.75 123 SER B CA 1
ATOM 2657 C C . SER B 1 123 ? -6.301 -19.766 -10.438 1 91.75 123 SER B C 1
ATOM 2659 O O . SER B 1 123 ? -6.836 -18.703 -10.148 1 91.75 123 SER B O 1
ATOM 2661 N N . ALA B 1 124 ? -5.328 -20.328 -9.688 1 93.12 124 ALA B N 1
ATOM 2662 C CA . ALA B 1 124 ? -4.816 -19.609 -8.523 1 93.12 124 ALA B CA 1
ATOM 2663 C C . ALA B 1 124 ? -4.191 -18.281 -8.938 1 93.12 124 ALA B C 1
ATOM 2665 O O . ALA B 1 124 ? -4.254 -17.297 -8.188 1 93.12 124 ALA B O 1
ATOM 2666 N N . SER B 1 125 ? -3.648 -18.266 -10.102 1 90.56 125 SER B N 1
ATOM 2667 C CA . SER B 1 125 ? -3.018 -17.047 -10.609 1 90.56 125 SER B CA 1
ATOM 2668 C C . SER B 1 125 ? -4.039 -15.922 -10.781 1 90.56 125 SER B C 1
ATOM 2670 O O . SER B 1 125 ? -3.717 -14.75 -10.609 1 90.56 125 SER B O 1
ATOM 2672 N N . ILE B 1 126 ? -5.285 -16.281 -11.102 1 90.88 126 ILE B N 1
ATOM 2673 C CA . ILE B 1 126 ? -6.355 -15.297 -11.258 1 90.88 126 ILE B CA 1
ATOM 2674 C C . ILE B 1 126 ? -6.688 -14.672 -9.906 1 90.88 126 ILE B C 1
ATOM 2676 O O . ILE B 1 126 ? -6.832 -13.453 -9.797 1 90.88 126 ILE B O 1
ATOM 2680 N N . VAL B 1 127 ? -6.754 -15.5 -8.891 1 93.31 127 VAL B N 1
ATOM 2681 C CA . VAL B 1 127 ? -7.027 -15.016 -7.543 1 93.31 127 VAL B CA 1
ATOM 2682 C C . VAL B 1 127 ? -5.914 -14.078 -7.09 1 93.31 127 VAL B C 1
ATOM 2684 O O . VAL B 1 127 ? -6.18 -13 -6.562 1 93.31 127 VAL B O 1
ATOM 2687 N N . GLN B 1 128 ? -4.715 -14.477 -7.32 1 92.88 128 GLN B N 1
ATOM 2688 C CA . GLN B 1 128 ? -3.566 -13.656 -6.953 1 92.88 128 GLN B CA 1
ATOM 2689 C C . GLN B 1 128 ? -3.586 -12.32 -7.691 1 92.88 128 GLN B C 1
ATOM 2691 O O . GLN B 1 128 ? -3.348 -11.273 -7.094 1 92.88 128 GLN B O 1
ATOM 2696 N N . ALA B 1 129 ? -3.852 -12.422 -8.922 1 90.31 129 ALA B N 1
ATOM 2697 C CA . ALA B 1 129 ? -3.91 -11.203 -9.727 1 90.31 129 ALA B CA 1
ATOM 2698 C C . ALA B 1 129 ? -4.996 -10.266 -9.219 1 90.31 129 ALA B C 1
ATOM 2700 O O . ALA B 1 129 ? -4.809 -9.047 -9.203 1 90.31 129 ALA B O 1
ATOM 2701 N N . ASN B 1 130 ? -6.133 -10.789 -8.883 1 92.38 130 ASN B N 1
ATOM 2702 C CA . ASN B 1 130 ? -7.227 -9.969 -8.359 1 92.38 130 ASN B CA 1
ATOM 2703 C C . ASN B 1 130 ? -6.852 -9.312 -7.035 1 92.38 130 ASN B C 1
ATOM 2705 O O . ASN B 1 130 ? -7.16 -8.141 -6.812 1 92.38 130 ASN B O 1
ATOM 2709 N N . LEU B 1 131 ? -6.215 -10.055 -6.172 1 93.81 131 LEU B N 1
ATOM 2710 C CA . LEU B 1 131 ? -5.746 -9.492 -4.914 1 93.81 131 LEU B CA 1
ATOM 2711 C C . LEU B 1 131 ? -4.719 -8.391 -5.156 1 93.81 131 LEU B C 1
ATOM 2713 O O . LEU B 1 131 ? -4.746 -7.348 -4.496 1 93.81 131 LEU B O 1
ATOM 2717 N N . MET B 1 132 ? -3.826 -8.625 -6.074 1 92.31 132 MET B N 1
ATOM 2718 C CA . MET B 1 132 ? -2.836 -7.617 -6.449 1 92.31 132 MET B CA 1
ATOM 2719 C C . MET B 1 132 ? -3.514 -6.352 -6.961 1 92.31 132 MET B C 1
ATOM 2721 O O . MET B 1 132 ? -3.078 -5.242 -6.648 1 92.31 132 MET B O 1
ATOM 2725 N N . GLN B 1 133 ? -4.523 -6.57 -7.75 1 91.31 133 GLN B N 1
ATOM 2726 C CA . GLN B 1 133 ? -5.262 -5.422 -8.266 1 91.31 133 GLN B CA 1
ATOM 2727 C C . GLN B 1 133 ? -5.902 -4.625 -7.137 1 91.31 133 GLN B C 1
ATOM 2729 O O . GLN B 1 133 ? -5.902 -3.393 -7.164 1 91.31 133 GLN B O 1
ATOM 2734 N N . MET B 1 134 ? -6.445 -5.273 -6.254 1 92.06 134 MET B N 1
ATOM 2735 C CA . MET B 1 134 ? -7.027 -4.613 -5.09 1 92.06 134 MET B CA 1
ATOM 2736 C C . MET B 1 134 ? -5.965 -3.848 -4.309 1 92.06 134 MET B C 1
ATOM 2738 O O . MET B 1 134 ? -6.188 -2.705 -3.904 1 92.06 134 MET B O 1
ATOM 2742 N N . MET B 1 135 ? -4.844 -4.43 -4.117 1 93.06 135 MET B N 1
ATOM 2743 C CA . MET B 1 135 ? -3.727 -3.771 -3.443 1 93.06 135 MET B CA 1
ATOM 2744 C C . MET B 1 135 ? -3.252 -2.557 -4.23 1 93.06 135 MET B C 1
ATOM 2746 O O . MET B 1 135 ? -2.938 -1.517 -3.648 1 93.06 135 MET B O 1
ATOM 2750 N N . ALA B 1 136 ? -3.162 -2.752 -5.5 1 93 136 ALA B N 1
ATOM 2751 C CA . ALA B 1 136 ? -2.758 -1.65 -6.371 1 93 136 ALA B CA 1
ATOM 2752 C C . ALA B 1 136 ? -3.699 -0.459 -6.223 1 93 136 ALA B C 1
ATOM 2754 O O . ALA B 1 136 ? -3.252 0.688 -6.145 1 93 136 ALA B O 1
ATOM 2755 N N . ARG B 1 137 ? -4.961 -0.737 -6.223 1 89.81 137 ARG B N 1
ATOM 2756 C CA . ARG B 1 137 ? -5.949 0.323 -6.043 1 89.81 137 ARG B CA 1
ATOM 2757 C C . ARG B 1 137 ? -5.781 0.999 -4.684 1 89.81 137 ARG B C 1
ATOM 2759 O O . ARG B 1 137 ? -5.93 2.217 -4.57 1 89.81 137 ARG B O 1
ATOM 2766 N N . ARG B 1 138 ? -5.508 0.201 -3.725 1 89.69 138 ARG B N 1
ATOM 2767 C CA . ARG B 1 138 ? -5.281 0.742 -2.389 1 89.69 138 ARG B CA 1
ATOM 2768 C C . ARG B 1 138 ? -4.043 1.632 -2.359 1 89.69 138 ARG B C 1
ATOM 2770 O O . ARG B 1 138 ? -4.066 2.715 -1.77 1 89.69 138 ARG B O 1
ATOM 2777 N N . ILE B 1 139 ? -2.994 1.206 -2.939 1 91.12 139 ILE B N 1
ATOM 2778 C CA . ILE B 1 139 ? -1.761 1.981 -3.029 1 91.12 139 ILE B CA 1
ATOM 2779 C C . ILE B 1 139 ? -2.039 3.316 -3.717 1 91.12 139 ILE B C 1
ATOM 2781 O O . ILE B 1 139 ? -1.623 4.371 -3.232 1 91.12 139 ILE B O 1
ATOM 2785 N N . THR B 1 140 ? -2.74 3.232 -4.777 1 87.56 140 THR B N 1
ATOM 2786 C CA . THR B 1 140 ? -3.066 4.434 -5.535 1 87.56 140 THR B CA 1
ATOM 2787 C C . THR B 1 140 ? -3.867 5.41 -4.684 1 87.56 140 THR B C 1
ATOM 2789 O O . THR B 1 140 ? -3.562 6.605 -4.648 1 87.56 140 THR B O 1
ATOM 2792 N N . TRP B 1 141 ? -4.828 4.898 -4.047 1 85.88 141 TRP B N 1
ATOM 2793 C CA . TRP B 1 141 ? -5.664 5.73 -3.188 1 85.88 141 TRP B CA 1
ATOM 2794 C C . TRP B 1 141 ? -4.836 6.387 -2.088 1 85.88 141 TRP B C 1
ATOM 2796 O O . TRP B 1 141 ? -4.961 7.59 -1.845 1 85.88 141 TRP B O 1
ATOM 2806 N N . LEU B 1 142 ? -4.023 5.641 -1.405 1 87.31 142 LEU B N 1
ATOM 2807 C CA . LEU B 1 142 ? -3.195 6.148 -0.316 1 87.31 142 LEU B CA 1
ATOM 2808 C C . LEU B 1 142 ? -2.215 7.199 -0.822 1 87.31 142 LEU B C 1
ATOM 2810 O O . LEU B 1 142 ? -1.979 8.211 -0.151 1 87.31 142 LEU B O 1
ATOM 2814 N N . SER B 1 143 ? -1.628 6.941 -1.947 1 86.44 143 SER B N 1
ATOM 2815 C CA . SER B 1 143 ? -0.678 7.871 -2.547 1 86.44 143 SER B CA 1
ATOM 2816 C C . SER B 1 143 ? -1.339 9.211 -2.865 1 86.44 143 SER B C 1
ATOM 2818 O O . SER B 1 143 ? -0.761 10.266 -2.613 1 86.44 143 SER B O 1
ATOM 2820 N N . LYS B 1 144 ? -2.52 9.141 -3.41 1 84.25 144 LYS B N 1
ATOM 2821 C CA . LYS B 1 144 ? -3.266 10.359 -3.705 1 84.25 144 LYS B CA 1
ATOM 2822 C C . LYS B 1 144 ? -3.613 11.117 -2.428 1 84.25 144 LYS B C 1
ATOM 2824 O O . LYS B 1 144 ? -3.551 12.344 -2.391 1 84.25 144 LYS B O 1
ATOM 2829 N N . LYS B 1 145 ? -4.02 10.383 -1.48 1 85.88 145 LYS B N 1
ATOM 2830 C CA . LYS B 1 145 ? -4.355 10.992 -0.199 1 85.88 145 LYS B CA 1
ATOM 2831 C C . LYS B 1 145 ? -3.152 11.719 0.393 1 85.88 145 LYS B C 1
ATOM 2833 O O . LYS B 1 145 ? -3.285 12.836 0.912 1 85.88 145 LYS B O 1
ATOM 2838 N N . ILE B 1 146 ? -2.002 11.172 0.324 1 84.81 146 ILE B N 1
ATOM 2839 C CA . ILE B 1 146 ? -0.777 11.773 0.833 1 84.81 146 ILE B CA 1
ATOM 2840 C C . ILE B 1 146 ? -0.477 13.055 0.06 1 84.81 146 ILE B C 1
ATOM 2842 O O . ILE B 1 146 ? -0.12 14.078 0.653 1 84.81 146 ILE B O 1
ATOM 2846 N N . ALA B 1 147 ? -0.587 12.953 -1.226 1 81.38 147 ALA B N 1
ATOM 2847 C CA . ALA B 1 147 ? -0.363 14.133 -2.055 1 81.38 147 ALA B CA 1
ATOM 2848 C C . ALA B 1 147 ? -1.287 15.273 -1.644 1 81.38 147 ALA B C 1
ATOM 2850 O O . ALA B 1 147 ? -0.866 16.438 -1.589 1 81.38 147 ALA B O 1
ATOM 2851 N N . LEU B 1 148 ? -2.492 14.961 -1.379 1 84.06 148 LEU B N 1
ATOM 2852 C CA . LEU B 1 148 ? -3.479 15.953 -0.959 1 84.06 148 LEU B CA 1
ATOM 2853 C C . LEU B 1 148 ? -3.111 16.547 0.398 1 84.06 148 LEU B C 1
ATOM 2855 O O . LEU B 1 148 ? -3.189 17.75 0.592 1 84.06 148 LEU B O 1
ATOM 2859 N N . LEU B 1 149 ? -2.688 15.711 1.289 1 83.38 149 LEU B N 1
ATOM 2860 C CA . LEU B 1 149 ? -2.379 16.141 2.648 1 83.38 149 LEU B CA 1
ATOM 2861 C C . LEU B 1 149 ? -1.103 16.969 2.68 1 83.38 149 LEU B C 1
ATOM 2863 O O . LEU B 1 149 ? -0.899 17.781 3.596 1 83.38 149 LEU B O 1
ATOM 2867 N N . ASN B 1 150 ? -0.259 16.828 1.731 1 79.75 150 ASN B N 1
ATOM 2868 C CA . ASN B 1 150 ? 0.99 17.578 1.646 1 79.75 150 ASN B CA 1
ATOM 2869 C C . ASN B 1 150 ? 0.772 18.969 1.045 1 79.75 150 ASN B C 1
ATOM 2871 O O . ASN B 1 150 ? 1.654 19.828 1.115 1 79.75 150 ASN B O 1
ATOM 2875 N N . GLU B 1 151 ? -0.393 19.172 0.453 1 81.38 151 GLU B N 1
ATOM 2876 C CA . GLU B 1 151 ? -0.756 20.484 -0.058 1 81.38 151 GLU B CA 1
ATOM 2877 C C . GLU B 1 151 ? -1.237 21.391 1.065 1 81.38 151 GLU B C 1
ATOM 2879 O O . GLU B 1 151 ? -2.297 21.172 1.652 1 81.38 151 GLU B O 1
ATOM 2884 N N . PRO B 1 152 ? -0.486 22.453 1.332 1 80.5 152 PRO B N 1
ATOM 2885 C CA . PRO B 1 152 ? -0.839 23.297 2.482 1 80.5 152 PRO B CA 1
ATOM 2886 C C . PRO B 1 152 ? -2.057 24.172 2.217 1 80.5 152 PRO B C 1
ATOM 2888 O O . PRO B 1 152 ? -2.752 24.578 3.154 1 80.5 152 PRO B O 1
ATOM 2891 N N . ARG B 1 153 ? -2.402 24.594 1.026 1 89.25 153 ARG B N 1
ATOM 2892 C CA . ARG B 1 153 ? -3.52 25.484 0.696 1 89.25 153 ARG B CA 1
ATOM 2893 C C . ARG B 1 153 ? -4.812 24.688 0.53 1 89.25 153 ARG B C 1
ATOM 2895 O O . ARG B 1 153 ? -4.93 23.859 -0.382 1 89.25 153 ARG B O 1
ATOM 2902 N N . LEU B 1 154 ? -5.707 24.953 1.347 1 93 154 LEU B N 1
ATOM 2903 C CA . LEU B 1 154 ? -6.969 24.219 1.338 1 93 154 LEU B CA 1
ATOM 2904 C C . LEU B 1 154 ? -7.664 24.359 -0.012 1 93 154 LEU B C 1
ATOM 2906 O O . LEU B 1 154 ? -8.258 23.391 -0.51 1 93 154 LEU B O 1
ATOM 2910 N N . ARG B 1 155 ? -7.594 25.5 -0.556 1 93.38 155 ARG B N 1
ATOM 2911 C CA . ARG B 1 155 ? -8.203 25.734 -1.86 1 93.38 155 ARG B CA 1
ATOM 2912 C C . ARG B 1 155 ? -7.641 24.781 -2.906 1 93.38 155 ARG B C 1
ATOM 2914 O O . ARG B 1 155 ? -8.398 24.172 -3.67 1 93.38 155 ARG B O 1
ATOM 2921 N N . LYS B 1 156 ? -6.391 24.703 -2.924 1 91.5 156 LYS B N 1
ATOM 2922 C CA . LYS B 1 156 ? -5.738 23.828 -3.887 1 91.5 156 LYS B CA 1
ATOM 2923 C C . LYS B 1 156 ? -6.062 22.359 -3.598 1 91.5 156 LYS B C 1
ATOM 2925 O O . LYS B 1 156 ? -6.203 21.562 -4.523 1 91.5 156 LYS B O 1
ATOM 2930 N N . ARG B 1 157 ? -6.18 22 -2.33 1 90.94 157 ARG B N 1
ATOM 2931 C CA . ARG B 1 157 ? -6.562 20.641 -1.954 1 90.94 157 ARG B CA 1
ATOM 2932 C C . ARG B 1 157 ? -7.941 20.281 -2.502 1 90.94 157 ARG B C 1
ATOM 2934 O O . ARG B 1 157 ? -8.156 19.172 -3 1 90.94 157 ARG B O 1
ATOM 2941 N N . ILE B 1 158 ? -8.789 21.203 -2.367 1 93.56 158 ILE B N 1
ATOM 2942 C CA . ILE B 1 158 ? -10.156 21 -2.822 1 93.56 158 ILE B CA 1
ATOM 2943 C C . ILE B 1 158 ? -10.172 20.797 -4.336 1 93.56 158 ILE B C 1
ATOM 2945 O O . ILE B 1 158 ? -10.82 19.875 -4.836 1 93.56 158 ILE B O 1
ATOM 2949 N N . LEU B 1 159 ? -9.43 21.625 -5.008 1 92.25 159 LEU B N 1
ATOM 2950 C CA . LEU B 1 159 ? -9.391 21.531 -6.465 1 92.25 159 LEU B CA 1
ATOM 2951 C C . LEU B 1 159 ? -8.781 20.203 -6.914 1 92.25 159 LEU B C 1
ATOM 2953 O O . LEU B 1 159 ? -9.297 19.562 -7.836 1 92.25 159 LEU B O 1
ATOM 2957 N N . LEU B 1 160 ? -7.707 19.844 -6.254 1 88.44 160 LEU B N 1
ATOM 2958 C CA . LEU B 1 160 ? -7.062 18.578 -6.578 1 88.44 160 LEU B CA 1
ATOM 2959 C C . LEU B 1 160 ? -8.008 17.406 -6.34 1 88.44 160 LEU B C 1
ATOM 2961 O O . LEU B 1 160 ? -8.078 16.469 -7.152 1 88.44 160 LEU B O 1
ATOM 2965 N N . PHE B 1 161 ? -8.68 17.391 -5.285 1 89.62 161 PHE B N 1
ATOM 2966 C CA . PHE B 1 161 ? -9.664 16.375 -4.945 1 89.62 161 PHE B CA 1
ATOM 2967 C C . PHE B 1 161 ? -10.734 16.266 -6.02 1 89.62 161 PHE B C 1
ATOM 2969 O O . PHE B 1 161 ? -11.062 15.18 -6.488 1 89.62 161 PHE B O 1
ATOM 2976 N N . LEU B 1 162 ? -11.258 17.406 -6.414 1 90.56 162 LEU B N 1
ATOM 2977 C CA . LEU B 1 162 ? -12.336 17.438 -7.395 1 90.56 162 LEU B CA 1
ATOM 2978 C C . LEU B 1 162 ? -11.844 16.969 -8.758 1 90.56 162 LEU B C 1
ATOM 2980 O O . LEU B 1 162 ? -12.57 16.281 -9.477 1 90.56 162 LEU B O 1
ATOM 2984 N N . GLU B 1 163 ? -10.648 17.297 -9.062 1 86.88 163 GLU B N 1
ATOM 2985 C CA . GLU B 1 163 ? -10.07 16.922 -10.352 1 86.88 163 GLU B CA 1
ATOM 2986 C C . GLU B 1 163 ? -9.898 15.406 -10.453 1 86.88 163 GLU B C 1
ATOM 2988 O O . GLU B 1 163 ? -9.906 14.852 -11.555 1 86.88 163 GLU B O 1
ATOM 2993 N N . ASP B 1 164 ? -9.734 14.859 -9.359 1 82.88 164 ASP B N 1
ATOM 2994 C CA . ASP B 1 164 ? -9.484 13.422 -9.328 1 82.88 164 ASP B CA 1
ATOM 2995 C C . ASP B 1 164 ? -10.797 12.633 -9.391 1 82.88 164 ASP B C 1
ATOM 2997 O O . ASP B 1 164 ? -10.781 11.406 -9.508 1 82.88 164 ASP B O 1
ATOM 3001 N N . GLN B 1 165 ? -11.836 13.328 -9.297 1 85.69 165 GLN B N 1
ATOM 3002 C CA . GLN B 1 165 ? -13.141 12.68 -9.375 1 85.69 165 GLN B CA 1
ATOM 3003 C C . GLN B 1 165 ? -13.578 12.492 -10.82 1 85.69 165 GLN B C 1
ATOM 3005 O O . GLN B 1 165 ? -13.117 13.211 -11.711 1 85.69 165 GLN B O 1
ATOM 3010 N N . ASP B 1 166 ? -14.406 11.445 -10.992 1 82.62 166 ASP B N 1
ATOM 3011 C CA . ASP B 1 166 ? -14.969 11.25 -12.328 1 82.62 166 ASP B CA 1
ATOM 3012 C C . ASP B 1 166 ? -15.906 12.398 -12.703 1 82.62 166 ASP B C 1
ATOM 3014 O O . ASP B 1 166 ? -16.656 12.898 -11.852 1 82.62 166 ASP B O 1
ATOM 3018 N N . LYS B 1 167 ? -15.805 12.719 -13.953 1 88.5 167 LYS B N 1
ATOM 3019 C CA . LYS B 1 167 ? -16.672 13.781 -14.453 1 88.5 167 LYS B CA 1
ATOM 3020 C C . LYS B 1 167 ? -17.891 13.211 -15.156 1 88.5 167 LYS B C 1
ATOM 3022 O O . LYS B 1 167 ? -17.797 12.195 -15.844 1 88.5 167 LYS B O 1
ATOM 3027 N N . GLU B 1 168 ? -18.938 13.898 -14.938 1 88.44 168 GLU B N 1
ATOM 3028 C CA . GLU B 1 168 ? -20.172 13.555 -15.656 1 88.44 168 GLU B CA 1
ATOM 3029 C C . GLU B 1 168 ? -20.141 14.086 -17.078 1 88.44 168 GLU B C 1
ATOM 3031 O O . GLU B 1 168 ? -19.188 14.766 -17.484 1 88.44 168 GLU B O 1
ATOM 3036 N N . GLU B 1 169 ? -21.156 13.664 -17.781 1 87.81 169 GLU B N 1
ATOM 3037 C CA . GLU B 1 169 ? -21.219 14.039 -19.188 1 87.81 169 GLU B CA 1
ATOM 3038 C C . GLU B 1 169 ? -21.234 15.555 -19.359 1 87.81 169 GLU B C 1
ATOM 3040 O O . GLU B 1 169 ? -20.688 16.094 -20.312 1 87.81 169 GLU B O 1
ATOM 3045 N N . ASP B 1 170 ? -21.859 16.25 -18.453 1 88.31 170 ASP B N 1
ATOM 3046 C CA . ASP B 1 170 ? -21.984 17.703 -18.562 1 88.31 170 ASP B CA 1
ATOM 3047 C C . ASP B 1 170 ? -20.766 18.406 -17.984 1 88.31 170 ASP B C 1
ATOM 3049 O O . ASP B 1 170 ? -20.75 19.641 -17.875 1 88.31 170 ASP B O 1
ATOM 3053 N N . GLY B 1 171 ? -19.828 17.656 -17.578 1 87.62 171 GLY B N 1
ATOM 3054 C CA . GLY B 1 171 ? -18.609 18.234 -17.047 1 87.62 171 GLY B CA 1
ATOM 3055 C C . GLY B 1 171 ? -18.656 18.438 -15.539 1 87.62 171 GLY B C 1
ATOM 3056 O O . GLY B 1 171 ? -17.656 18.828 -14.93 1 87.62 171 GLY B O 1
ATOM 3057 N N . SER B 1 172 ? -19.734 18.156 -15.016 1 91.88 172 SER B N 1
ATOM 3058 C CA . SER B 1 172 ? -19.844 18.297 -13.57 1 91.88 172 SER B CA 1
ATOM 3059 C C . SER B 1 172 ? -19.266 17.078 -12.852 1 91.88 172 SER B C 1
ATOM 3061 O O . SER B 1 172 ? -19.031 16.047 -13.469 1 91.88 172 SER B O 1
ATOM 3063 N N . ILE B 1 173 ? -18.875 17.328 -11.602 1 93.69 173 ILE B N 1
ATOM 3064 C CA . ILE B 1 173 ? -18.25 16.297 -10.773 1 93.69 173 ILE B CA 1
ATOM 3065 C C . ILE B 1 173 ? -19.203 15.906 -9.641 1 93.69 173 ILE B C 1
ATOM 3067 O O . ILE B 1 173 ? -19.578 16.75 -8.82 1 93.69 173 ILE B O 1
ATOM 3071 N N . ARG B 1 174 ? -19.672 14.734 -9.703 1 88.56 174 ARG B N 1
ATOM 3072 C CA . ARG B 1 174 ? -20.5 14.25 -8.602 1 88.56 174 ARG B CA 1
ATOM 3073 C C . ARG B 1 174 ? -19.641 13.695 -7.473 1 88.56 174 ARG B C 1
ATOM 3075 O O . ARG B 1 174 ? -18.812 12.812 -7.699 1 88.56 174 ARG B O 1
ATOM 3082 N N . VAL B 1 175 ? -19.797 14.289 -6.289 1 88.38 175 VAL B N 1
ATOM 3083 C CA . VAL B 1 175 ? -19.016 13.844 -5.137 1 88.38 175 VAL B CA 1
ATOM 3084 C C . VAL B 1 175 ? -19.891 12.992 -4.223 1 88.38 175 VAL B C 1
ATOM 3086 O O . VAL B 1 175 ? -20.938 13.445 -3.746 1 88.38 175 VAL B O 1
ATOM 3089 N N . TYR B 1 176 ? -19.5 11.781 -4.031 1 81.88 176 TYR B N 1
ATOM 3090 C CA . TYR B 1 176 ? -20.297 10.852 -3.236 1 81.88 176 TYR B CA 1
ATOM 3091 C C . TYR B 1 176 ? -19.906 10.914 -1.767 1 81.88 176 TYR B C 1
ATOM 3093 O O . TYR B 1 176 ? -20.469 10.211 -0.932 1 81.88 176 TYR B O 1
ATOM 3101 N N . PHE B 1 177 ? -19.047 11.727 -1.415 1 80.06 177 PHE B N 1
ATOM 3102 C CA . PHE B 1 177 ? -18.656 11.945 -0.027 1 80.06 177 PHE B CA 1
ATOM 3103 C C . PHE B 1 177 ? -19.672 12.836 0.685 1 80.06 177 PHE B C 1
ATOM 3105 O O . PHE B 1 177 ? -20.172 13.797 0.102 1 80.06 177 PHE B O 1
ATOM 3112 N N . SER B 1 178 ? -20.016 12.414 1.938 1 84.5 178 SER B N 1
ATOM 3113 C CA . SER B 1 178 ? -20.625 13.438 2.785 1 84.5 178 SER B CA 1
ATOM 3114 C C . SER B 1 178 ? -19.656 14.578 3.057 1 84.5 178 SER B C 1
ATOM 3116 O O . SER B 1 178 ? -18.453 14.445 2.822 1 84.5 178 SER B O 1
ATOM 3118 N N . ARG B 1 179 ? -20.188 15.648 3.463 1 84.62 179 ARG B N 1
ATOM 3119 C CA . ARG B 1 179 ? -19.328 16.766 3.818 1 84.62 179 ARG B CA 1
ATOM 3120 C C . ARG B 1 179 ? -18.328 16.375 4.891 1 84.62 179 ARG B C 1
ATOM 3122 O O . ARG B 1 179 ? -17.156 16.766 4.836 1 84.62 179 ARG B O 1
ATOM 3129 N N . LYS B 1 180 ? -18.859 15.695 5.809 1 85.88 180 LYS B N 1
ATOM 3130 C CA . LYS B 1 180 ? -17.984 15.219 6.883 1 85.88 180 LYS B CA 1
ATOM 3131 C C . LYS B 1 180 ? -16.891 14.297 6.34 1 85.88 180 LYS B C 1
ATOM 3133 O O . LYS B 1 180 ? -15.727 14.445 6.695 1 85.88 180 LYS B O 1
ATOM 3138 N N . ASP B 1 181 ? -17.266 13.43 5.473 1 82.25 181 ASP B N 1
ATOM 3139 C CA . ASP B 1 181 ? -16.328 12.492 4.875 1 82.25 181 ASP B CA 1
ATOM 3140 C C . ASP B 1 181 ? -15.297 13.227 4.016 1 82.25 181 ASP B C 1
ATOM 3142 O O . ASP B 1 181 ? -14.117 12.867 4.008 1 82.25 181 ASP B O 1
ATOM 3146 N N . MET B 1 182 ? -15.789 14.164 3.332 1 87.88 182 MET B N 1
ATOM 3147 C CA . MET B 1 182 ? -14.898 14.953 2.482 1 87.88 182 MET B CA 1
ATOM 3148 C C . MET B 1 182 ? -13.867 15.695 3.322 1 87.88 182 MET B C 1
ATOM 3150 O O . MET B 1 182 ? -12.68 15.727 2.977 1 87.88 182 MET B O 1
ATOM 3154 N N . ALA B 1 183 ? -14.312 16.312 4.371 1 90 183 ALA B N 1
ATOM 3155 C CA . ALA B 1 183 ? -13.406 17.031 5.277 1 90 183 ALA B CA 1
ATOM 3156 C C . ALA B 1 183 ? -12.344 16.078 5.84 1 90 183 ALA B C 1
ATOM 3158 O O . ALA B 1 183 ? -11.164 16.438 5.887 1 90 183 ALA B O 1
ATOM 3159 N N . GLU B 1 184 ? -12.781 14.961 6.27 1 82.31 184 GLU B N 1
ATOM 3160 C CA . GLU B 1 184 ? -11.859 13.953 6.789 1 82.31 184 GLU B CA 1
ATOM 3161 C C . GLU B 1 184 ? -10.836 13.547 5.73 1 82.31 184 GLU B C 1
ATOM 3163 O O . GLU B 1 184 ? -9.648 13.414 6.023 1 82.31 184 GLU B O 1
ATOM 3168 N N . TYR B 1 185 ? -11.375 13.367 4.523 1 83.38 185 TYR B N 1
ATOM 3169 C CA . TYR B 1 185 ? -10.516 12.961 3.418 1 83.38 185 TYR B CA 1
ATOM 3170 C C . TYR B 1 185 ? -9.477 14.039 3.115 1 83.38 185 TYR B C 1
ATOM 3172 O O . TYR B 1 185 ? -8.328 13.734 2.797 1 83.38 185 TYR B O 1
ATOM 3180 N N . LEU B 1 186 ? -9.875 15.25 3.266 1 88.75 186 LEU B N 1
ATOM 3181 C CA . LEU B 1 186 ? -9.008 16.375 2.947 1 88.75 186 LEU B CA 1
ATOM 3182 C C . LEU B 1 186 ? -8.156 16.766 4.152 1 88.75 186 LEU B C 1
ATOM 3184 O O . LEU B 1 186 ? -7.289 17.641 4.055 1 88.75 186 LEU B O 1
ATOM 3188 N N . GLY B 1 187 ? -8.367 16.188 5.27 1 85.94 187 GLY B N 1
ATOM 3189 C CA . GLY B 1 187 ? -7.594 16.438 6.469 1 85.94 187 GLY B CA 1
ATOM 3190 C C . GLY B 1 187 ? -7.859 17.812 7.07 1 85.94 187 GLY B C 1
ATOM 3191 O O . GLY B 1 187 ? -6.93 18.484 7.504 1 85.94 187 GLY B O 1
ATOM 3192 N N . VAL B 1 188 ? -9.109 18.266 6.992 1 87.88 188 VAL B N 1
ATOM 3193 C CA . VAL B 1 188 ? -9.5 19.562 7.543 1 87.88 188 VAL B CA 1
ATOM 3194 C C . VAL B 1 188 ? -10.797 19.422 8.328 1 87.88 188 VAL B C 1
ATOM 3196 O O . VAL B 1 188 ? -11.461 18.375 8.273 1 87.88 188 VAL B O 1
ATOM 3199 N N . ASN B 1 189 ? -10.992 20.391 9.188 1 89.5 189 ASN B N 1
ATOM 3200 C CA . ASN B 1 189 ? -12.281 20.359 9.859 1 89.5 189 ASN B CA 1
ATOM 3201 C C . ASN B 1 189 ? -13.414 20.797 8.93 1 89.5 189 ASN B C 1
ATOM 3203 O O . ASN B 1 189 ? -13.18 21.531 7.965 1 89.5 189 ASN B O 1
ATOM 3207 N N . ASP B 1 190 ? -14.555 20.312 9.289 1 91.25 190 ASP B N 1
ATOM 3208 C CA . ASP B 1 190 ? -15.734 20.5 8.445 1 91.25 190 ASP B CA 1
ATOM 3209 C C . ASP B 1 190 ? -16.031 21.984 8.234 1 91.25 190 ASP B C 1
ATOM 3211 O O . ASP B 1 190 ? -16.406 22.391 7.141 1 91.25 190 ASP B O 1
ATOM 3215 N N . LYS B 1 191 ? -15.875 22.781 9.234 1 94.38 191 LYS B N 1
ATOM 3216 C CA . LYS B 1 191 ? -16.156 24.203 9.148 1 94.38 191 LYS B CA 1
ATOM 3217 C C . LYS B 1 191 ? -15.219 24.906 8.172 1 94.38 191 LYS B C 1
ATOM 3219 O O . LYS B 1 191 ? -15.641 25.75 7.383 1 94.38 191 LYS B O 1
ATOM 3224 N N . ALA B 1 192 ? -14.008 24.547 8.211 1 94.5 192 ALA B N 1
ATOM 3225 C CA . ALA B 1 192 ? -13.008 25.125 7.312 1 94.5 192 ALA B CA 1
ATOM 3226 C C . ALA B 1 192 ? -13.297 24.766 5.859 1 94.5 192 ALA B C 1
ATOM 3228 O O . ALA B 1 192 ? -13.156 25.594 4.965 1 94.5 192 ALA B O 1
ATOM 3229 N N . LEU B 1 193 ? -13.648 23.516 5.652 1 94.88 193 LEU B N 1
ATOM 3230 C CA . LEU B 1 193 ? -13.977 23.062 4.309 1 94.88 193 LEU B CA 1
ATOM 3231 C C . LEU B 1 193 ? -15.156 23.844 3.74 1 94.88 193 LEU B C 1
ATOM 3233 O O . LEU B 1 193 ? -15.094 24.328 2.607 1 94.88 193 LEU B O 1
ATOM 3237 N N . LEU B 1 194 ? -16.172 23.984 4.57 1 94.06 194 LEU B N 1
ATOM 3238 C CA . LEU B 1 194 ? -17.391 24.672 4.133 1 94.06 194 LEU B CA 1
ATOM 3239 C C . LEU B 1 194 ? -17.094 26.125 3.809 1 94.06 194 LEU B C 1
ATOM 3241 O O . LEU B 1 194 ? -17.609 26.656 2.816 1 94.06 194 LEU B O 1
ATOM 3245 N N . ARG B 1 195 ? -16.344 26.688 4.668 1 96.56 195 ARG B N 1
ATOM 3246 C CA . ARG B 1 195 ? -15.992 28.094 4.473 1 96.56 195 ARG B CA 1
ATOM 3247 C C . ARG B 1 195 ? -15.219 28.281 3.17 1 96.56 195 ARG B C 1
ATOM 3249 O O . ARG B 1 195 ? -15.469 29.234 2.428 1 96.56 195 ARG B O 1
ATOM 3256 N N . GLU B 1 196 ? -14.305 27.438 2.945 1 96.88 196 GLU B N 1
ATOM 3257 C CA . GLU B 1 196 ? -13.484 27.578 1.747 1 96.88 196 GLU B CA 1
ATOM 3258 C C . GLU B 1 196 ? -14.305 27.328 0.484 1 96.88 196 GLU B C 1
ATOM 3260 O O . GLU B 1 196 ? -14.117 28 -0.529 1 96.88 196 GLU B O 1
ATOM 3265 N N . ILE B 1 197 ? -15.133 26.344 0.502 1 95.56 197 ILE B N 1
ATOM 3266 C CA . ILE B 1 197 ? -16 26.062 -0.635 1 95.56 197 ILE B CA 1
ATOM 3267 C C . ILE B 1 197 ? -16.875 27.281 -0.936 1 95.56 197 ILE B C 1
ATOM 3269 O O . ILE B 1 197 ? -17.016 27.672 -2.094 1 95.56 197 ILE B O 1
ATOM 3273 N N . LYS B 1 198 ? -17.438 27.828 0.091 1 96 198 LYS B N 1
ATOM 3274 C CA . LYS B 1 198 ? -18.266 29.016 -0.069 1 96 198 LYS B CA 1
ATOM 3275 C C . LYS B 1 198 ? -17.469 30.172 -0.677 1 96 198 LYS B C 1
ATOM 3277 O O . LYS B 1 198 ? -17.953 30.859 -1.567 1 96 198 LYS B O 1
ATOM 3282 N N . ARG B 1 199 ? -16.375 30.344 -0.13 1 96.94 199 ARG B N 1
ATOM 3283 C CA . ARG B 1 199 ? -15.492 31.375 -0.647 1 96.94 199 ARG B CA 1
ATOM 3284 C C . ARG B 1 199 ? -15.195 31.156 -2.127 1 96.94 199 ARG B C 1
ATOM 3286 O O . ARG B 1 199 ? -15.227 32.094 -2.92 1 96.94 199 ARG B O 1
ATOM 3293 N N . MET B 1 200 ? -14.891 29.969 -2.475 1 96.31 200 MET B N 1
ATOM 3294 C CA . MET B 1 200 ? -14.562 29.625 -3.855 1 96.31 200 MET B CA 1
ATOM 3295 C C . MET B 1 200 ? -15.766 29.828 -4.766 1 96.31 200 MET B C 1
ATOM 3297 O O . MET B 1 200 ? -15.609 30.219 -5.93 1 96.31 200 MET B O 1
ATOM 3301 N N . GLN B 1 201 ? -16.891 29.656 -4.242 1 95.38 201 GLN B N 1
ATOM 3302 C CA . GLN B 1 201 ? -18.125 29.922 -4.992 1 95.38 201 GLN B CA 1
ATOM 3303 C C . GLN B 1 201 ? -18.297 31.422 -5.227 1 95.38 201 GLN B C 1
ATOM 3305 O O . GLN B 1 201 ? -18.609 31.844 -6.344 1 95.38 201 GLN B O 1
ATOM 3310 N N . GLU B 1 202 ? -18.141 32.125 -4.203 1 96.25 202 GLU B N 1
ATOM 3311 C CA . GLU B 1 202 ? -18.297 33.562 -4.27 1 96.25 202 GLU B CA 1
ATOM 3312 C C . GLU B 1 202 ? -17.297 34.188 -5.238 1 96.25 202 GLU B C 1
ATOM 3314 O O . GLU B 1 202 ? -17.609 35.156 -5.926 1 96.25 202 GLU B O 1
ATOM 3319 N N . GLU B 1 203 ? -16.172 33.562 -5.293 1 96.25 203 GLU B N 1
ATOM 3320 C CA . GLU B 1 203 ? -15.109 34.062 -6.164 1 96.25 203 GLU B CA 1
ATOM 3321 C C . GLU B 1 203 ? -15.281 33.562 -7.59 1 96.25 203 GLU B C 1
ATOM 3323 O O . GLU B 1 203 ? -14.5 33.906 -8.477 1 96.25 203 GLU B O 1
ATOM 3328 N N . GLY B 1 204 ? -16.25 32.75 -7.746 1 94.56 204 GLY B N 1
ATOM 3329 C CA . GLY B 1 204 ? -16.547 32.25 -9.07 1 94.56 204 GLY B CA 1
ATOM 3330 C C . GLY B 1 204 ? -15.602 31.125 -9.5 1 94.56 204 GLY B C 1
ATOM 3331 O O . GLY B 1 204 ? -15.422 30.891 -10.695 1 94.56 204 GLY B O 1
ATOM 3332 N N . VAL B 1 205 ? -15.016 30.516 -8.602 1 95.69 205 VAL B N 1
ATOM 3333 C CA . VAL B 1 205 ? -14.078 29.422 -8.898 1 95.69 205 VAL B CA 1
ATOM 3334 C C . VAL B 1 205 ? -14.844 28.109 -9.008 1 95.69 205 VAL B C 1
ATOM 3336 O O . VAL B 1 205 ? -14.523 27.266 -9.859 1 95.69 205 VAL B O 1
ATOM 3339 N N . LEU B 1 206 ? -15.852 27.969 -8.164 1 95.19 206 LEU B N 1
ATOM 3340 C CA . LEU B 1 206 ? -16.609 26.719 -8.102 1 95.19 206 LEU B CA 1
ATOM 3341 C C . LEU B 1 206 ? -18.109 26.984 -8.227 1 95.19 206 LEU B C 1
ATOM 3343 O O . LEU B 1 206 ? -18.594 28.016 -7.777 1 95.19 206 LEU B O 1
ATOM 3347 N N . TRP B 1 207 ? -18.766 26.188 -8.898 1 95.12 207 TRP B N 1
ATOM 3348 C CA . TRP B 1 207 ? -20.219 26.047 -8.812 1 95.12 207 TRP B CA 1
ATOM 3349 C C . TRP B 1 207 ? -20.594 24.797 -8.023 1 95.12 207 TRP B C 1
ATOM 3351 O O . TRP B 1 207 ? -20.031 23.719 -8.242 1 95.12 207 TRP B O 1
ATOM 3361 N N . VAL B 1 208 ? -21.422 24.969 -7.07 1 94 208 VAL B N 1
ATOM 3362 C CA . VAL B 1 208 ? -21.797 23.844 -6.227 1 94 208 VAL B CA 1
ATOM 3363 C C . VAL B 1 208 ? -23.328 23.781 -6.105 1 94 208 VAL B C 1
ATOM 3365 O O . VAL B 1 208 ? -23.969 24.797 -5.816 1 94 208 VAL B O 1
ATOM 3368 N N . GLU B 1 209 ? -23.859 22.641 -6.363 1 89.38 209 GLU B N 1
ATOM 3369 C CA . GLU B 1 209 ? -25.266 22.344 -6.117 1 89.38 209 GLU B CA 1
ATOM 3370 C C . GLU B 1 209 ? -25.438 20.922 -5.566 1 89.38 209 GLU B C 1
ATOM 3372 O O . GLU B 1 209 ? -25.141 19.953 -6.258 1 89.38 209 GLU B O 1
ATOM 3377 N N . ASP B 1 210 ? -25.875 20.859 -4.316 1 84.56 210 ASP B N 1
ATOM 3378 C CA . ASP B 1 210 ? -26 19.578 -3.627 1 84.56 210 ASP B CA 1
ATOM 3379 C C . ASP B 1 210 ? -24.688 18.828 -3.623 1 84.56 210 ASP B C 1
ATOM 3381 O O . ASP B 1 210 ? -23.688 19.297 -3.076 1 84.56 210 ASP B O 1
ATOM 3385 N N . ARG B 1 211 ? -24.562 17.719 -4.301 1 84.75 211 ARG B N 1
ATOM 3386 C CA . ARG B 1 211 ? -23.344 16.922 -4.293 1 84.75 211 ARG B CA 1
ATOM 3387 C C . ARG B 1 211 ? -22.625 17.016 -5.633 1 84.75 211 ARG B C 1
ATOM 3389 O O . ARG B 1 211 ? -21.812 16.141 -5.969 1 84.75 211 ARG B O 1
ATOM 3396 N N . ARG B 1 212 ? -22.969 18.094 -6.301 1 91.38 212 ARG B N 1
ATOM 3397 C CA . ARG B 1 212 ? -22.359 18.297 -7.609 1 91.38 212 ARG B CA 1
ATOM 3398 C C . ARG B 1 212 ? -21.5 19.562 -7.625 1 91.38 212 ARG B C 1
ATOM 3400 O O . ARG B 1 212 ? -21.891 20.578 -7.066 1 91.38 212 ARG B O 1
ATOM 3407 N N . PHE B 1 213 ? -20.359 19.422 -8.195 1 95.56 213 PHE B N 1
ATOM 3408 C CA . PHE B 1 213 ? -19.391 20.5 -8.289 1 95.56 213 PHE B CA 1
ATOM 3409 C C . PHE B 1 213 ? -19.016 20.766 -9.734 1 95.56 213 PHE B C 1
ATOM 3411 O O . PHE B 1 213 ? -19.031 19.859 -10.57 1 95.56 213 PHE B O 1
ATOM 3418 N N . ARG B 1 214 ? -18.734 22.031 -10.086 1 9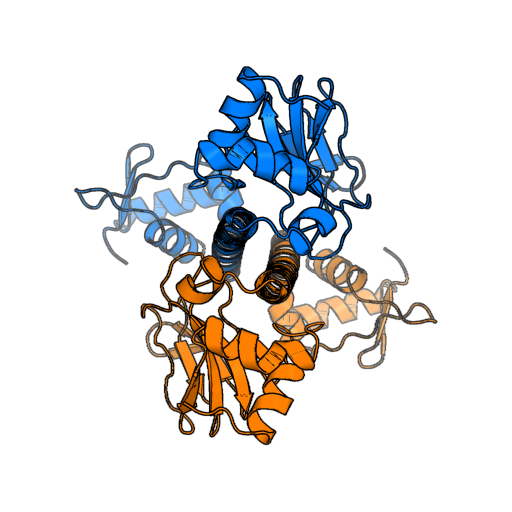5 214 ARG B N 1
ATOM 3419 C CA . ARG B 1 214 ? -18.094 22.406 -11.336 1 95 214 ARG B CA 1
ATOM 3420 C C . ARG B 1 214 ? -16.938 23.391 -11.094 1 95 214 ARG B C 1
ATOM 3422 O O . ARG B 1 214 ? -17.078 24.344 -10.328 1 95 214 ARG B O 1
ATOM 3429 N N . ILE B 1 215 ? -15.836 23.031 -11.648 1 93.81 215 ILE B N 1
ATOM 3430 C CA . ILE B 1 215 ? -14.711 23.969 -11.578 1 93.81 215 ILE B CA 1
ATOM 3431 C C . ILE B 1 215 ? -14.82 24.984 -12.711 1 93.81 215 ILE B C 1
ATOM 3433 O O . ILE B 1 215 ? -14.695 24.625 -13.891 1 93.81 215 ILE B O 1
ATOM 3437 N N . LEU B 1 216 ? -15.023 26.188 -12.398 1 92.25 216 LEU B N 1
ATOM 3438 C CA . LEU B 1 216 ? -15.281 27.234 -13.375 1 92.25 216 LEU B CA 1
ATOM 3439 C C . LEU B 1 216 ? -13.984 27.922 -13.797 1 92.25 216 LEU B C 1
ATOM 3441 O O . LEU B 1 216 ? -13.836 28.328 -14.953 1 92.25 216 LEU B O 1
ATOM 3445 N N . ARG B 1 217 ? -13.148 28.172 -12.828 1 83.56 217 ARG B N 1
ATOM 3446 C CA . ARG B 1 217 ? -11.852 28.797 -13.102 1 83.56 217 ARG B CA 1
ATOM 3447 C C . ARG B 1 217 ? -10.797 28.328 -12.102 1 83.56 217 ARG B C 1
ATOM 3449 O O . ARG B 1 217 ? -11.133 27.922 -10.984 1 83.56 217 ARG B O 1
ATOM 3456 N N . ARG B 1 218 ? -9.625 28.062 -12.633 1 71.5 218 ARG B N 1
ATOM 3457 C CA . ARG B 1 218 ? -8.531 27.656 -11.75 1 71.5 218 ARG B CA 1
ATOM 3458 C C . ARG B 1 218 ? -7.715 28.859 -11.305 1 71.5 218 ARG B C 1
ATOM 3460 O O . ARG B 1 218 ? -7.594 29.844 -12.031 1 71.5 218 ARG B O 1
#

Secondary structure (DSSP, 8-state):
----HHHHHHHHTSGGGTT--HHHHHHHHHHTT-EEEEE-TT-EEE-TT-B--EEEEEEES-EEEEEEETTEEEEEEEE-TT-B--TTTTTTTSB-SSEEEESSSEEEEEEEHHHHHH---TTHHHHHHHHHHHHHHHHHHHHHHHHHHH---HHHHHHHHHHTSPBPTTS-EE--S-HHHHHHHHTS-HHHHHHHHHHHHHTTSEEEETTEEEE---/----HHHHHHHHTSGGGTT--HHHHHHHHHHTT-EEEEE-TT-EEE-TT-B--EEEEEEES-EEEEEEETTEEEEEEEE-TT-B--TTTTTTTSB-SSEEEESSSEEEEEEEHHHHHH---TTHHHHHHHHHHHHHHHHHHHHHHHHHHH---HHHHHHHHHHTSPBPTTS-EE--S-HHHHHHHHTS-HHHHHHHHHHHHHTTSEEEETTEEEE---

InterPro domains:
  IPR000595 Cyclic nucleotide-binding domain [PF00027] (37-118)
  IPR000595 Cyclic nucleotide-binding domain [PS50042] (16-87)
  IPR000595 Cyclic nucleotide-binding domain [SM00100] (16-138)
  IPR000595 Cyclic nucleotide-binding domain [cd00038] (16-131)
  IPR012318 Crp-type HTH domain [PF13545] (157-217)
  IPR014710 RmlC-like jelly roll fold [G3DSA:2.60.120.10] (4-218)
  IPR018490 Cyclic nucleotide-binding domain superfamily [SSF51206] (8-148)
  IPR036390 Winged helix DNA-binding domain superfamily [SSF46785] (153-216)

Organism: Slackia exigua (strain ATCC 700122 / DSM 15923 / CIP 105133 / JCM 11022 / KCTC 5966 / S-7) (NCBI:txid649764)

Solvent-accessible surface area (backbone atoms only — not comparable to full-atom values): 22811 Å² total; per-residue (Å²): 130,87,74,49,71,70,58,47,54,40,50,54,66,12,56,46,39,52,87,59,52,77,89,47,44,65,63,43,42,58,59,27,60,42,47,74,50,78,41,52,55,70,34,70,75,40,47,52,68,34,75,36,60,36,42,40,30,29,56,37,46,32,38,35,36,25,36,76,47,90,94,45,67,46,81,72,49,73,46,48,56,32,34,66,54,63,69,37,24,43,46,37,81,29,38,33,81,32,28,29,30,22,72,29,61,21,33,32,37,35,35,32,43,67,30,54,44,66,39,76,50,73,63,45,36,42,32,51,47,37,47,40,22,53,48,14,45,50,39,51,51,43,53,51,44,47,56,40,61,68,42,85,49,62,69,58,32,52,51,54,55,53,67,71,42,65,64,44,96,87,58,33,26,66,51,88,59,52,66,63,52,42,14,57,67,61,71,46,55,53,67,58,49,53,51,49,52,50,50,33,34,75,71,52,27,34,47,74,55,95,53,32,36,32,83,68,50,132,130,88,76,50,72,71,58,45,54,39,50,54,66,12,57,46,38,52,88,59,52,78,88,47,45,64,62,43,43,56,60,26,61,43,48,74,49,75,41,52,54,68,35,69,78,38,47,53,67,34,73,38,59,37,42,40,30,30,55,37,48,32,40,36,35,24,35,76,47,92,94,44,67,44,80,71,49,74,46,47,55,31,36,68,53,63,70,38,25,43,46,36,82,29,39,33,83,31,29,31,30,21,72,29,62,21,32,31,38,36,35,30,44,67,30,55,46,65,38,75,50,72,64,47,36,43,32,51,45,35,48,40,22,52,49,13,45,48,38,51,52,43,53,53,47,46,58,41,63,68,43,86,49,64,69,58,33,52,51,53,54,54,66,71,42,66,64,44,94,88,61,32,28,67,49,88,59,50,66,64,53,43,14,57,67,61,70,46,55,54,68,58,49,53,51,50,53,50,50,34,36,75,71,52,26,36,47,76,57,93,53,32,37,34,81,69,49,134